Protein AF-0000000086205722 (afdb_homodimer)

Organism: Python bivittatus (NCBI:txid176946)

Solvent-accessible surface area (backbone atoms only — not comparable to full-atom values): 22586 Å² total; per-residue (Å²): 127,86,53,66,36,35,45,32,35,54,80,35,32,57,75,52,35,30,53,51,49,48,35,35,50,69,69,48,51,63,42,80,44,73,42,51,73,64,53,50,71,73,42,66,56,37,78,69,26,74,82,54,55,76,36,37,38,31,54,69,92,45,74,43,43,47,54,68,22,47,37,51,41,50,11,65,75,66,73,17,47,56,93,44,71,66,46,31,31,50,39,40,26,51,38,52,52,46,47,55,52,49,51,53,50,49,46,35,69,75,73,32,38,89,86,39,42,68,63,48,61,70,46,40,48,70,72,47,41,46,59,40,54,43,19,42,73,22,76,73,23,74,49,32,66,56,65,90,50,76,35,45,39,50,33,48,43,49,46,54,51,52,54,44,38,69,60,36,73,65,57,43,74,91,34,61,50,48,48,51,41,50,53,55,56,50,60,37,66,49,32,30,51,48,68,68,28,67,73,52,68,70,35,42,58,37,92,81,78,54,104,126,88,49,66,34,34,45,32,34,54,78,35,33,57,76,50,36,30,52,51,48,47,34,35,50,71,69,47,54,65,41,80,43,71,43,52,72,65,53,50,71,74,43,65,57,35,78,68,28,75,82,54,54,75,36,36,38,30,54,68,92,44,76,42,42,47,53,70,23,46,36,52,41,51,11,67,73,67,72,18,48,57,92,43,71,68,46,30,30,50,40,40,26,51,38,52,52,46,48,55,53,49,50,54,49,47,45,33,68,75,74,31,40,87,84,39,43,69,63,47,61,69,46,40,47,69,72,47,40,46,59,40,52,44,19,42,74,23,75,74,24,76,48,33,68,56,65,91,48,77,34,46,39,49,33,47,45,48,46,53,50,52,54,45,38,67,59,34,72,65,57,42,72,91,32,62,48,49,47,50,43,50,54,55,56,52,61,36,65,50,32,31,51,47,68,70,29,66,74,53,66,71,36,40,57,37,91,80,78,52,104

pLDDT: mean 96.58, std 6.72, range [37.16, 98.94]

Nearest PDB structures (foldseek):
  5l6x-assembly1_A  TM=9.939E-01  e=3.071E-26  Homo sapiens
  6llx-assembly2_B  TM=9.931E-01  e=2.637E-26  Homo sapiens
  3ie3-assembly1_B  TM=9.948E-01  e=1.270E-25  Homo sapiens
  1md3-assembly1_B  TM=9.955E-01  e=2.584E-25  Homo sapiens
  2oad-assembly1_B  TM=9.863E-01  e=3.330E-25  Mus musculus

Radius of gyration: 21.24 Å; Cα contacts (8 Å, |Δi|>4): 613; chains: 2; bounding box: 60×54×56 Å

Structure (mmCIF, N/CA/C/O backbone):
data_AF-0000000086205722-model_v1
#
loop_
_entity.id
_entity.type
_entity.pdbx_description
1 polymer 'Glutathione S-transferase'
#
loop_
_atom_site.group_PDB
_atom_site.id
_atom_site.type_symbol
_atom_site.label_atom_id
_atom_site.label_alt_id
_atom_site.label_comp_id
_atom_site.label_asym_id
_atom_site.label_entity_id
_atom_site.label_seq_id
_atom_site.pdbx_PDB_ins_code
_atom_site.Cartn_x
_atom_site.Cartn_y
_atom_site.Cartn_z
_atom_site.occupancy
_atom_site.B_iso_or_equiv
_atom_site.auth_seq_id
_atom_site.auth_comp_id
_atom_site.auth_asym_id
_atom_site.auth_atom_id
_atom_site.pdbx_PDB_model_num
ATOM 1 N N . MET A 1 1 ? 16.75 0.415 -30.375 1 37.16 1 MET A N 1
ATOM 2 C CA . MET A 1 1 ? 17.734 0.11 -29.344 1 37.16 1 MET A CA 1
ATOM 3 C C . MET A 1 1 ? 17.078 -0.622 -28.172 1 37.16 1 MET A C 1
ATOM 5 O O . MET A 1 1 ? 15.891 -0.429 -27.891 1 37.16 1 MET A O 1
ATOM 9 N N . PRO A 1 2 ? 17.266 -1.793 -27.719 1 43.88 2 PRO A N 1
ATOM 10 C CA . PRO A 1 2 ? 16.609 -2.676 -26.75 1 43.88 2 PRO A CA 1
ATOM 11 C C . PRO A 1 2 ? 16.109 -1.932 -25.516 1 43.88 2 PRO A C 1
ATOM 13 O O . PRO A 1 2 ? 16.625 -0.86 -25.188 1 43.88 2 PRO A O 1
ATOM 16 N N . GLY A 1 3 ? 14.828 -2.189 -24.812 1 53.38 3 GLY A N 1
ATOM 17 C CA . GLY A 1 3 ? 13.844 -1.406 -24.078 1 53.38 3 GLY A CA 1
ATOM 18 C C . GLY A 1 3 ? 14.414 -0.718 -22.859 1 53.38 3 GLY A C 1
ATOM 19 O O . GLY A 1 3 ? 15.484 -1.099 -22.359 1 53.38 3 GLY A O 1
ATOM 20 N N . GLU A 1 4 ? 14.109 0.763 -22.484 1 81.88 4 GLU A N 1
ATOM 21 C CA . GLU A 1 4 ? 14.297 1.974 -21.688 1 81.88 4 GLU A CA 1
ATOM 22 C C . GLU A 1 4 ? 14.062 1.704 -20.219 1 81.88 4 GLU A C 1
ATOM 24 O O . GLU A 1 4 ? 14.195 2.605 -19.375 1 81.88 4 GLU A O 1
ATOM 29 N N . TYR A 1 5 ? 13.781 0.393 -19.719 1 98.06 5 TYR A N 1
ATOM 30 C CA . TYR A 1 5 ? 13.547 0.181 -18.297 1 98.06 5 TYR A CA 1
ATOM 31 C C . TYR A 1 5 ? 14.789 -0.387 -17.609 1 98.06 5 TYR A C 1
ATOM 33 O O . TYR A 1 5 ? 15.492 -1.219 -18.188 1 98.06 5 TYR A O 1
ATOM 41 N N . THR A 1 6 ? 15.109 0.001 -16.359 1 98.56 6 THR A N 1
ATOM 42 C CA . THR A 1 6 ? 16.125 -0.585 -15.5 1 98.56 6 THR A CA 1
ATOM 43 C C . THR A 1 6 ? 15.57 -0.878 -14.109 1 98.56 6 THR A C 1
ATOM 45 O O . THR A 1 6 ? 14.922 -0.024 -13.508 1 98.56 6 THR A O 1
ATOM 48 N N . LEU A 1 7 ? 15.734 -2.1 -13.68 1 98.62 7 LEU A N 1
ATOM 49 C CA . LEU A 1 7 ? 15.398 -2.486 -12.312 1 98.62 7 LEU A CA 1
ATOM 50 C C . LEU A 1 7 ? 16.656 -2.654 -11.477 1 98.62 7 LEU A C 1
ATOM 52 O O . LEU A 1 7 ? 17.5 -3.504 -11.773 1 98.62 7 LEU A O 1
ATOM 56 N N . THR A 1 8 ? 16.875 -1.835 -10.469 1 98.38 8 THR A N 1
ATOM 57 C CA . THR A 1 8 ? 17.953 -1.957 -9.484 1 98.38 8 THR A CA 1
ATOM 58 C C . THR A 1 8 ? 17.453 -2.66 -8.227 1 98.38 8 THR A C 1
ATOM 60 O O . THR A 1 8 ? 16.562 -2.154 -7.535 1 98.38 8 THR A O 1
ATOM 63 N N . TYR A 1 9 ? 18.031 -3.787 -7.977 1 98.19 9 TYR A N 1
ATOM 64 C CA . TYR A 1 9 ? 17.547 -4.59 -6.855 1 98.19 9 TYR A CA 1
ATOM 65 C C . TYR A 1 9 ? 18.625 -5.574 -6.398 1 98.19 9 TYR A C 1
ATOM 67 O O . TYR A 1 9 ? 19.703 -5.648 -6.996 1 98.19 9 TYR A O 1
ATOM 75 N N . PHE A 1 10 ? 18.406 -6.227 -5.277 1 97.62 10 PHE A N 1
ATOM 76 C CA . PHE A 1 10 ? 19.312 -7.242 -4.73 1 97.62 10 PHE A CA 1
ATOM 77 C C . PHE A 1 10 ? 19.266 -8.508 -5.578 1 97.62 10 PHE A C 1
ATOM 79 O O . PHE A 1 10 ? 18.359 -8.703 -6.379 1 97.62 10 PHE A O 1
ATOM 86 N N . PRO A 1 11 ? 20.281 -9.367 -5.406 1 96.19 11 PRO A N 1
ATOM 87 C CA . PRO A 1 11 ? 20.297 -10.602 -6.188 1 96.19 11 PRO A CA 1
ATOM 88 C C . PRO A 1 11 ? 19.344 -11.664 -5.641 1 96.19 11 PRO A C 1
ATOM 90 O O . PRO A 1 11 ? 19.75 -12.812 -5.426 1 96.19 11 PRO A O 1
ATOM 93 N N . VAL A 1 12 ? 18.141 -11.344 -5.441 1 97.69 12 VAL A N 1
ATOM 94 C CA . VAL A 1 12 ? 17.047 -12.203 -4.977 1 97.69 12 VAL A CA 1
ATOM 95 C C . VAL A 1 12 ? 15.766 -11.867 -5.73 1 97.69 12 VAL A C 1
ATOM 97 O O . VAL A 1 12 ? 15.688 -10.852 -6.418 1 97.69 12 VAL A O 1
ATOM 100 N N . ARG A 1 13 ? 14.758 -12.727 -5.715 1 98.06 13 ARG A N 1
ATOM 101 C CA . ARG A 1 13 ? 13.453 -12.422 -6.281 1 98.06 13 ARG A CA 1
ATOM 102 C C . ARG A 1 13 ? 12.781 -11.273 -5.535 1 98.06 13 ARG A C 1
ATOM 104 O O . ARG A 1 13 ? 12.547 -10.211 -6.109 1 98.06 13 ARG A O 1
ATOM 111 N N . GLY A 1 14 ? 12.578 -11.5 -4.125 1 97.56 14 GLY A N 1
ATOM 112 C CA . GLY A 1 14 ? 12.117 -10.438 -3.244 1 97.56 14 GLY A CA 1
ATOM 113 C C . GLY A 1 14 ? 11.016 -9.594 -3.855 1 97.56 14 GLY A C 1
ATOM 114 O O . GLY A 1 14 ? 10.156 -10.109 -4.574 1 97.56 14 GLY A O 1
ATOM 115 N N . ARG A 1 15 ? 11.031 -8.297 -3.576 1 98 15 ARG A N 1
ATOM 116 C CA . ARG A 1 15 ? 10.008 -7.34 -3.994 1 98 15 ARG A CA 1
ATOM 117 C C . ARG A 1 15 ? 10.133 -7.016 -5.48 1 98 15 ARG A C 1
ATOM 119 O O . ARG A 1 15 ? 9.211 -6.469 -6.082 1 98 15 ARG A O 1
ATOM 126 N N . GLY A 1 16 ? 11.203 -7.383 -6.078 1 98.56 16 GLY A N 1
ATOM 127 C CA . GLY A 1 16 ? 11.414 -7.098 -7.488 1 98.56 16 GLY A CA 1
ATOM 128 C C . GLY A 1 16 ? 10.758 -8.109 -8.406 1 98.56 16 GLY A C 1
ATOM 129 O O . GLY A 1 16 ? 10.602 -7.855 -9.602 1 98.56 16 GLY A O 1
ATOM 130 N N . GLU A 1 17 ? 10.367 -9.219 -7.844 1 98.81 17 GLU A N 1
ATOM 131 C CA . GLU A 1 17 ? 9.977 -10.359 -8.672 1 98.81 17 GLU A CA 1
ATOM 132 C C . GLU A 1 17 ? 8.688 -10.07 -9.438 1 98.81 17 GLU A C 1
ATOM 134 O O . GLU A 1 17 ? 8.578 -10.406 -10.617 1 98.81 17 GLU A O 1
ATOM 139 N N . ALA A 1 18 ? 7.68 -9.5 -8.781 1 98.94 18 ALA A N 1
ATOM 140 C CA . ALA A 1 18 ? 6.426 -9.188 -9.469 1 98.94 18 ALA A CA 1
ATOM 141 C C . ALA A 1 18 ? 6.66 -8.227 -10.633 1 98.94 18 ALA A C 1
ATOM 143 O O . ALA A 1 18 ? 5.98 -8.305 -11.656 1 98.94 18 ALA A O 1
ATOM 144 N N . ILE A 1 19 ? 7.617 -7.301 -10.461 1 98.94 19 ILE A N 1
ATOM 145 C CA . ILE A 1 19 ? 7.973 -6.352 -11.508 1 98.94 19 ILE A CA 1
ATOM 146 C C . ILE A 1 19 ? 8.57 -7.098 -12.695 1 98.94 19 ILE A C 1
ATOM 148 O O . ILE A 1 19 ? 8.18 -6.867 -13.844 1 98.94 19 ILE A O 1
ATOM 152 N N . ARG A 1 20 ? 9.484 -8.047 -12.406 1 98.81 20 ARG A N 1
ATOM 153 C CA . ARG A 1 20 ? 10.094 -8.852 -13.453 1 98.81 20 ARG A CA 1
ATOM 154 C C . ARG A 1 20 ? 9.047 -9.68 -14.195 1 98.81 20 ARG A C 1
ATOM 156 O O . ARG A 1 20 ? 9.062 -9.75 -15.43 1 98.81 20 ARG A O 1
ATOM 163 N N . MET A 1 21 ? 8.172 -10.297 -13.438 1 98.94 21 MET A N 1
ATOM 164 C CA . MET A 1 21 ? 7.125 -11.117 -14.031 1 98.94 21 MET A CA 1
ATOM 165 C C . MET A 1 21 ? 6.242 -10.289 -14.961 1 98.94 21 MET A C 1
ATOM 167 O O . MET A 1 21 ? 5.902 -10.734 -16.062 1 98.94 21 MET A O 1
ATOM 171 N N . LEU A 1 22 ? 5.812 -9.102 -14.523 1 98.94 22 LEU A N 1
ATOM 172 C CA . LEU A 1 22 ? 5 -8.203 -15.336 1 98.94 22 LEU A CA 1
ATOM 173 C C . LEU A 1 22 ? 5.723 -7.836 -16.625 1 98.94 22 LEU A C 1
ATOM 175 O O . LEU A 1 22 ? 5.16 -7.961 -17.719 1 98.94 22 LEU A O 1
ATOM 179 N N . LEU A 1 23 ? 6.996 -7.434 -16.547 1 98.75 23 LEU A N 1
ATOM 180 C CA . LEU A 1 23 ? 7.77 -7.027 -17.719 1 98.75 23 LEU A CA 1
ATOM 181 C C . LEU A 1 23 ? 7.926 -8.188 -18.703 1 98.75 23 LEU A C 1
ATOM 183 O O . LEU A 1 23 ? 7.695 -8.023 -19.906 1 98.75 23 LEU A O 1
ATOM 187 N N . ALA A 1 24 ? 8.266 -9.328 -18.172 1 98.62 24 ALA A N 1
ATOM 188 C CA . ALA A 1 24 ? 8.461 -10.508 -19.016 1 98.62 24 ALA A CA 1
ATOM 189 C C . ALA A 1 24 ? 7.172 -10.875 -19.75 1 98.62 24 ALA A C 1
ATOM 191 O O . ALA A 1 24 ? 7.18 -11.07 -20.969 1 98.62 24 ALA A O 1
ATOM 192 N N . ASP A 1 25 ? 6.121 -10.945 -19.016 1 98.75 25 ASP A N 1
ATOM 193 C CA . ASP A 1 25 ? 4.836 -11.344 -19.578 1 98.75 25 ASP A CA 1
ATOM 194 C C . ASP A 1 25 ? 4.387 -10.367 -20.656 1 98.75 25 ASP A C 1
ATOM 196 O O . ASP A 1 25 ? 3.705 -10.758 -21.609 1 98.75 25 ASP A O 1
ATOM 200 N N . GLN A 1 26 ? 4.719 -9.102 -20.516 1 98.25 26 GLN A N 1
ATOM 201 C CA . GLN A 1 26 ? 4.309 -8.07 -21.453 1 98.25 26 GLN A CA 1
ATOM 202 C C . GLN A 1 26 ? 5.324 -7.918 -22.578 1 98.25 26 GLN A C 1
ATOM 204 O O . GLN A 1 26 ? 5.238 -6.988 -23.391 1 98.25 26 GLN A O 1
ATOM 209 N N . GLY A 1 27 ? 6.32 -8.727 -22.594 1 97.62 27 GLY A N 1
ATOM 210 C CA . GLY A 1 27 ? 7.297 -8.742 -23.672 1 97.62 27 GLY A CA 1
ATOM 211 C C . GLY A 1 27 ? 8.25 -7.566 -23.625 1 97.62 27 GLY A C 1
ATOM 212 O O . GLY A 1 27 ? 8.75 -7.121 -24.672 1 97.62 27 GLY A O 1
ATOM 213 N N . GLN A 1 28 ? 8.438 -7.055 -22.484 1 97.19 28 GLN A N 1
ATOM 214 C CA . GLN A 1 28 ? 9.328 -5.91 -22.328 1 97.19 28 GLN A CA 1
ATOM 215 C C . GLN A 1 28 ? 10.734 -6.355 -21.938 1 97.19 28 GLN A C 1
ATOM 217 O O . GLN A 1 28 ? 10.898 -7.281 -21.141 1 97.19 28 GLN A O 1
ATOM 222 N N . GLU A 1 29 ? 11.664 -5.734 -22.547 1 96.06 29 GLU A N 1
ATOM 223 C CA . GLU A 1 29 ? 13.047 -5.902 -22.109 1 96.06 29 GLU A CA 1
ATOM 224 C C . GLU A 1 29 ? 13.406 -4.895 -21.031 1 96.06 29 GLU A C 1
ATOM 226 O O . GLU A 1 29 ? 12.836 -3.805 -20.969 1 96.06 29 GLU A O 1
ATOM 231 N N . TRP A 1 30 ? 14.328 -5.344 -20.172 1 97.75 30 TRP A N 1
ATOM 232 C CA . TRP A 1 30 ? 14.836 -4.434 -19.141 1 97.75 30 TRP A CA 1
ATOM 233 C C . TRP A 1 30 ? 16.266 -4.809 -18.734 1 97.75 30 TRP A C 1
ATOM 235 O O . TRP A 1 30 ? 16.734 -5.906 -19.047 1 97.75 30 TRP A O 1
ATOM 245 N N . ILE A 1 31 ? 16.891 -3.85 -18.094 1 97.75 31 ILE A N 1
ATOM 246 C CA . ILE A 1 31 ? 18.234 -4.066 -17.562 1 97.75 31 ILE A CA 1
ATOM 247 C C . ILE A 1 31 ? 18.172 -4.363 -16.078 1 97.75 31 ILE A C 1
ATOM 249 O O . ILE A 1 31 ? 17.469 -3.666 -15.328 1 97.75 31 ILE A O 1
ATOM 253 N N . GLU A 1 32 ? 18.828 -5.449 -15.68 1 97.38 32 GLU A N 1
ATOM 254 C CA . GLU A 1 32 ? 19.016 -5.73 -14.258 1 97.38 32 GLU A CA 1
ATOM 255 C C . GLU A 1 32 ? 20.25 -5.016 -13.719 1 97.38 32 GLU A C 1
ATOM 257 O O . GLU A 1 32 ? 21.359 -5.234 -14.195 1 97.38 32 GLU A O 1
ATOM 262 N N . ASP A 1 33 ? 20.078 -4.121 -12.836 1 97.38 33 ASP A N 1
ATOM 263 C CA . ASP A 1 33 ? 21.156 -3.543 -12.039 1 97.38 33 ASP A CA 1
ATOM 264 C C . ASP A 1 33 ? 21.203 -4.172 -10.648 1 97.38 33 ASP A C 1
ATOM 266 O O . ASP A 1 33 ? 20.547 -3.691 -9.719 1 97.38 33 ASP A O 1
ATOM 270 N N . VAL A 1 34 ? 22.047 -5.199 -10.523 1 97.06 34 VAL A N 1
ATOM 271 C CA . VAL A 1 34 ? 22.047 -6.031 -9.328 1 97.06 34 VAL A CA 1
ATOM 272 C C . VAL A 1 34 ? 22.969 -5.41 -8.273 1 97.06 34 VAL A C 1
ATOM 274 O O . VAL A 1 34 ? 24.125 -5.117 -8.547 1 97.06 34 VAL A O 1
ATOM 277 N N . VAL A 1 35 ? 22.438 -5.25 -7.098 1 96.94 35 VAL A N 1
ATOM 278 C CA . VAL A 1 35 ? 23.141 -4.629 -5.98 1 96.94 35 VAL A CA 1
ATOM 279 C C . VAL A 1 35 ? 23.438 -5.676 -4.91 1 96.94 35 VAL A C 1
ATOM 281 O O . VAL A 1 35 ? 22.516 -6.227 -4.301 1 96.94 35 VAL A O 1
ATOM 284 N N . ASN A 1 36 ? 24.703 -5.922 -4.625 1 92.88 36 ASN A N 1
ATOM 285 C CA . ASN A 1 36 ? 25.016 -6.844 -3.543 1 92.88 36 ASN A CA 1
ATOM 286 C C . ASN A 1 36 ? 25.125 -6.121 -2.203 1 92.88 36 ASN A C 1
ATOM 288 O O . ASN A 1 36 ? 25.047 -4.895 -2.146 1 92.88 36 ASN A O 1
ATOM 292 N N . GLY A 1 37 ? 25.281 -6.918 -1.152 1 89.38 37 GLY A N 1
ATOM 293 C CA . GLY A 1 37 ? 25.281 -6.395 0.204 1 89.38 37 GLY A CA 1
ATOM 294 C C . GLY A 1 37 ? 26.375 -5.379 0.451 1 89.38 37 GLY A C 1
ATOM 295 O O . GLY A 1 37 ? 26.172 -4.383 1.143 1 89.38 37 GLY A O 1
ATOM 296 N N . GLU A 1 38 ? 27.469 -5.613 -0.169 1 88.75 38 GLU A N 1
ATOM 297 C CA . GLU A 1 38 ? 28.609 -4.727 0.022 1 88.75 38 GLU A CA 1
ATOM 298 C C . GLU A 1 38 ? 28.344 -3.352 -0.587 1 88.75 38 GLU A C 1
ATOM 300 O O . GLU A 1 38 ? 28.562 -2.328 0.064 1 88.75 38 GLU A O 1
ATOM 305 N N . ILE A 1 39 ? 27.875 -3.334 -1.771 1 90.06 39 ILE A N 1
ATOM 306 C CA . ILE A 1 39 ? 27.562 -2.092 -2.465 1 90.06 39 ILE A CA 1
ATOM 307 C C . ILE A 1 39 ? 26.453 -1.345 -1.717 1 90.06 39 ILE A C 1
ATOM 309 O O . ILE A 1 39 ? 26.531 -0.128 -1.534 1 90.06 39 ILE A O 1
ATOM 313 N N . TRP A 1 40 ? 25.531 -2.01 -1.215 1 93.69 40 TRP A N 1
ATOM 314 C CA . TRP A 1 40 ? 24.375 -1.407 -0.551 1 93.69 40 TRP A CA 1
ATOM 315 C C . TRP A 1 40 ? 24.781 -0.757 0.766 1 93.69 40 TRP A C 1
ATOM 317 O O . TRP A 1 40 ? 24.344 0.351 1.083 1 93.69 40 TRP A O 1
ATOM 327 N N . GLN A 1 41 ? 25.609 -1.396 1.441 1 90.38 41 GLN A N 1
ATOM 328 C CA . GLN A 1 41 ? 25.953 -0.926 2.777 1 90.38 41 GLN A CA 1
ATOM 329 C C . GLN A 1 41 ? 27.016 0.165 2.715 1 90.38 41 GLN A C 1
ATOM 331 O O . GLN A 1 41 ? 27.016 1.084 3.537 1 90.38 41 GLN A O 1
ATOM 336 N N . LYS A 1 42 ? 27.953 0.097 1.843 1 87.94 42 LYS A N 1
ATOM 337 C CA . LYS A 1 42 ? 29.109 0.99 1.849 1 87.94 42 LYS A CA 1
ATOM 338 C C . LYS A 1 42 ? 28.984 2.047 0.754 1 87.94 42 LYS A C 1
ATOM 340 O O . LYS A 1 42 ? 29.672 3.076 0.802 1 87.94 42 LYS A O 1
ATOM 345 N N . GLY A 1 43 ? 28.062 1.901 -0.107 1 86.5 43 GLY A N 1
ATOM 346 C CA . GLY A 1 43 ? 27.953 2.838 -1.215 1 86.5 43 GLY A CA 1
ATOM 347 C C . GLY A 1 43 ? 26.984 3.965 -0.953 1 86.5 43 GLY A C 1
ATOM 348 O O . GLY A 1 43 ? 26.422 4.062 0.14 1 86.5 43 GLY A O 1
ATOM 349 N N . ASP A 1 44 ? 26.875 4.785 -2.033 1 92.5 44 ASP A N 1
ATOM 350 C CA . ASP A 1 44 ? 26.016 5.969 -1.933 1 92.5 44 ASP A CA 1
ATOM 351 C C . ASP A 1 44 ? 24.594 5.656 -2.361 1 92.5 44 ASP A C 1
ATOM 353 O O . ASP A 1 44 ? 23.688 6.477 -2.18 1 92.5 44 ASP A O 1
ATOM 357 N N . LEU A 1 45 ? 24.406 4.461 -2.797 1 94.69 45 LEU A N 1
ATOM 358 C CA . LEU A 1 45 ? 23.141 4.137 -3.439 1 94.69 45 LEU A CA 1
ATOM 359 C C . LEU A 1 45 ? 21.984 4.301 -2.463 1 94.69 45 LEU A C 1
ATOM 361 O O . LEU A 1 45 ? 20.938 4.855 -2.816 1 94.69 45 LEU A O 1
ATOM 365 N N . LYS A 1 46 ? 22.203 3.773 -1.278 1 94.75 46 LYS A N 1
ATOM 366 C CA . LYS A 1 46 ? 21.141 3.844 -0.276 1 94.75 46 LYS A CA 1
ATOM 367 C C . LYS A 1 46 ? 20.703 5.285 -0.046 1 94.75 46 LYS A C 1
ATOM 369 O O . LYS A 1 46 ? 19.5 5.566 0.054 1 94.75 46 LYS A O 1
ATOM 374 N N . GLN A 1 47 ? 21.578 6.211 -0.02 1 92.06 47 GLN A N 1
ATOM 375 C CA . GLN A 1 47 ? 21.281 7.621 0.21 1 92.06 47 GLN A CA 1
ATOM 376 C C . GLN A 1 47 ? 20.594 8.242 -1.001 1 92.06 47 GLN A C 1
ATOM 378 O O . GLN A 1 47 ? 19.875 9.234 -0.871 1 92.06 47 GLN A O 1
ATOM 383 N N . LEU A 1 48 ? 20.797 7.609 -2.129 1 92.5 48 LEU A N 1
ATOM 384 C CA . LEU A 1 48 ? 20.219 8.125 -3.363 1 92.5 48 LEU A CA 1
ATOM 385 C C . LEU A 1 48 ? 18.781 7.625 -3.533 1 92.5 48 LEU A C 1
ATOM 387 O O . LEU A 1 48 ? 18.016 8.18 -4.324 1 92.5 48 LEU A O 1
ATOM 391 N N . CYS A 1 49 ? 18.5 6.605 -2.859 1 96.19 49 CYS A N 1
ATOM 392 C CA . CYS A 1 49 ? 17.125 6.113 -2.881 1 96.19 49 CYS A CA 1
ATOM 393 C C . CYS A 1 49 ? 16.234 6.941 -1.96 1 96.19 49 CYS A C 1
ATOM 395 O O . CYS A 1 49 ? 16.562 7.152 -0.792 1 96.19 49 CYS A O 1
ATOM 397 N N . VAL A 1 50 ? 15.109 7.336 -2.434 1 95.88 50 VAL A N 1
ATOM 398 C CA . VAL A 1 50 ? 14.25 8.312 -1.772 1 95.88 50 VAL A CA 1
ATOM 399 C C . VAL A 1 50 ? 13.969 7.859 -0.34 1 95.88 50 VAL A C 1
ATOM 401 O O . VAL A 1 50 ? 14.023 8.664 0.592 1 95.88 50 VAL A O 1
ATOM 404 N N . PHE A 1 51 ? 13.656 6.59 -0.129 1 97.69 51 PHE A N 1
ATOM 405 C CA . PHE A 1 51 ? 13.305 6.078 1.19 1 97.69 51 PHE A CA 1
ATOM 406 C C . PHE A 1 51 ? 14.398 5.16 1.726 1 97.69 51 PHE A C 1
ATOM 408 O O . PHE A 1 51 ? 14.172 4.398 2.666 1 97.69 51 PHE A O 1
ATOM 415 N N . GLY A 1 52 ? 15.586 5.164 1.033 1 96.69 52 GLY A N 1
ATOM 416 C CA . GLY A 1 52 ? 16.688 4.312 1.449 1 96.69 52 GLY A CA 1
ATOM 417 C C . GLY A 1 52 ? 16.406 2.834 1.261 1 96.69 52 GLY A C 1
ATOM 418 O O . GLY A 1 52 ? 16.859 2.004 2.051 1 96.69 52 GLY A O 1
ATOM 419 N N . GLN A 1 53 ? 15.586 2.539 0.295 1 96.88 53 GLN A N 1
ATOM 420 C CA . GLN A 1 53 ? 15.164 1.164 0.042 1 96.88 53 GLN A CA 1
ATOM 421 C C . GLN A 1 53 ? 15.188 0.849 -1.451 1 96.88 53 GLN A C 1
ATOM 423 O O . GLN A 1 53 ? 15.148 1.757 -2.283 1 96.88 53 GLN A O 1
ATOM 428 N N . LEU A 1 54 ? 15.359 -0.35 -1.739 1 97.88 54 LEU A N 1
ATOM 429 C CA . LEU A 1 54 ? 15.141 -0.898 -3.074 1 97.88 54 LEU A CA 1
ATOM 430 C C . LEU A 1 54 ? 13.836 -1.693 -3.127 1 97.88 54 LEU A C 1
ATOM 432 O O . LEU A 1 54 ? 13.344 -2.15 -2.096 1 97.88 54 LEU A O 1
ATOM 436 N N . PRO A 1 55 ? 13.164 -1.743 -4.305 1 98.5 55 PRO A N 1
ATOM 437 C CA . PRO A 1 55 ? 13.648 -1.559 -5.672 1 98.5 55 PRO A CA 1
ATOM 438 C C . PRO A 1 55 ? 13.664 -0.093 -6.102 1 98.5 55 PRO A C 1
ATOM 440 O O . PRO A 1 55 ? 12.914 0.72 -5.562 1 98.5 55 PRO A O 1
ATOM 443 N N . ARG A 1 56 ? 14.617 0.2 -6.879 1 98.44 56 ARG A N 1
ATOM 444 C CA . ARG A 1 56 ? 14.68 1.404 -7.703 1 98.44 56 ARG A CA 1
ATOM 445 C C . ARG A 1 56 ? 14.406 1.082 -9.164 1 98.44 56 ARG A C 1
ATOM 447 O O . ARG A 1 56 ? 14.945 0.109 -9.703 1 98.44 56 ARG A O 1
ATOM 454 N N . PHE A 1 57 ? 13.523 1.841 -9.844 1 98.75 57 PHE A N 1
ATOM 455 C CA . PHE A 1 57 ? 13.117 1.569 -11.219 1 98.75 57 PHE A CA 1
ATOM 456 C C . PHE A 1 57 ? 13.281 2.809 -12.086 1 98.75 57 PHE A C 1
ATOM 458 O O . PHE A 1 57 ? 12.812 3.891 -11.734 1 98.75 57 PHE A O 1
ATOM 465 N N . GLN A 1 58 ? 13.953 2.59 -13.156 1 98.12 58 GLN A N 1
ATOM 466 C CA . GLN A 1 58 ? 14.203 3.682 -14.094 1 98.12 58 GLN A CA 1
ATOM 467 C C . GLN A 1 58 ? 13.453 3.475 -15.398 1 98.12 58 GLN A C 1
ATOM 469 O O . GLN A 1 58 ? 13.562 2.42 -16.031 1 98.12 58 GLN A O 1
ATOM 474 N N . ASP A 1 59 ? 12.648 4.379 -15.859 1 97.88 59 ASP A N 1
ATOM 475 C CA . ASP A 1 59 ? 11.961 4.492 -17.141 1 97.88 59 ASP A CA 1
ATOM 476 C C . ASP A 1 59 ? 12.391 5.754 -17.891 1 97.88 59 ASP A C 1
ATOM 478 O O . ASP A 1 59 ? 11.766 6.809 -17.75 1 97.88 59 ASP A O 1
ATOM 482 N N . GLY A 1 60 ? 13.375 5.605 -18.734 1 95.38 60 GLY A N 1
ATOM 483 C CA . GLY A 1 60 ? 14.031 6.797 -19.25 1 95.38 60 GLY A CA 1
ATOM 484 C C . GLY A 1 60 ? 14.695 7.633 -18.172 1 95.38 60 GLY A C 1
ATOM 485 O O . GLY A 1 60 ? 15.508 7.125 -17.406 1 95.38 60 GLY A O 1
ATOM 486 N N . ASN A 1 61 ? 14.273 8.891 -18.094 1 94.81 61 ASN A N 1
ATOM 487 C CA . ASN A 1 61 ? 14.828 9.773 -17.078 1 94.81 61 ASN A CA 1
ATOM 488 C C . ASN A 1 61 ? 13.977 9.781 -15.812 1 94.81 61 ASN A C 1
ATOM 490 O O . ASN A 1 61 ? 14.281 10.5 -14.859 1 94.81 61 ASN A O 1
ATOM 494 N N . PHE A 1 62 ? 13.008 8.992 -15.852 1 96.94 62 PHE A N 1
ATOM 495 C CA . PHE A 1 62 ? 12.078 8.938 -14.727 1 96.94 62 PHE A CA 1
ATOM 496 C C . PHE A 1 62 ? 12.461 7.824 -13.758 1 96.94 62 PHE A C 1
ATOM 498 O O . PHE A 1 62 ? 12.594 6.664 -14.164 1 96.94 62 PHE A O 1
ATOM 505 N N . ILE A 1 63 ? 12.688 8.164 -12.406 1 97.38 63 ILE A N 1
ATOM 506 C CA . ILE A 1 63 ? 13.102 7.211 -11.383 1 97.38 63 ILE A CA 1
ATOM 507 C C . ILE A 1 63 ? 11.984 7.043 -10.352 1 97.38 63 ILE A C 1
ATOM 509 O O . ILE A 1 63 ? 11.375 8.023 -9.922 1 97.38 63 ILE A O 1
ATOM 513 N N . LEU A 1 64 ? 11.758 5.82 -10.062 1 98.31 64 LEU A N 1
ATOM 514 C CA . LEU A 1 64 ? 10.703 5.488 -9.109 1 98.31 64 LEU A CA 1
ATOM 515 C C . LEU A 1 64 ? 11.195 4.461 -8.094 1 98.31 64 LEU A C 1
ATOM 517 O O . LEU A 1 64 ? 12.062 3.637 -8.406 1 98.31 64 LEU A O 1
ATOM 521 N N . HIS A 1 65 ? 10.609 4.605 -6.926 1 98.5 65 HIS A N 1
ATOM 522 C CA . HIS A 1 65 ? 10.805 3.631 -5.859 1 98.5 65 HIS A CA 1
ATOM 523 C C . HIS A 1 65 ? 9.477 3.064 -5.379 1 98.5 65 HIS A C 1
ATOM 525 O O . HIS A 1 65 ? 8.414 3.484 -5.84 1 98.5 65 HIS A O 1
ATOM 531 N N . GLN A 1 66 ? 9.547 2.074 -4.426 1 98.69 66 GLN A N 1
ATOM 532 C CA . GLN A 1 66 ? 8.352 1.406 -3.918 1 98.69 66 GLN A CA 1
ATOM 533 C C . GLN A 1 66 ? 7.789 0.433 -4.945 1 98.69 66 GLN A C 1
ATOM 535 O O . GLN A 1 66 ? 7.27 0.85 -5.984 1 98.69 66 GLN A O 1
ATOM 540 N N . SER A 1 67 ? 7.809 -0.855 -4.605 1 98.81 67 SER A N 1
ATOM 541 C CA . SER A 1 67 ? 7.496 -1.926 -5.547 1 98.81 67 SER A CA 1
ATOM 542 C C . SER A 1 67 ? 6.074 -1.796 -6.082 1 98.81 67 SER A C 1
ATOM 544 O O . SER A 1 67 ? 5.848 -1.913 -7.289 1 98.81 67 SER A O 1
ATOM 546 N N . ASN A 1 68 ? 5.098 -1.482 -5.203 1 98.88 68 ASN A N 1
ATOM 547 C CA . ASN A 1 68 ? 3.713 -1.373 -5.652 1 98.88 68 ASN A CA 1
ATOM 548 C C . ASN A 1 68 ? 3.5 -0.136 -6.52 1 98.88 68 ASN A C 1
ATOM 550 O O . ASN A 1 68 ? 2.686 -0.154 -7.445 1 98.88 68 ASN A O 1
ATOM 554 N N . ALA A 1 69 ? 4.219 0.969 -6.211 1 98.94 69 ALA A N 1
ATOM 555 C CA . ALA A 1 69 ? 4.164 2.158 -7.059 1 98.94 69 ALA A CA 1
ATOM 556 C C . ALA A 1 69 ? 4.734 1.868 -8.445 1 98.94 69 ALA A C 1
ATOM 558 O O . ALA A 1 69 ? 4.199 2.336 -9.453 1 98.94 69 ALA A O 1
ATOM 559 N N . ILE A 1 70 ? 5.816 1.089 -8.477 1 98.94 70 ILE A N 1
ATOM 560 C CA . ILE A 1 70 ? 6.438 0.704 -9.742 1 98.94 70 ILE A CA 1
ATOM 561 C C . ILE A 1 70 ? 5.469 -0.152 -10.555 1 98.94 70 ILE A C 1
ATOM 563 O O . ILE A 1 70 ? 5.293 0.065 -11.758 1 98.94 70 ILE A O 1
ATOM 567 N N . LEU A 1 71 ? 4.797 -1.074 -9.906 1 98.94 71 LEU A N 1
ATOM 568 C CA . LEU A 1 71 ? 3.82 -1.919 -10.586 1 98.94 71 LEU A CA 1
ATOM 569 C C . LEU A 1 71 ? 2.688 -1.081 -11.164 1 98.94 71 LEU A C 1
ATOM 571 O O . LEU A 1 71 ? 2.262 -1.306 -12.297 1 98.94 71 LEU A O 1
ATOM 575 N N . ARG A 1 72 ? 2.184 -0.112 -10.398 1 98.88 72 ARG A N 1
ATOM 576 C CA . ARG A 1 72 ? 1.109 0.749 -10.891 1 98.88 72 ARG A CA 1
ATOM 577 C C . ARG A 1 72 ? 1.586 1.611 -12.047 1 98.88 72 ARG A C 1
ATOM 579 O O . ARG A 1 72 ? 0.829 1.873 -12.984 1 98.88 72 ARG A O 1
ATOM 586 N N . HIS A 1 73 ? 2.824 2.078 -11.984 1 98.88 73 HIS A N 1
ATOM 587 C CA . HIS A 1 73 ? 3.406 2.848 -13.078 1 98.88 73 HIS A CA 1
ATOM 588 C C . HIS A 1 73 ? 3.455 2.029 -14.367 1 98.88 73 HIS A C 1
ATOM 590 O O . HIS A 1 73 ? 3.018 2.496 -15.422 1 98.88 73 HIS A O 1
ATOM 596 N N . LEU A 1 74 ? 3.926 0.829 -14.281 1 98.75 74 LEU A N 1
ATOM 597 C CA . LEU A 1 74 ? 3.986 -0.063 -15.43 1 98.75 74 LEU A CA 1
ATOM 598 C C . LEU A 1 74 ? 2.586 -0.405 -15.93 1 98.75 74 LEU A C 1
ATOM 600 O O . LEU A 1 74 ? 2.373 -0.572 -17.125 1 98.75 74 LEU A O 1
ATOM 604 N N . ALA A 1 75 ? 1.688 -0.538 -14.984 1 98.81 75 ALA A N 1
ATOM 605 C CA . ALA A 1 75 ? 0.307 -0.82 -15.359 1 98.81 75 ALA A CA 1
ATOM 606 C C . ALA A 1 75 ? -0.26 0.293 -16.234 1 98.81 75 ALA A C 1
ATOM 608 O O . ALA A 1 75 ? -0.941 0.025 -17.234 1 98.81 75 ALA A O 1
ATOM 609 N N . ARG A 1 76 ? -0.017 1.534 -15.852 1 98.31 76 ARG A N 1
ATOM 610 C CA . ARG A 1 76 ? -0.472 2.666 -16.656 1 98.31 76 ARG A CA 1
ATOM 611 C C . ARG A 1 76 ? 0.198 2.672 -18.031 1 98.31 76 ARG A C 1
ATOM 613 O O . ARG A 1 76 ? -0.449 2.951 -19.031 1 98.31 76 ARG A O 1
ATOM 620 N N . ASN A 1 77 ? 1.474 2.305 -18.078 1 97.56 77 ASN A N 1
ATOM 621 C CA . ASN A 1 77 ? 2.234 2.342 -19.312 1 97.56 77 ASN A CA 1
ATOM 622 C C . ASN A 1 77 ? 1.774 1.26 -20.297 1 97.56 77 ASN A C 1
ATOM 624 O O . ASN A 1 77 ? 1.873 1.429 -21.516 1 97.56 77 ASN A O 1
ATOM 628 N N . HIS A 1 78 ? 1.256 0.182 -19.781 1 97.56 78 HIS A N 1
ATOM 629 C CA . HIS A 1 78 ? 1.066 -0.98 -20.641 1 97.56 78 HIS A CA 1
ATOM 630 C C . HIS A 1 78 ? -0.391 -1.43 -20.641 1 97.56 78 HIS A C 1
ATOM 632 O O . HIS A 1 78 ? -0.701 -2.5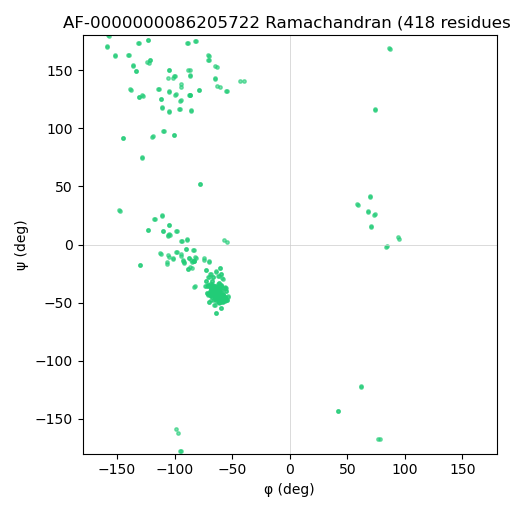41 -21.078 1 97.56 78 HIS A O 1
ATOM 638 N N . GLY A 1 79 ? -1.248 -0.613 -20.125 1 97.62 79 GLY A N 1
ATOM 639 C CA . GLY A 1 79 ? -2.67 -0.911 -20.172 1 97.62 79 GLY A CA 1
ATOM 640 C C . GLY A 1 79 ? -3.07 -2.07 -19.281 1 97.62 79 GLY A C 1
ATOM 641 O O . GLY A 1 79 ? -3.852 -2.934 -19.688 1 97.62 79 GLY A O 1
ATOM 642 N N . LEU A 1 80 ? -2.529 -2.146 -18.078 1 98.75 80 LEU A N 1
ATOM 643 C CA . LEU A 1 80 ? -2.73 -3.252 -17.141 1 98.75 80 LEU A CA 1
ATOM 644 C C . LEU A 1 80 ? -3.414 -2.77 -15.867 1 98.75 80 LEU A C 1
ATOM 646 O O . LEU A 1 80 ? -3.242 -3.367 -14.805 1 98.75 80 LEU A O 1
ATOM 650 N N . TYR A 1 81 ? -4.109 -1.642 -15.922 1 98.69 81 TYR A N 1
ATOM 651 C CA . TYR A 1 81 ? -4.68 -1.035 -14.719 1 98.69 81 TYR A CA 1
ATOM 652 C C . TYR A 1 81 ? -6.203 -1.126 -14.742 1 98.69 81 TYR A C 1
ATOM 654 O O . TYR A 1 81 ? -6.887 -0.273 -14.172 1 98.69 81 TYR A O 1
ATOM 662 N N . GLY A 1 82 ? -6.773 -2.121 -15.469 1 98.19 82 GLY A N 1
ATOM 663 C CA . GLY A 1 82 ? -8.211 -2.279 -15.57 1 98.19 82 GLY A CA 1
ATOM 664 C C . GLY A 1 82 ? -8.828 -1.451 -16.688 1 98.19 82 GLY A C 1
ATOM 665 O O . GLY A 1 82 ? -8.188 -0.544 -17.219 1 98.19 82 GLY A O 1
ATOM 666 N N . GLN A 1 83 ? -10.109 -1.708 -17.016 1 97.56 83 GLN A N 1
ATOM 667 C CA . GLN A 1 83 ? -10.734 -1.109 -18.188 1 97.56 83 GLN A CA 1
ATOM 668 C C . GLN A 1 83 ? -11.438 0.2 -17.828 1 97.56 83 GLN A C 1
ATOM 670 O O . GLN A 1 83 ? -11.805 0.977 -18.703 1 97.56 83 GLN A O 1
ATOM 675 N N . ASP A 1 84 ? -11.656 0.448 -16.609 1 97.81 84 ASP A N 1
ATOM 676 C CA . ASP A 1 84 ? -12.297 1.674 -16.156 1 97.81 84 ASP A CA 1
ATOM 677 C C . ASP A 1 84 ? -11.945 1.961 -14.695 1 97.81 84 ASP A C 1
ATOM 679 O O . ASP A 1 84 ? -11.18 1.217 -14.078 1 97.81 84 ASP A O 1
ATOM 683 N N . ALA A 1 85 ? -12.445 3.02 -14.164 1 97.62 85 ALA A N 1
ATOM 684 C CA . ALA A 1 85 ? -12.102 3.494 -12.82 1 97.62 85 ALA A CA 1
ATOM 685 C C . ALA A 1 85 ? -12.516 2.484 -11.758 1 97.62 85 ALA A C 1
ATOM 687 O O . ALA A 1 85 ? -11.836 2.334 -10.742 1 97.62 85 ALA A O 1
ATOM 688 N N . LYS A 1 86 ? -13.641 1.856 -11.961 1 97.69 86 LYS A N 1
ATOM 689 C CA . LYS A 1 86 ? -14.117 0.871 -10.992 1 97.69 86 LYS A CA 1
ATOM 690 C C . LYS A 1 86 ? -13.18 -0.328 -10.922 1 97.69 86 LYS A C 1
ATOM 692 O O . LYS A 1 86 ? -12.82 -0.775 -9.828 1 97.69 86 LYS A O 1
ATOM 697 N N . GLU A 1 87 ? -12.773 -0.87 -12.055 1 98.38 87 GLU A N 1
ATOM 698 C CA . GLU A 1 87 ? -11.812 -1.972 -12.062 1 98.38 87 GLU A CA 1
ATOM 699 C C . GLU A 1 87 ? -10.477 -1.547 -11.461 1 98.38 87 GLU A C 1
ATOM 701 O O . GLU A 1 87 ? -9.844 -2.318 -10.742 1 98.38 87 GLU A O 1
ATOM 706 N N . ALA A 1 88 ? -10.078 -0.311 -11.789 1 98.81 88 ALA A N 1
ATOM 707 C CA . ALA A 1 88 ? -8.836 0.201 -11.219 1 98.81 88 ALA A CA 1
ATOM 708 C C . ALA A 1 88 ? -8.898 0.207 -9.695 1 98.81 88 ALA A C 1
ATOM 710 O O . ALA A 1 88 ? -7.938 -0.195 -9.023 1 98.81 88 ALA A O 1
ATOM 711 N N . ALA A 1 89 ? -9.992 0.625 -9.141 1 98.81 89 ALA A N 1
ATOM 712 C CA . ALA A 1 89 ? -10.164 0.678 -7.695 1 98.81 89 ALA A CA 1
ATOM 713 C C . ALA A 1 89 ? -10.141 -0.722 -7.086 1 98.81 89 ALA A C 1
ATOM 715 O O . ALA A 1 89 ? -9.531 -0.938 -6.035 1 98.81 89 ALA A O 1
ATOM 716 N N . LEU A 1 90 ? -10.789 -1.625 -7.746 1 98.75 90 LEU A N 1
ATOM 717 C CA . LEU A 1 90 ? -10.797 -3.004 -7.27 1 98.75 90 LEU A CA 1
ATOM 718 C C . LEU A 1 90 ? -9.398 -3.605 -7.316 1 98.75 90 LEU A C 1
ATOM 720 O O . LEU A 1 90 ? -8.992 -4.328 -6.398 1 98.75 90 LEU A O 1
ATOM 724 N N . LEU A 1 91 ? -8.688 -3.301 -8.367 1 98.94 91 LEU A N 1
ATOM 725 C CA . LEU A 1 91 ? -7.312 -3.781 -8.484 1 98.94 91 LEU A CA 1
ATOM 726 C C . LEU A 1 91 ? -6.445 -3.215 -7.367 1 98.94 91 LEU A C 1
ATOM 728 O O . LEU A 1 91 ? -5.621 -3.93 -6.793 1 98.94 91 LEU A O 1
ATOM 732 N N . ASP A 1 92 ? -6.609 -1.952 -7.055 1 98.94 92 ASP A N 1
ATOM 733 C CA . ASP A 1 92 ? -5.895 -1.354 -5.93 1 98.94 92 ASP A CA 1
ATOM 734 C C . ASP A 1 92 ? -6.246 -2.061 -4.621 1 98.94 92 ASP A C 1
ATOM 736 O O . ASP A 1 92 ? -5.367 -2.332 -3.801 1 98.94 92 ASP A O 1
ATOM 740 N N . MET A 1 93 ? -7.492 -2.338 -4.438 1 98.88 93 MET A N 1
ATOM 741 C CA . MET A 1 93 ? -7.945 -3.01 -3.223 1 98.88 93 MET A CA 1
ATOM 742 C C . MET A 1 93 ? -7.305 -4.387 -3.09 1 98.88 93 MET A C 1
ATOM 744 O O . MET A 1 93 ? -6.754 -4.723 -2.041 1 98.88 93 MET A O 1
ATOM 748 N N . VAL A 1 94 ? -7.352 -5.148 -4.168 1 98.88 94 VAL A N 1
ATOM 749 C CA . VAL A 1 94 ? -6.773 -6.488 -4.176 1 98.88 94 VAL A CA 1
ATOM 750 C C . VAL A 1 94 ? -5.273 -6.406 -3.889 1 98.88 94 VAL A C 1
ATOM 752 O O . VAL A 1 94 ? -4.754 -7.145 -3.047 1 98.88 94 VAL A O 1
ATOM 755 N N . ASN A 1 95 ? -4.629 -5.492 -4.586 1 98.94 95 ASN A N 1
ATOM 756 C CA . ASN A 1 95 ? -3.182 -5.359 -4.43 1 98.94 95 ASN A CA 1
ATOM 757 C C . ASN A 1 95 ? -2.805 -4.992 -2.998 1 98.94 95 ASN A C 1
ATOM 759 O O . ASN A 1 95 ? -1.785 -5.457 -2.482 1 98.94 95 ASN A O 1
ATOM 763 N N . ASP A 1 96 ? -3.586 -4.137 -2.385 1 98.88 96 ASP A N 1
ATOM 764 C CA . ASP A 1 96 ? -3.322 -3.783 -0.994 1 98.88 96 ASP A CA 1
ATOM 765 C C . ASP A 1 96 ? -3.562 -4.977 -0.07 1 98.88 96 ASP A C 1
ATOM 767 O O . ASP A 1 96 ? -2.881 -5.129 0.945 1 98.88 96 ASP A O 1
ATOM 771 N N . GLY A 1 97 ? -4.566 -5.832 -0.385 1 98.81 97 GLY A N 1
ATOM 772 C CA . GLY A 1 97 ? -4.723 -7.09 0.327 1 98.81 97 GLY A CA 1
ATOM 773 C C . GLY A 1 97 ? -3.523 -8.008 0.192 1 98.81 97 GLY A C 1
ATOM 774 O O . GLY A 1 97 ? -3.096 -8.625 1.168 1 98.81 97 GLY A O 1
ATOM 775 N N . VAL A 1 98 ? -3 -8.086 -1.007 1 98.94 98 VAL A N 1
ATOM 776 C CA . VAL A 1 98 ? -1.79 -8.859 -1.267 1 98.94 98 VAL A CA 1
ATOM 777 C C . VAL A 1 98 ? -0.644 -8.328 -0.408 1 98.94 98 VAL A C 1
ATOM 779 O O . VAL A 1 98 ? 0.093 -9.102 0.203 1 98.94 98 VAL A O 1
ATOM 782 N N . GLU A 1 99 ? -0.52 -7.031 -0.34 1 98.81 99 GLU A N 1
ATOM 783 C CA . GLU A 1 99 ? 0.548 -6.402 0.43 1 98.81 99 GLU A CA 1
ATOM 784 C C . GLU A 1 99 ? 0.426 -6.73 1.915 1 98.81 99 GLU A C 1
ATOM 786 O O . GLU A 1 99 ? 1.43 -6.992 2.584 1 98.81 99 GLU A O 1
ATOM 791 N N . ASP A 1 100 ? -0.81 -6.723 2.43 1 98.69 100 ASP A N 1
ATOM 792 C CA . ASP A 1 100 ? -1.018 -7.094 3.826 1 98.69 100 ASP A CA 1
ATOM 793 C C . ASP A 1 100 ? -0.461 -8.484 4.113 1 98.69 100 ASP A C 1
ATOM 795 O O . ASP A 1 100 ? 0.233 -8.688 5.113 1 98.69 100 ASP A O 1
ATOM 799 N N . LEU A 1 101 ? -0.789 -9.406 3.279 1 98.81 101 LEU A N 1
ATOM 800 C CA . LEU A 1 101 ? -0.332 -10.781 3.484 1 98.81 101 LEU A CA 1
ATOM 801 C C . LEU A 1 101 ? 1.175 -10.883 3.275 1 98.81 101 LEU A C 1
ATOM 803 O O . LEU A 1 101 ? 1.852 -11.633 3.982 1 98.81 101 LEU A O 1
ATOM 807 N N . ARG A 1 102 ? 1.745 -10.148 2.297 1 98.75 102 ARG A N 1
ATOM 808 C CA . ARG A 1 102 ? 3.188 -10.156 2.074 1 98.75 102 ARG A CA 1
ATOM 809 C C . ARG A 1 102 ? 3.934 -9.656 3.307 1 98.75 102 ARG A C 1
ATOM 811 O O . ARG A 1 102 ? 5.012 -10.156 3.631 1 98.75 102 ARG A O 1
ATOM 818 N N . LEU A 1 103 ? 3.422 -8.688 3.963 1 98.38 103 LEU A N 1
ATOM 819 C CA . LEU A 1 103 ? 4.055 -8.156 5.168 1 98.38 103 LEU A CA 1
ATOM 820 C C . LEU A 1 103 ? 4.051 -9.195 6.281 1 98.38 103 LEU A C 1
ATOM 822 O O . LEU A 1 103 ? 5.023 -9.312 7.035 1 98.38 103 LEU A O 1
ATOM 826 N N . LYS A 1 104 ? 2.939 -9.914 6.395 1 98.06 104 LYS A N 1
ATOM 827 C CA . LYS A 1 104 ? 2.912 -11.016 7.355 1 98.06 104 LYS A CA 1
ATOM 828 C C . LYS A 1 104 ? 3.982 -12.055 7.027 1 98.06 104 LYS A C 1
ATOM 830 O O . LYS A 1 104 ? 4.68 -12.539 7.926 1 98.06 104 LYS A O 1
ATOM 835 N N . TYR A 1 105 ? 4.094 -12.391 5.793 1 98.69 105 TYR A N 1
ATOM 836 C CA . TYR A 1 105 ? 5.113 -13.328 5.336 1 98.69 105 TYR A CA 1
ATOM 837 C C . TYR A 1 105 ? 6.512 -12.805 5.648 1 98.69 105 TYR A C 1
ATOM 839 O O . TYR A 1 105 ? 7.359 -13.539 6.152 1 98.69 105 TYR A O 1
ATOM 847 N N . GLY A 1 106 ? 6.73 -11.531 5.305 1 97.88 106 GLY A N 1
ATOM 848 C CA . GLY A 1 106 ? 8.023 -10.93 5.605 1 97.88 106 GLY A CA 1
ATOM 849 C C . GLY A 1 106 ? 8.383 -10.992 7.078 1 97.88 106 GLY A C 1
ATOM 850 O O . GLY A 1 106 ? 9.531 -11.273 7.426 1 97.88 106 GLY A O 1
ATOM 851 N N . HIS A 1 107 ? 7.414 -10.664 7.891 1 97.12 107 HIS A N 1
ATOM 852 C CA . HIS A 1 107 ? 7.652 -10.742 9.328 1 97.12 107 HIS A CA 1
ATOM 853 C C . HIS A 1 107 ? 8.047 -12.148 9.75 1 97.12 107 HIS A C 1
ATOM 855 O O . HIS A 1 107 ? 8.969 -12.336 10.547 1 97.12 107 HIS A O 1
ATOM 861 N N . LEU A 1 108 ? 7.316 -13.148 9.227 1 98.19 108 LEU A N 1
ATOM 862 C CA . LEU A 1 108 ? 7.652 -14.531 9.531 1 98.19 108 LEU A CA 1
ATOM 863 C C . LEU A 1 108 ? 9.086 -14.844 9.125 1 98.19 108 LEU A C 1
ATOM 865 O O . LEU A 1 108 ? 9.883 -15.328 9.938 1 98.19 108 LEU A O 1
ATOM 869 N N . ILE A 1 109 ? 9.461 -14.492 7.93 1 98.06 109 ILE A N 1
ATOM 870 C CA . ILE A 1 109 ? 10.703 -14.914 7.301 1 98.06 109 ILE A CA 1
ATOM 871 C C . ILE A 1 109 ? 11.883 -14.227 7.984 1 98.06 109 ILE A C 1
ATOM 873 O O . ILE A 1 109 ? 12.922 -14.852 8.219 1 98.06 109 ILE A O 1
ATOM 877 N N . TYR A 1 110 ? 11.727 -12.984 8.406 1 96.75 110 TYR A N 1
ATOM 878 C CA . TYR A 1 110 ? 12.883 -12.211 8.82 1 96.75 110 TYR A CA 1
ATOM 879 C C . TYR A 1 110 ? 12.922 -12.062 10.336 1 96.75 110 TYR A C 1
ATOM 881 O O . TYR A 1 110 ? 13.969 -11.742 10.914 1 96.75 110 TYR A O 1
ATOM 889 N N . GLN A 1 111 ? 11.766 -12.336 11.016 1 94.94 111 GLN A N 1
ATOM 890 C CA . GLN A 1 111 ? 11.766 -12.008 12.438 1 94.94 111 GLN A CA 1
ATOM 891 C C . GLN A 1 111 ? 11.281 -13.188 13.273 1 94.94 111 GLN A C 1
ATOM 893 O O . GLN A 1 111 ? 11.586 -13.273 14.461 1 94.94 111 GLN A O 1
ATOM 898 N N . ASN A 1 112 ? 10.625 -14.148 12.656 1 96.56 112 ASN A N 1
ATOM 899 C CA . ASN A 1 112 ? 9.953 -15.133 13.5 1 96.56 112 ASN A CA 1
ATOM 900 C C . ASN A 1 112 ? 9.922 -16.5 12.836 1 96.56 112 ASN A C 1
ATOM 902 O O . ASN A 1 112 ? 8.984 -17.281 13.047 1 96.56 112 ASN A O 1
ATOM 906 N N . TYR A 1 113 ? 10.82 -16.844 12.055 1 96.62 113 TYR A N 1
ATOM 907 C CA . TYR A 1 113 ? 10.766 -18.016 11.195 1 96.62 113 TYR A CA 1
ATOM 908 C C . TYR A 1 113 ? 10.758 -19.297 12.023 1 96.62 113 TYR A C 1
ATOM 910 O O . TYR A 1 113 ? 9.867 -20.141 11.859 1 96.62 113 TYR A O 1
ATOM 918 N N . GLU A 1 114 ? 11.641 -19.453 12.891 1 96.06 114 GLU A N 1
ATOM 919 C CA . GLU A 1 114 ? 11.805 -20.703 13.617 1 96.06 114 GLU A CA 1
ATOM 920 C C . GLU A 1 114 ? 10.625 -20.953 14.555 1 96.06 114 GLU A C 1
ATOM 922 O O . GLU A 1 114 ? 10.102 -22.078 14.609 1 96.06 114 GLU A O 1
ATOM 927 N N . SER A 1 115 ? 10.203 -19.969 15.227 1 97 115 SER A N 1
ATOM 928 C CA . SER A 1 115 ? 9.164 -20.141 16.234 1 97 115 SER A CA 1
ATOM 929 C C . SER A 1 115 ? 7.77 -20 15.625 1 97 115 SER A C 1
ATOM 931 O O . SER A 1 115 ? 6.793 -20.516 16.172 1 97 115 SER A O 1
ATOM 933 N N . GLY A 1 116 ? 7.645 -19.375 14.5 1 97.69 116 GLY A N 1
ATOM 934 C CA . GLY A 1 116 ? 6.328 -18.984 14.016 1 97.69 116 GLY A CA 1
ATOM 935 C C . GLY A 1 116 ? 5.906 -19.734 12.773 1 97.69 116 GLY A C 1
ATOM 936 O O . GLY A 1 116 ? 4.746 -19.656 12.352 1 97.69 116 GLY A O 1
ATOM 937 N N . LYS A 1 117 ? 6.773 -20.5 12.203 1 97.88 117 LYS A N 1
ATOM 938 C CA . LYS A 1 117 ? 6.543 -21.078 10.883 1 97.88 117 LYS A CA 1
ATOM 939 C C . LYS A 1 117 ? 5.348 -22.031 10.906 1 97.88 117 LYS A C 1
ATOM 941 O O . LYS A 1 117 ? 4.484 -21.969 10.023 1 97.88 117 LYS A O 1
ATOM 946 N N . ALA A 1 118 ? 5.289 -22.922 11.844 1 98 118 ALA A N 1
ATOM 947 C CA . ALA A 1 118 ? 4.211 -23.906 11.906 1 98 118 ALA A CA 1
ATOM 948 C C . ALA A 1 118 ? 2.85 -23.234 12.023 1 98 118 ALA A C 1
ATOM 950 O O . ALA A 1 118 ? 1.918 -23.562 11.289 1 98 118 ALA A O 1
ATOM 951 N N . ALA A 1 119 ? 2.725 -22.281 12.93 1 98.44 119 ALA A N 1
ATOM 952 C CA . ALA A 1 119 ? 1.47 -21.562 13.117 1 98.44 119 ALA A CA 1
ATOM 953 C C . ALA A 1 119 ? 1.094 -20.766 11.867 1 98.44 119 ALA A C 1
ATOM 955 O O . ALA A 1 119 ? -0.086 -20.672 11.516 1 98.44 119 ALA A O 1
ATOM 956 N N . TYR A 1 120 ? 2.064 -20.219 11.242 1 98.56 120 TYR A N 1
ATOM 957 C CA . TYR A 1 120 ? 1.836 -19.453 10.016 1 98.56 120 TYR A CA 1
ATOM 958 C C . TYR A 1 120 ? 1.257 -20.344 8.922 1 98.56 120 TYR A C 1
ATOM 960 O O . TYR A 1 120 ? 0.265 -20 8.281 1 98.56 120 TYR A O 1
ATOM 968 N N . ILE A 1 121 ? 1.867 -21.469 8.711 1 98.38 121 ILE A N 1
ATOM 969 C CA . ILE A 1 121 ? 1.442 -22.406 7.672 1 98.38 121 ILE A CA 1
ATOM 970 C C . ILE A 1 121 ? 0.031 -22.906 7.973 1 98.38 121 ILE A C 1
ATOM 972 O O . ILE A 1 121 ? -0.798 -23.016 7.066 1 98.38 121 ILE A O 1
ATOM 976 N N . GLU A 1 122 ? -0.239 -23.109 9.219 1 98.19 122 GLU A N 1
ATOM 977 C CA . GLU A 1 122 ? -1.565 -23.562 9.625 1 98.19 122 GLU A CA 1
ATOM 978 C C . GLU A 1 122 ? -2.627 -22.516 9.312 1 98.19 122 GLU A C 1
ATOM 980 O O . GLU A 1 122 ? -3.74 -22.844 8.906 1 98.19 122 GLU A O 1
ATOM 985 N N . ALA A 1 123 ? -2.34 -21.266 9.43 1 98.19 123 ALA A N 1
ATOM 986 C CA . ALA A 1 123 ? -3.285 -20.156 9.266 1 98.19 123 ALA A CA 1
ATOM 987 C C . ALA A 1 123 ? -3.406 -19.766 7.793 1 98.19 123 ALA A C 1
ATOM 989 O O . ALA A 1 123 ? -4.34 -19.047 7.414 1 98.19 123 ALA A O 1
ATOM 990 N N . LEU A 1 124 ? -2.521 -20.203 6.984 1 98.44 124 LEU A N 1
ATOM 991 C CA . LEU A 1 124 ? -2.293 -19.672 5.645 1 98.44 124 LEU A CA 1
ATOM 992 C C . LEU A 1 124 ? -3.527 -19.859 4.77 1 98.44 124 LEU A C 1
ATOM 994 O O . LEU A 1 124 ? -3.936 -18.938 4.059 1 98.44 124 LEU A O 1
ATOM 998 N N . PRO A 1 125 ? -4.223 -21.016 4.781 1 97.88 125 PRO A N 1
ATOM 999 C CA . PRO A 1 125 ? -5.406 -21.156 3.932 1 97.88 125 PRO A CA 1
ATOM 1000 C C . PRO A 1 125 ? -6.48 -20.109 4.238 1 97.88 125 PRO A C 1
ATOM 1002 O O . PRO A 1 125 ? -7.098 -19.562 3.32 1 97.88 125 PRO A O 1
ATOM 1005 N N . ALA A 1 126 ? -6.672 -19.812 5.516 1 97.38 126 ALA A N 1
ATOM 1006 C CA . ALA A 1 126 ? -7.641 -18.797 5.902 1 97.38 126 ALA A CA 1
ATOM 1007 C C . ALA A 1 126 ? -7.207 -17.422 5.414 1 97.38 126 ALA A C 1
ATOM 1009 O O . ALA A 1 126 ? -8.047 -16.594 5.027 1 97.38 126 ALA A O 1
ATOM 1010 N N . GLU A 1 127 ? -5.879 -17.188 5.453 1 98.44 127 GLU A N 1
ATOM 1011 C CA . GLU A 1 127 ? -5.34 -15.914 4.988 1 98.44 127 GLU A CA 1
ATOM 1012 C C . GLU A 1 127 ? -5.496 -15.773 3.477 1 98.44 127 GLU A C 1
ATOM 1014 O O . GLU A 1 127 ? -5.578 -14.656 2.961 1 98.44 127 GLU A O 1
ATOM 1019 N N . LEU A 1 128 ? -5.578 -16.859 2.756 1 98.81 128 LEU A N 1
ATOM 1020 C CA . LEU A 1 128 ? -5.648 -16.859 1.298 1 98.81 128 LEU A CA 1
ATOM 1021 C C . LEU A 1 128 ? -7.098 -16.859 0.824 1 98.81 128 LEU A C 1
ATOM 1023 O O . LEU A 1 128 ? -7.375 -16.547 -0.335 1 98.81 128 LEU A O 1
ATOM 1027 N N . ARG A 1 129 ? -8.023 -17.141 1.663 1 98.31 129 ARG A N 1
ATOM 1028 C CA . ARG A 1 129 ? -9.43 -17.359 1.326 1 98.31 129 ARG A CA 1
ATOM 1029 C C . ARG A 1 129 ? -10.039 -16.094 0.714 1 98.31 129 ARG A C 1
ATOM 1031 O O . ARG A 1 129 ? -10.852 -16.188 -0.209 1 98.31 129 ARG A O 1
ATOM 1038 N N . PRO A 1 130 ? -9.703 -14.898 1.211 1 98.44 130 PRO A N 1
ATOM 1039 C CA . PRO A 1 130 ? -10.266 -13.695 0.584 1 98.44 130 PRO A CA 1
ATOM 1040 C C . PRO A 1 130 ? -9.984 -13.625 -0.914 1 98.44 130 PRO A C 1
ATOM 1042 O O . PRO A 1 130 ? -10.844 -13.195 -1.688 1 98.44 130 PRO A O 1
ATOM 1045 N N . PHE A 1 131 ? -8.844 -14.047 -1.346 1 98.81 131 PHE A N 1
ATOM 1046 C CA . PHE A 1 131 ? -8.492 -14.008 -2.76 1 98.81 131 PHE A CA 1
ATOM 1047 C C . PHE A 1 131 ? -9.25 -15.07 -3.541 1 98.81 131 PHE A C 1
ATOM 1049 O O . PHE A 1 131 ? -9.625 -14.852 -4.695 1 98.81 131 PHE A O 1
ATOM 1056 N N . GLU A 1 132 ? -9.469 -16.234 -2.916 1 98.69 132 GLU A N 1
ATOM 1057 C CA . GLU A 1 132 ? -10.32 -17.266 -3.494 1 98.69 132 GLU A CA 1
ATOM 1058 C C . GLU A 1 132 ? -11.734 -16.734 -3.729 1 98.69 132 GLU A C 1
ATOM 1060 O O . GLU A 1 132 ? -12.328 -16.984 -4.785 1 98.69 132 GLU A O 1
ATOM 1065 N N . LYS A 1 133 ? -12.234 -16.016 -2.746 1 97.94 133 LYS A N 1
ATOM 1066 C CA . LYS A 1 133 ? -13.578 -15.461 -2.832 1 97.94 133 LYS A CA 1
ATOM 1067 C C . LYS A 1 133 ? -13.664 -14.391 -3.912 1 97.94 133 LYS A C 1
ATOM 1069 O O . LYS A 1 133 ? -14.648 -14.32 -4.652 1 97.94 133 LYS A O 1
ATOM 1074 N N . LEU A 1 134 ? -12.688 -13.578 -3.986 1 98.12 134 LEU A N 1
ATOM 1075 C CA . LEU A 1 134 ? -12.648 -12.547 -5.012 1 98.12 134 LEU A CA 1
ATOM 1076 C C . LEU A 1 134 ? -12.617 -13.164 -6.406 1 98.12 134 LEU A C 1
ATOM 1078 O O . LEU A 1 134 ? -13.32 -12.703 -7.309 1 98.12 134 LEU A O 1
ATOM 1082 N N . LEU A 1 135 ? -11.773 -14.164 -6.578 1 98.12 135 LEU A N 1
ATOM 1083 C CA . LEU A 1 135 ? -11.703 -14.852 -7.859 1 98.12 135 LEU A CA 1
ATOM 1084 C 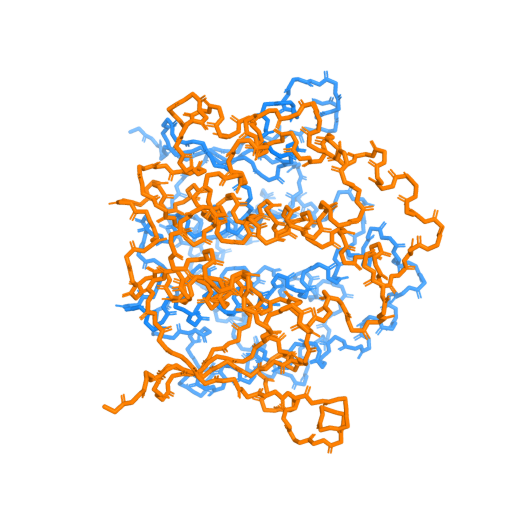C . LEU A 1 135 ? -13.062 -15.438 -8.242 1 98.12 135 LEU A C 1
ATOM 1086 O O . LEU A 1 135 ? -13.469 -15.359 -9.406 1 98.12 135 LEU A O 1
ATOM 1090 N N . ALA A 1 136 ? -13.703 -16.016 -7.266 1 98 136 ALA A N 1
ATOM 1091 C CA . ALA A 1 136 ? -15.016 -16.625 -7.504 1 98 136 ALA A CA 1
ATOM 1092 C C . ALA A 1 136 ? -16 -15.594 -8.047 1 98 136 ALA A C 1
ATOM 1094 O O . ALA A 1 136 ? -16.891 -15.93 -8.836 1 98 136 ALA A O 1
ATOM 1095 N N . GLN A 1 137 ? -15.828 -14.336 -7.691 1 96.19 137 GLN A N 1
ATOM 1096 C CA . GLN A 1 137 ? -16.75 -13.266 -8.07 1 96.19 137 GLN A CA 1
ATOM 1097 C C . GLN A 1 137 ? -16.469 -12.773 -9.492 1 96.19 137 GLN A C 1
ATOM 1099 O O . GLN A 1 137 ? -17.234 -12.008 -10.055 1 96.19 137 GLN A O 1
ATOM 1104 N N . ASN A 1 138 ? -15.336 -13.195 -10.016 1 96.69 138 ASN A N 1
ATOM 1105 C CA . ASN A 1 138 ? -14.992 -12.812 -11.383 1 96.69 138 ASN A CA 1
ATOM 1106 C C . ASN A 1 138 ? -15.078 -14.008 -12.336 1 96.69 138 ASN A C 1
ATOM 1108 O O . ASN A 1 138 ? -14.125 -14.781 -12.453 1 96.69 138 ASN A O 1
ATOM 1112 N N . ASP A 1 139 ? -16.172 -14.18 -13.07 1 94.94 139 ASP A N 1
ATOM 1113 C CA . ASP A 1 139 ? -16.391 -15.219 -14.07 1 94.94 139 ASP A CA 1
ATOM 1114 C C . ASP A 1 139 ? -16.266 -16.609 -13.453 1 94.94 139 ASP A C 1
ATOM 1116 O O . ASP A 1 139 ? -15.609 -17.484 -14.031 1 94.94 139 ASP A O 1
ATOM 1120 N N . GLY A 1 140 ? -16.672 -16.781 -12.18 1 95.62 140 GLY A N 1
ATOM 1121 C CA . GLY A 1 140 ? -16.641 -18.078 -11.523 1 95.62 140 GLY A CA 1
ATOM 1122 C C . GLY A 1 140 ? -15.242 -18.562 -11.219 1 95.62 140 GLY A C 1
ATOM 1123 O O . GLY A 1 140 ? -15.031 -19.766 -11.008 1 95.62 140 GLY A O 1
ATOM 1124 N N . GLY A 1 141 ? -14.297 -17.672 -11.289 1 96 141 GLY A N 1
ATOM 1125 C CA . GLY A 1 141 ? -12.93 -18.016 -10.945 1 96 141 GLY A CA 1
ATOM 1126 C C . GLY A 1 141 ? -12.094 -18.422 -12.148 1 96 141 GLY A C 1
ATOM 1127 O O . GLY A 1 141 ? -10.906 -18.719 -12.008 1 96 141 GLY A O 1
ATOM 1128 N N . LYS A 1 142 ? -12.641 -18.281 -13.305 1 93.19 142 LYS A N 1
ATOM 1129 C CA . LYS A 1 142 ? -11.945 -18.688 -14.516 1 93.19 142 LYS A CA 1
ATOM 1130 C C . LYS A 1 142 ? -11.195 -17.516 -15.141 1 93.19 142 LYS A C 1
ATOM 1132 O O . LYS A 1 142 ? -10.453 -17.703 -16.109 1 93.19 142 LYS A O 1
ATOM 1137 N N . GLY A 1 143 ? -11.438 -16.359 -14.641 1 93.5 143 GLY A N 1
ATOM 1138 C CA . GLY A 1 143 ? -10.781 -15.18 -15.164 1 93.5 143 GLY A CA 1
ATOM 1139 C C . GLY A 1 143 ? -9.586 -14.742 -14.344 1 93.5 143 GLY A C 1
ATOM 1140 O O . GLY A 1 143 ? -8.883 -15.578 -13.766 1 93.5 143 GLY A O 1
ATOM 1141 N N . PHE A 1 144 ? -9.242 -13.477 -14.516 1 98.38 144 PHE A N 1
ATOM 1142 C CA . PHE A 1 144 ? -8.227 -12.828 -13.695 1 98.38 144 PHE A CA 1
ATOM 1143 C C . PHE A 1 144 ? -8.828 -12.352 -12.375 1 98.38 144 PHE A C 1
ATOM 1145 O O . PHE A 1 144 ? -10.008 -12.586 -12.102 1 98.38 144 PHE A O 1
ATOM 1152 N N . ILE A 1 145 ? -8.031 -11.844 -11.484 1 98.69 145 ILE A N 1
ATOM 1153 C CA . ILE A 1 145 ? -8.523 -11.5 -10.148 1 98.69 145 ILE A CA 1
ATOM 1154 C C . ILE A 1 145 ? -9.609 -10.43 -10.266 1 98.69 145 ILE A C 1
ATOM 1156 O O . ILE A 1 145 ? -10.562 -10.414 -9.484 1 98.69 145 ILE A O 1
ATOM 1160 N N . VAL A 1 146 ? -9.438 -9.5 -11.211 1 98.38 146 VAL A N 1
ATOM 1161 C CA . VAL A 1 146 ? -10.43 -8.484 -11.547 1 98.38 146 VAL A CA 1
ATOM 1162 C C . VAL A 1 146 ? -10.523 -8.328 -13.062 1 98.38 146 VAL A C 1
ATOM 1164 O O . VAL A 1 146 ? -9.5 -8.289 -13.75 1 98.38 146 VAL A O 1
ATOM 1167 N N . GLY A 1 147 ? -11.727 -8.312 -13.578 1 97.31 147 GLY A N 1
ATOM 1168 C CA . GLY A 1 147 ? -11.938 -7.938 -14.969 1 97.31 147 GLY A CA 1
ATOM 1169 C C . GLY A 1 147 ? -11.594 -9.055 -15.938 1 97.31 147 GLY A C 1
ATOM 1170 O O . GLY A 1 147 ? -11.398 -10.195 -15.531 1 97.31 147 GLY A O 1
ATOM 1171 N N . LYS A 1 148 ? -11.5 -8.727 -17.219 1 96.75 148 LYS A N 1
ATOM 1172 C CA . LYS A 1 148 ? -11.391 -9.719 -18.281 1 96.75 148 LYS A CA 1
ATOM 1173 C C . LYS A 1 148 ? -9.953 -9.852 -18.766 1 96.75 148 LYS A C 1
ATOM 1175 O O . LYS A 1 148 ? -9.625 -10.758 -19.531 1 96.75 148 LYS A O 1
ATOM 1180 N N . GLN A 1 149 ? -9.164 -8.969 -18.375 1 97.38 149 GLN A N 1
ATOM 1181 C CA . GLN A 1 149 ? -7.762 -8.969 -18.797 1 97.38 149 GLN A CA 1
ATOM 1182 C C . GLN A 1 149 ? -6.836 -8.984 -17.578 1 97.38 149 GLN A C 1
ATOM 1184 O O . GLN A 1 149 ? -7.215 -8.539 -16.5 1 97.38 149 GLN A O 1
ATOM 1189 N N . ILE A 1 150 ? -5.586 -9.469 -17.859 1 98.62 150 ILE A N 1
ATOM 1190 C CA . ILE A 1 150 ? -4.594 -9.492 -16.797 1 98.62 150 ILE A CA 1
ATOM 1191 C C . ILE A 1 150 ? -4.254 -8.062 -16.375 1 98.62 150 ILE A C 1
ATOM 1193 O O . ILE A 1 150 ? -4.219 -7.156 -17.219 1 98.62 150 ILE A O 1
ATOM 1197 N N . ALA A 1 151 ? -4.039 -7.871 -15.094 1 98.88 151 ALA A N 1
ATOM 1198 C CA . ALA A 1 151 ? -3.701 -6.566 -14.539 1 98.88 151 ALA A CA 1
ATOM 1199 C C . ALA A 1 151 ? -2.488 -6.66 -13.617 1 98.88 151 ALA A C 1
ATOM 1201 O O . ALA A 1 151 ? -2.023 -7.762 -13.305 1 98.88 151 ALA A O 1
ATOM 1202 N N . PHE A 1 152 ? -1.973 -5.496 -13.133 1 98.94 152 PHE A N 1
ATOM 1203 C CA . PHE A 1 152 ? -0.753 -5.449 -12.336 1 98.94 152 PHE A CA 1
ATOM 1204 C C . PHE A 1 152 ? -0.923 -6.238 -11.039 1 98.94 152 PHE A C 1
ATOM 1206 O O . PHE A 1 152 ? 0.018 -6.883 -10.57 1 98.94 152 PHE A O 1
ATOM 1213 N N . ALA A 1 153 ? -2.1 -6.23 -10.477 1 98.94 153 ALA A N 1
ATOM 1214 C CA . ALA A 1 153 ? -2.346 -6.91 -9.211 1 98.94 153 ALA A CA 1
ATOM 1215 C C . ALA A 1 153 ? -2.225 -8.422 -9.367 1 98.94 153 ALA A C 1
ATOM 1217 O O . ALA A 1 153 ? -1.916 -9.133 -8.406 1 98.94 153 ALA A O 1
ATOM 1218 N N . ASP A 1 154 ? -2.498 -8.961 -10.57 1 98.94 154 ASP A N 1
ATOM 1219 C CA . ASP A 1 154 ? -2.346 -10.391 -10.836 1 98.94 154 ASP A CA 1
ATOM 1220 C C . ASP A 1 154 ? -0.894 -10.828 -10.656 1 98.94 154 ASP A C 1
ATOM 1222 O O . ASP A 1 154 ? -0.629 -11.914 -10.125 1 98.94 154 ASP A O 1
ATOM 1226 N N . TYR A 1 155 ? 0.047 -9.992 -11.055 1 98.94 155 TYR A N 1
ATOM 1227 C CA . TYR A 1 155 ? 1.455 -10.367 -10.953 1 98.94 155 TYR A CA 1
ATOM 1228 C C . TYR A 1 155 ? 1.913 -10.367 -9.5 1 98.94 155 TYR A C 1
ATOM 1230 O O . TYR A 1 155 ? 2.674 -11.242 -9.086 1 98.94 155 TYR A O 1
ATOM 1238 N N . ASN A 1 156 ? 1.472 -9.367 -8.773 1 98.94 156 ASN A N 1
ATOM 1239 C CA . ASN A 1 156 ? 1.817 -9.32 -7.355 1 98.94 156 ASN A CA 1
ATOM 1240 C C . ASN A 1 156 ? 1.232 -10.508 -6.594 1 98.94 156 ASN A C 1
ATOM 1242 O O . ASN A 1 156 ? 1.921 -11.133 -5.785 1 98.94 156 ASN A O 1
ATOM 1246 N N . LEU A 1 157 ? -0.038 -10.797 -6.879 1 98.94 157 LEU A N 1
ATOM 1247 C CA . LEU A 1 157 ? -0.69 -11.938 -6.238 1 98.94 157 LEU A CA 1
ATOM 1248 C C . LEU A 1 157 ? -0.011 -13.242 -6.633 1 98.94 157 LEU A C 1
ATOM 1250 O O . LEU A 1 157 ? 0.253 -14.094 -5.781 1 98.94 157 LEU A O 1
ATOM 1254 N N . LEU A 1 158 ? 0.299 -13.422 -7.898 1 98.94 158 LEU A N 1
ATOM 1255 C CA . LEU A 1 158 ? 0.947 -14.641 -8.359 1 98.94 158 LEU A CA 1
ATOM 1256 C C . LEU A 1 158 ? 2.303 -14.828 -7.684 1 98.94 158 LEU A C 1
ATOM 1258 O O . LEU A 1 158 ? 2.637 -15.93 -7.246 1 98.94 158 LEU A O 1
ATOM 1262 N N . ASP A 1 159 ? 3.07 -13.789 -7.633 1 98.88 159 ASP A N 1
ATOM 1263 C CA . ASP A 1 159 ? 4.367 -13.859 -6.961 1 98.88 159 ASP A CA 1
ATOM 1264 C C . ASP A 1 159 ? 4.207 -14.305 -5.512 1 98.88 159 ASP A C 1
ATOM 1266 O O . ASP A 1 159 ? 4.957 -15.164 -5.035 1 98.88 159 ASP A O 1
ATOM 1270 N N . LEU A 1 160 ? 3.254 -13.719 -4.805 1 98.88 160 LEU 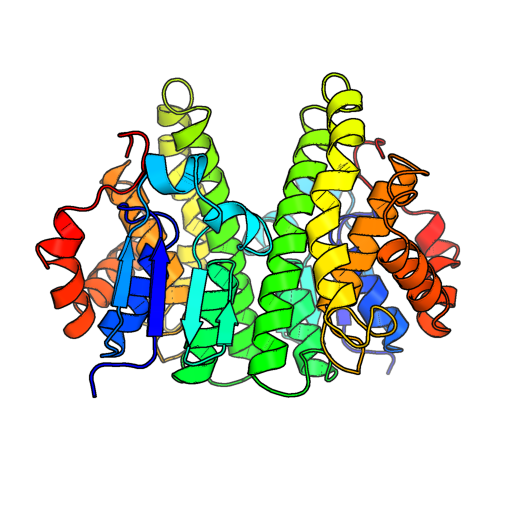A N 1
ATOM 1271 C CA . LEU A 1 160 ? 3.012 -14.07 -3.408 1 98.88 160 LEU A CA 1
ATOM 1272 C C . LEU A 1 160 ? 2.604 -15.531 -3.279 1 98.88 160 LEU A C 1
ATOM 1274 O O . LEU A 1 160 ? 3.025 -16.219 -2.346 1 98.88 160 LEU A O 1
ATOM 1278 N N . LEU A 1 161 ? 1.736 -15.984 -4.164 1 98.94 161 LEU A N 1
ATOM 1279 C CA . LEU A 1 161 ? 1.315 -17.375 -4.152 1 98.94 161 LEU A CA 1
ATOM 1280 C C . LEU A 1 161 ? 2.498 -18.312 -4.414 1 98.94 161 LEU A C 1
ATOM 1282 O O . LEU A 1 161 ? 2.625 -19.359 -3.773 1 98.94 161 LEU A O 1
ATOM 1286 N N . HIS A 1 162 ? 3.375 -17.906 -5.34 1 98.81 162 HIS A N 1
ATOM 1287 C CA . HIS A 1 162 ? 4.574 -18.688 -5.609 1 98.81 162 HIS A CA 1
ATOM 1288 C C . HIS A 1 162 ? 5.414 -18.859 -4.352 1 98.81 162 HIS A C 1
ATOM 1290 O O . HIS A 1 162 ? 5.859 -19.969 -4.039 1 98.81 162 HIS A O 1
ATOM 1296 N N . VAL A 1 163 ? 5.66 -17.812 -3.633 1 98.56 163 VAL A N 1
ATOM 1297 C CA . VAL A 1 163 ? 6.527 -17.875 -2.459 1 98.56 163 VAL A CA 1
ATOM 1298 C C . VAL A 1 163 ? 5.879 -18.75 -1.389 1 98.56 163 VAL A C 1
ATOM 1300 O O . VAL A 1 163 ? 6.57 -19.469 -0.672 1 98.56 163 VAL A O 1
ATOM 1303 N N . HIS A 1 164 ? 4.531 -18.688 -1.267 1 98.81 164 HIS A N 1
ATOM 1304 C CA . HIS A 1 164 ? 3.852 -19.5 -0.26 1 98.81 164 HIS A CA 1
ATOM 1305 C C . HIS A 1 164 ? 3.836 -20.969 -0.653 1 98.81 164 HIS A C 1
ATOM 1307 O O . HIS A 1 164 ? 3.887 -21.844 0.212 1 98.81 164 HIS A O 1
ATOM 1313 N N . LEU A 1 165 ? 3.789 -21.25 -1.951 1 98.75 165 LEU A N 1
ATOM 1314 C CA . LEU A 1 165 ? 3.826 -22.641 -2.41 1 98.75 165 LEU A CA 1
ATOM 1315 C C . LEU A 1 165 ? 5.188 -23.266 -2.125 1 98.75 165 LEU A C 1
ATOM 1317 O O . LEU A 1 165 ? 5.281 -24.469 -1.912 1 98.75 165 LEU A O 1
ATOM 1321 N N . VAL A 1 166 ? 6.223 -22.484 -2.148 1 98.25 166 VAL A N 1
ATOM 1322 C CA . VAL A 1 166 ? 7.539 -22.969 -1.745 1 98.25 166 VAL A CA 1
ATOM 1323 C C . VAL A 1 166 ? 7.562 -23.203 -0.238 1 98.25 166 VAL A C 1
ATOM 1325 O O . VAL A 1 166 ? 8.07 -24.234 0.224 1 98.25 166 VAL A O 1
ATOM 1328 N N . LEU A 1 167 ? 6.988 -22.344 0.568 1 98.12 167 LEU A N 1
ATOM 1329 C CA . LEU A 1 167 ? 6.961 -22.438 2.023 1 98.12 167 LEU A CA 1
ATOM 1330 C C . LEU A 1 167 ? 6.098 -23.609 2.475 1 98.12 167 LEU A C 1
ATOM 1332 O O . LEU A 1 167 ? 6.453 -24.328 3.416 1 98.12 167 LEU A O 1
ATOM 1336 N N . ALA A 1 168 ? 4.984 -23.781 1.847 1 98.19 168 ALA A N 1
ATOM 1337 C CA . ALA A 1 168 ? 3.963 -24.781 2.152 1 98.19 168 ALA A CA 1
ATOM 1338 C C . ALA A 1 168 ? 3.305 -25.297 0.878 1 98.19 168 ALA A C 1
ATOM 1340 O O . ALA A 1 168 ? 2.24 -24.828 0.482 1 98.19 168 ALA A O 1
ATOM 1341 N N . PRO A 1 169 ? 3.82 -26.375 0.305 1 98 169 PRO A N 1
ATOM 1342 C CA . PRO A 1 169 ? 3.422 -26.844 -1.024 1 98 169 PRO A CA 1
ATOM 1343 C C . PRO A 1 169 ? 1.937 -27.188 -1.106 1 98 169 PRO A C 1
ATOM 1345 O O . PRO A 1 169 ? 1.352 -27.172 -2.191 1 98 169 PRO A O 1
ATOM 1348 N N . ASN A 1 170 ? 1.277 -27.438 -0.004 1 97.75 170 ASN A N 1
ATOM 1349 C CA . ASN A 1 170 ? -0.12 -27.859 -0.022 1 97.75 170 ASN A CA 1
ATOM 1350 C C . ASN A 1 170 ? -1.052 -26.734 0.403 1 97.75 170 ASN A C 1
ATOM 1352 O O . ASN A 1 170 ? -2.223 -26.969 0.706 1 97.75 170 ASN A O 1
ATOM 1356 N N . CYS A 1 171 ? -0.587 -25.5 0.394 1 98.38 171 CYS A N 1
ATOM 1357 C CA . CYS A 1 171 ? -1.339 -24.391 0.991 1 98.38 171 CYS A CA 1
ATOM 1358 C C . CYS A 1 171 ? -2.572 -24.062 0.159 1 98.38 171 CYS A C 1
ATOM 1360 O O . CYS A 1 171 ? -3.492 -23.406 0.642 1 98.38 171 CYS A O 1
ATOM 1362 N N . LEU A 1 172 ? -2.658 -24.562 -1.07 1 98.62 172 LEU A N 1
ATOM 1363 C CA . LEU A 1 172 ? -3.803 -24.25 -1.918 1 98.62 172 LEU A CA 1
ATOM 1364 C C . LEU A 1 172 ? -4.738 -25.438 -2.033 1 98.62 172 LEU A C 1
ATOM 1366 O O . LEU A 1 172 ? -5.699 -25.406 -2.807 1 98.62 172 LEU A O 1
ATOM 1370 N N . ALA A 1 173 ? -4.516 -26.469 -1.302 1 98.25 173 ALA A N 1
ATOM 1371 C CA . ALA A 1 173 ? -5.254 -27.734 -1.422 1 98.25 173 ALA A CA 1
ATOM 1372 C C . ALA A 1 173 ? -6.754 -27.5 -1.265 1 98.25 173 ALA A C 1
ATOM 1374 O O . ALA A 1 173 ? -7.559 -28.156 -1.928 1 98.25 173 ALA A O 1
ATOM 1375 N N . SER A 1 174 ? -7.188 -26.609 -0.392 1 98.44 174 SER A N 1
ATOM 1376 C CA . SER A 1 174 ? -8.602 -26.359 -0.155 1 98.44 174 SER A CA 1
ATOM 1377 C C . SER A 1 174 ? -9.07 -25.125 -0.931 1 98.44 174 SER A C 1
ATOM 1379 O O . SER A 1 174 ? -10.164 -24.609 -0.674 1 98.44 174 SER A O 1
ATOM 1381 N N . LEU A 1 175 ? -8.273 -24.641 -1.819 1 98.75 175 LEU A N 1
ATOM 1382 C CA . LEU A 1 175 ? -8.539 -23.422 -2.576 1 98.75 175 LEU A CA 1
ATOM 1383 C C . LEU A 1 175 ? -8.383 -23.656 -4.074 1 98.75 175 LEU A C 1
ATOM 1385 O O . LEU A 1 175 ? -7.453 -23.125 -4.695 1 98.75 175 LEU A O 1
ATOM 1389 N N . PRO A 1 176 ? -9.32 -24.312 -4.668 1 98.56 176 PRO A N 1
ATOM 1390 C CA . PRO A 1 176 ? -9.148 -24.812 -6.039 1 98.56 176 PRO A CA 1
ATOM 1391 C C . PRO A 1 176 ? -9.117 -23.672 -7.066 1 98.56 176 PRO A C 1
ATOM 1393 O O . PRO A 1 176 ? -8.445 -23.797 -8.094 1 98.56 176 PRO A O 1
ATOM 1396 N N . LEU A 1 177 ? -9.852 -22.625 -6.828 1 98.75 177 LEU A N 1
ATOM 1397 C CA . LEU A 1 177 ? -9.828 -21.516 -7.789 1 98.75 177 LEU A CA 1
ATOM 1398 C C . LEU A 1 177 ? -8.453 -20.875 -7.844 1 98.75 177 LEU A C 1
ATOM 1400 O O . LEU A 1 177 ? -7.949 -20.562 -8.93 1 98.75 177 LEU A O 1
ATOM 1404 N N . LEU A 1 178 ? -7.84 -20.672 -6.684 1 98.88 178 LEU A N 1
ATOM 1405 C CA . LEU A 1 178 ? -6.488 -20.125 -6.652 1 98.88 178 LEU A CA 1
ATOM 1406 C C . LEU A 1 178 ? -5.496 -21.094 -7.293 1 98.88 178 LEU A C 1
ATOM 1408 O O . LEU A 1 178 ? -4.578 -20.672 -8 1 98.88 178 LEU A O 1
ATOM 1412 N N . ALA A 1 179 ? -5.645 -22.391 -6.949 1 98.75 179 ALA A N 1
ATOM 1413 C CA . ALA A 1 179 ? -4.766 -23.375 -7.559 1 98.75 179 ALA A CA 1
ATOM 1414 C C . ALA A 1 179 ? -4.84 -23.312 -9.086 1 98.75 179 ALA A C 1
ATOM 1416 O O . ALA A 1 179 ? -3.811 -23.312 -9.766 1 98.75 179 ALA A O 1
ATOM 1417 N N . GLY A 1 180 ? -6.078 -23.281 -9.602 1 98.69 180 GLY A N 1
ATOM 1418 C CA . GLY A 1 180 ? -6.262 -23.141 -11.039 1 98.69 180 GLY A CA 1
ATOM 1419 C C . GLY A 1 180 ? -5.723 -21.844 -11.594 1 98.69 180 GLY A C 1
ATOM 1420 O O . GLY A 1 180 ? -5.152 -21.812 -12.688 1 98.69 180 GLY A O 1
ATOM 1421 N N . TYR A 1 181 ? -5.941 -20.766 -10.906 1 98.75 181 TYR A N 1
ATOM 1422 C CA . TYR A 1 181 ? -5.449 -19.438 -11.234 1 98.75 181 TYR A CA 1
ATOM 1423 C C . TYR A 1 181 ? -3.938 -19.438 -11.422 1 98.75 181 TYR A C 1
ATOM 1425 O O . TYR A 1 181 ? -3.422 -18.922 -12.414 1 98.75 181 TYR A O 1
ATOM 1433 N N . VAL A 1 182 ? -3.205 -20.047 -10.484 1 98.81 182 VAL A N 1
ATOM 1434 C CA . VAL A 1 182 ? -1.751 -20.156 -10.555 1 98.81 182 VAL A CA 1
ATOM 1435 C C . VAL A 1 182 ? -1.344 -20.922 -11.805 1 98.81 182 VAL A C 1
ATOM 1437 O O . VAL A 1 182 ? -0.462 -20.5 -12.547 1 98.81 182 VAL A O 1
ATOM 1440 N N . GLN A 1 183 ? -1.943 -22.016 -12.008 1 98.56 183 GLN A N 1
ATOM 1441 C CA . GLN A 1 183 ? -1.625 -22.844 -13.164 1 98.56 183 GLN A CA 1
ATOM 1442 C C . GLN A 1 183 ? -1.845 -22.078 -14.469 1 98.56 183 GLN A C 1
ATOM 1444 O O . GLN A 1 183 ? -0.995 -22.109 -15.359 1 98.56 183 GLN A O 1
ATOM 1449 N N . ARG A 1 184 ? -2.953 -21.422 -14.586 1 98.38 184 ARG A N 1
ATOM 1450 C CA . ARG A 1 184 ? -3.299 -20.688 -15.797 1 98.38 184 ARG A CA 1
ATOM 1451 C C . ARG A 1 184 ? -2.301 -19.562 -16.062 1 98.38 184 ARG A C 1
ATOM 1453 O O . ARG A 1 184 ? -1.844 -19.391 -17.188 1 98.38 184 ARG A O 1
ATOM 1460 N N . LEU A 1 185 ? -2.023 -18.828 -15.07 1 98.69 185 LEU A N 1
ATOM 1461 C CA . LEU A 1 185 ? -1.11 -17.703 -15.266 1 98.69 185 LEU A CA 1
ATOM 1462 C C . LEU A 1 185 ? 0.304 -18.188 -15.547 1 98.69 185 LEU A C 1
ATOM 1464 O O . LEU A 1 185 ? 1.009 -17.625 -16.391 1 98.69 185 LEU A O 1
ATOM 1468 N N . ASN A 1 186 ? 0.725 -19.25 -14.875 1 98.75 186 ASN A N 1
ATOM 1469 C CA . ASN A 1 186 ? 2.045 -19.828 -15.125 1 98.75 186 ASN A CA 1
ATOM 1470 C C . ASN A 1 186 ? 2.195 -20.281 -16.578 1 98.75 186 ASN A C 1
ATOM 1472 O O . ASN A 1 186 ? 3.311 -20.359 -17.094 1 98.75 186 ASN A O 1
ATOM 1476 N N . ALA A 1 187 ? 1.137 -20.578 -17.188 1 98.56 187 ALA A N 1
ATOM 1477 C CA . ALA A 1 187 ? 1.173 -21.172 -18.516 1 98.56 187 ALA A CA 1
ATOM 1478 C C . ALA A 1 187 ? 1.226 -20.109 -19.594 1 98.56 187 ALA A C 1
ATOM 1480 O O . ALA A 1 187 ? 1.383 -20.422 -20.781 1 98.56 187 ALA A O 1
ATOM 1481 N N . ARG A 1 188 ? 1.003 -18.844 -19.266 1 98.62 188 ARG A N 1
ATOM 1482 C CA . ARG A 1 188 ? 1.148 -17.797 -20.25 1 98.62 188 ARG A CA 1
ATOM 1483 C C . ARG A 1 188 ? 2.529 -17.844 -20.906 1 98.62 188 ARG A C 1
ATOM 1485 O O . ARG A 1 188 ? 3.547 -17.828 -20.203 1 98.62 188 ARG A O 1
ATOM 1492 N N . PRO A 1 189 ? 2.641 -17.781 -22.141 1 98.62 189 PRO A N 1
ATOM 1493 C CA . PRO A 1 189 ? 3.861 -18.188 -22.844 1 98.62 189 PRO A CA 1
ATOM 1494 C C . PRO A 1 189 ? 5.086 -17.375 -22.406 1 98.62 189 PRO A C 1
ATOM 1496 O O . PRO A 1 189 ? 6.09 -17.969 -21.984 1 98.62 189 PRO A O 1
ATOM 1499 N N . LEU A 1 190 ? 5.02 -16.078 -22.484 1 98.69 190 LEU A N 1
ATOM 1500 C CA . LEU A 1 190 ? 6.18 -15.258 -22.141 1 98.69 190 LEU A CA 1
ATOM 1501 C C . LEU A 1 190 ? 6.496 -15.352 -20.656 1 98.69 190 LEU A C 1
ATOM 1503 O O . LEU A 1 190 ? 7.668 -15.336 -20.266 1 98.69 190 LEU A O 1
ATOM 1507 N N . LEU A 1 191 ? 5.469 -15.453 -19.844 1 98.81 191 LEU A N 1
ATOM 1508 C CA . LEU A 1 191 ? 5.684 -15.609 -18.422 1 98.81 191 LEU A CA 1
ATOM 1509 C C . LEU A 1 191 ? 6.285 -16.969 -18.094 1 98.81 191 LEU A C 1
ATOM 1511 O O . LEU A 1 191 ? 7.199 -17.078 -17.281 1 98.81 191 LEU A O 1
ATOM 1515 N N . LYS A 1 192 ? 5.789 -17.984 -18.703 1 98.81 192 LYS A N 1
ATOM 1516 C CA . LYS A 1 192 ? 6.316 -19.328 -18.516 1 98.81 192 LYS A CA 1
ATOM 1517 C C . LYS A 1 192 ? 7.805 -19.391 -18.844 1 98.81 192 LYS A C 1
ATOM 1519 O O . LYS A 1 192 ? 8.586 -19.969 -18.094 1 98.81 192 LYS A O 1
ATOM 1524 N N . ASP A 1 193 ? 8.141 -18.766 -19.984 1 98.69 193 ASP A N 1
ATOM 1525 C CA . ASP A 1 193 ? 9.547 -18.719 -20.391 1 98.69 193 ASP A CA 1
ATOM 1526 C C . ASP A 1 193 ? 10.391 -18.062 -19.297 1 98.69 193 ASP A C 1
ATOM 1528 O O . ASP A 1 193 ? 11.484 -18.547 -18.984 1 98.69 193 ASP A O 1
ATOM 1532 N N . PHE A 1 194 ? 9.953 -16.969 -18.812 1 98.81 194 PHE A N 1
ATOM 1533 C CA . PHE A 1 194 ? 10.664 -16.266 -17.766 1 98.81 194 PHE A CA 1
ATOM 1534 C C . PHE A 1 194 ? 10.781 -17.125 -16.516 1 98.81 194 PHE A C 1
ATOM 1536 O O . PHE A 1 194 ? 11.867 -17.25 -15.93 1 98.81 194 PHE A O 1
ATOM 1543 N N . LEU A 1 195 ? 9.641 -17.75 -16.062 1 98.69 195 LEU A N 1
ATOM 1544 C CA . LEU A 1 195 ? 9.602 -18.547 -14.836 1 98.69 195 LEU A CA 1
ATOM 1545 C C . LEU A 1 195 ? 10.531 -19.75 -14.953 1 98.69 195 LEU A C 1
ATOM 1547 O O . LEU A 1 195 ? 11.102 -20.188 -13.953 1 98.69 195 LEU A O 1
ATOM 1551 N N . GLU A 1 196 ? 10.789 -20.234 -16.125 1 98.25 196 GLU A N 1
ATOM 1552 C CA . GLU A 1 196 ? 11.594 -21.422 -16.344 1 98.25 196 GLU A CA 1
ATOM 1553 C C . GLU A 1 196 ? 13.031 -21.062 -16.703 1 98.25 196 GLU A C 1
ATOM 1555 O O . GLU A 1 196 ? 13.883 -21.953 -16.859 1 98.25 196 GLU A O 1
ATOM 1560 N N . SER A 1 197 ? 13.273 -19.812 -16.875 1 98.12 197 SER A N 1
ATOM 1561 C CA . SER A 1 197 ? 14.617 -19.391 -17.266 1 98.12 197 SER A CA 1
ATOM 1562 C C . SER A 1 197 ? 15.633 -19.688 -16.172 1 98.12 197 SER A C 1
ATOM 1564 O O . SER A 1 197 ? 15.297 -19.672 -14.984 1 98.12 197 SER A O 1
ATOM 1566 N N . ASP A 1 198 ? 16.906 -19.875 -16.531 1 97.06 198 ASP A N 1
ATOM 1567 C CA . ASP A 1 198 ? 18 -20.156 -15.586 1 97.06 198 ASP A CA 1
ATOM 1568 C C . ASP A 1 198 ? 18.25 -18.938 -14.688 1 97.06 198 ASP A C 1
ATOM 1570 O O . ASP A 1 198 ? 18.531 -19.094 -13.492 1 97.06 198 ASP A O 1
ATOM 1574 N N . ALA A 1 199 ? 18.172 -17.812 -15.289 1 94.88 199 ALA A N 1
ATOM 1575 C CA . ALA A 1 199 ? 18.422 -16.594 -14.523 1 94.88 199 ALA A CA 1
ATOM 1576 C C . ALA A 1 199 ? 17.453 -16.484 -13.344 1 94.88 199 ALA A C 1
ATOM 1578 O O . ALA A 1 199 ? 17.875 -16.141 -12.234 1 94.88 199 ALA A O 1
ATOM 1579 N N . ARG A 1 200 ? 16.203 -16.766 -13.555 1 96.69 200 ARG A N 1
ATOM 1580 C CA . ARG A 1 200 ? 15.219 -16.672 -12.484 1 96.69 200 ARG A CA 1
ATOM 1581 C C . ARG A 1 200 ? 15.422 -17.797 -11.469 1 96.69 200 ARG A C 1
ATOM 1583 O O . ARG A 1 200 ? 15.336 -17.562 -10.258 1 96.69 200 ARG A O 1
ATOM 1590 N N . LYS A 1 201 ? 15.656 -19 -11.961 1 95.62 201 LYS A N 1
ATOM 1591 C CA . LYS A 1 201 ? 15.766 -20.156 -11.094 1 95.62 201 LYS A CA 1
ATOM 1592 C C . LYS A 1 201 ? 16.969 -20.047 -10.156 1 95.62 201 LYS A C 1
ATOM 1594 O O . LYS A 1 201 ? 16.969 -20.625 -9.07 1 95.62 201 LYS A O 1
ATOM 1599 N N . LYS A 1 202 ? 17.953 -19.266 -10.523 1 95.06 202 LYS A N 1
ATOM 1600 C CA . LYS A 1 202 ? 19.172 -19.125 -9.742 1 95.06 202 LYS A CA 1
ATOM 1601 C C . LYS A 1 202 ? 18.984 -18.109 -8.609 1 95.06 202 LYS A C 1
ATOM 1603 O O . LYS A 1 202 ? 19.797 -18.031 -7.688 1 95.06 202 LYS A O 1
ATOM 1608 N N . ARG A 1 203 ? 17.922 -17.312 -8.648 1 95.75 203 ARG A N 1
ATOM 1609 C CA . ARG A 1 203 ? 17.672 -16.328 -7.609 1 95.75 203 ARG A CA 1
ATOM 1610 C C . ARG A 1 203 ? 16.906 -16.922 -6.441 1 95.75 203 ARG A C 1
ATOM 1612 O O . ARG A 1 203 ? 15.859 -17.547 -6.637 1 95.75 203 ARG A O 1
ATOM 1619 N N . PHE A 1 204 ? 17.484 -16.688 -5.273 1 96.44 204 PHE A N 1
ATOM 1620 C CA . PHE A 1 204 ? 16.734 -17.078 -4.082 1 96.44 204 PHE A CA 1
ATOM 1621 C C . PHE A 1 204 ? 15.531 -16.172 -3.873 1 96.44 204 PHE A C 1
ATOM 1623 O O . PHE A 1 204 ? 15.508 -15.039 -4.379 1 96.44 204 PHE A O 1
ATOM 1630 N N . ILE A 1 205 ? 14.57 -16.672 -3.121 1 98.06 205 ILE A N 1
ATOM 1631 C CA . ILE A 1 205 ? 13.383 -15.867 -2.854 1 98.06 205 ILE A CA 1
ATOM 1632 C C . ILE A 1 205 ? 13.742 -14.711 -1.928 1 98.06 205 ILE A C 1
ATOM 1634 O O . ILE A 1 205 ? 13.352 -13.562 -2.174 1 98.06 205 ILE A O 1
ATOM 1638 N N . ASN A 1 206 ? 14.453 -15.117 -0.826 1 97.31 206 ASN A N 1
ATOM 1639 C CA . ASN A 1 206 ? 14.836 -14.141 0.189 1 97.31 206 ASN A CA 1
ATOM 1640 C C . ASN A 1 206 ? 16.344 -14.086 0.374 1 97.31 206 ASN A C 1
ATOM 1642 O O . ASN A 1 206 ? 17.047 -15.055 0.064 1 97.31 206 ASN A O 1
ATOM 1646 N N . GLY A 1 207 ? 16.828 -13.008 0.906 1 93.06 207 GLY A N 1
ATOM 1647 C CA . GLY A 1 207 ? 18.266 -12.773 1.034 1 93.06 207 GLY A CA 1
ATOM 1648 C C . GLY A 1 207 ? 18.875 -13.43 2.264 1 93.06 207 GLY A C 1
ATOM 1649 O O . GLY A 1 207 ? 20.094 -13.469 2.416 1 93.06 207 GLY A O 1
ATOM 1650 N N . ASN A 1 208 ? 18.047 -14.008 3.062 1 92.19 208 ASN A N 1
ATOM 1651 C CA . ASN A 1 208 ? 18.562 -14.562 4.312 1 92.19 208 ASN A CA 1
ATOM 1652 C C . ASN A 1 208 ? 18.656 -16.078 4.254 1 92.19 208 ASN A C 1
ATOM 1654 O O . ASN A 1 208 ? 18.812 -16.734 5.285 1 92.19 208 ASN A O 1
ATOM 1658 N N . GLY A 1 209 ? 18.453 -16.609 3.125 1 88.94 209 GLY A N 1
ATOM 1659 C CA . GLY A 1 209 ? 18.594 -18.047 2.93 1 88.94 209 GLY A CA 1
ATOM 1660 C C . GLY A 1 209 ? 17.359 -18.828 3.32 1 88.94 209 GLY A C 1
ATOM 1661 O O . GLY A 1 209 ? 17.328 -20.062 3.201 1 88.94 209 GLY A O 1
ATOM 1662 N N . LYS A 1 210 ? 16.375 -18.125 3.799 1 90.5 210 LYS A N 1
ATOM 1663 C CA . LYS A 1 210 ? 15.125 -18.797 4.16 1 90.5 210 LYS A CA 1
ATOM 1664 C C . LYS A 1 210 ? 14.078 -18.625 3.066 1 90.5 210 LYS A C 1
ATOM 1666 O O . LYS A 1 210 ? 14.102 -17.641 2.322 1 90.5 210 LYS A O 1
ATOM 1671 N N . GLN A 1 211 ? 13.359 -19.656 2.955 1 89.12 211 GLN A N 1
ATOM 1672 C CA . GLN A 1 211 ? 12.281 -19.562 1.978 1 89.12 211 GLN A CA 1
ATOM 1673 C C . GLN A 1 211 ? 11.125 -20.5 2.342 1 89.12 211 GLN A C 1
ATOM 1675 O O . GLN A 1 211 ? 11.312 -21.484 3.062 1 89.12 211 GLN A O 1
ATOM 1680 N N . MET B 1 1 ? -30.234 15.258 -2.848 1 37.38 1 MET B N 1
ATOM 1681 C CA . MET B 1 1 ? -30.344 14.43 -1.652 1 37.38 1 MET B CA 1
ATOM 1682 C C . MET B 1 1 ? -28.984 14.234 -0.988 1 37.38 1 MET B C 1
ATOM 1684 O O . MET B 1 1 ? -27.953 14.305 -1.651 1 37.38 1 MET B O 1
ATOM 1688 N N . PRO B 1 2 ? -28.594 14.43 0.206 1 44.28 2 PRO B N 1
ATOM 1689 C CA . PRO B 1 2 ? -27.297 14.453 0.88 1 44.28 2 PRO B CA 1
ATOM 1690 C C . PRO B 1 2 ? -26.391 13.312 0.435 1 44.28 2 PRO B C 1
ATOM 1692 O O . PRO B 1 2 ? -26.875 12.281 -0.04 1 44.28 2 PRO B O 1
ATOM 1695 N N . GLY B 1 3 ? -24.859 13.406 0.189 1 54.31 3 GLY B N 1
ATOM 1696 C CA . GLY B 1 3 ? -23.891 12.828 -0.729 1 54.31 3 GLY B CA 1
ATOM 1697 C C . GLY B 1 3 ? -23.766 11.32 -0.589 1 54.31 3 GLY B C 1
ATOM 1698 O O . GLY B 1 3 ? -24.188 10.75 0.423 1 54.31 3 GLY B O 1
ATOM 1699 N N . GLU B 1 4 ? -23.688 10.383 -1.757 1 82.88 4 GLU B N 1
ATOM 1700 C CA . GLU B 1 4 ? -23.641 9.008 -2.256 1 82.88 4 GLU B CA 1
ATOM 1701 C C . GLU B 1 4 ? -22.5 8.227 -1.609 1 82.88 4 GLU B C 1
ATOM 1703 O O . GLU B 1 4 ? -22.391 7.016 -1.792 1 82.88 4 GLU B O 1
ATOM 1708 N N . TYR B 1 5 ? -21.672 8.875 -0.588 1 98.06 5 TYR B N 1
ATOM 1709 C CA . TYR B 1 5 ? -20.578 8.117 0.008 1 98.06 5 TYR B CA 1
ATOM 1710 C C . TYR B 1 5 ? -20.922 7.688 1.429 1 98.06 5 TYR B C 1
ATOM 1712 O O . TYR B 1 5 ? -21.547 8.445 2.178 1 98.06 5 TYR B O 1
ATOM 1720 N N . THR B 1 6 ? -20.516 6.48 1.886 1 98.56 6 THR B N 1
ATOM 1721 C CA . THR B 1 6 ? -20.594 6.004 3.262 1 98.56 6 THR B CA 1
ATOM 1722 C C . THR B 1 6 ? -19.25 5.426 3.707 1 98.56 6 THR B C 1
ATOM 1724 O O . THR B 1 6 ? -18.641 4.625 2.99 1 98.56 6 THR B O 1
ATOM 1727 N N . LEU B 1 7 ? -18.766 5.922 4.816 1 98.62 7 LEU B N 1
ATOM 1728 C CA . LEU B 1 7 ? -17.578 5.355 5.453 1 98.62 7 LEU B CA 1
ATOM 1729 C C . LEU B 1 7 ? -17.953 4.543 6.684 1 98.62 7 LEU B C 1
ATOM 1731 O O . LEU B 1 7 ? -18.516 5.082 7.641 1 98.62 7 LEU B O 1
ATOM 1735 N N . THR B 1 8 ? -17.75 3.244 6.688 1 98.44 8 THR B N 1
ATOM 1736 C CA . THR B 1 8 ? -17.906 2.357 7.836 1 98.44 8 THR B CA 1
ATOM 1737 C C . THR B 1 8 ? -16.578 2.127 8.539 1 98.44 8 THR B C 1
ATOM 1739 O O . THR B 1 8 ? -15.648 1.566 7.949 1 98.44 8 THR B O 1
ATOM 1742 N N . TYR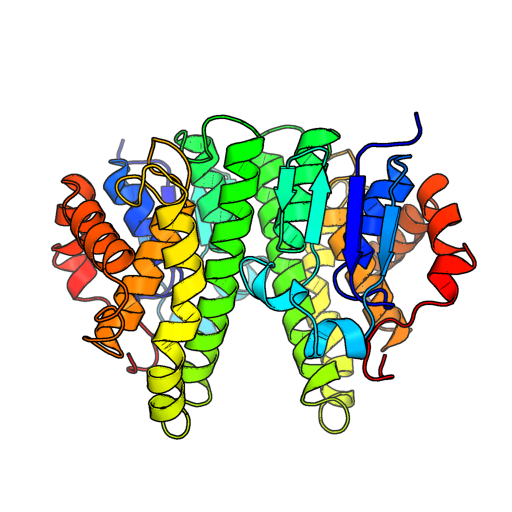 B 1 9 ? -16.531 2.555 9.75 1 98.19 9 TYR B N 1
ATOM 1743 C CA . TYR B 1 9 ? -15.258 2.482 10.477 1 98.19 9 TYR B CA 1
ATOM 1744 C C . TYR B 1 9 ? -15.492 2.529 11.977 1 98.19 9 TYR B C 1
ATOM 1746 O O . TYR B 1 9 ? -16.625 2.678 12.43 1 98.19 9 TYR B O 1
ATOM 1754 N N . PHE B 1 10 ? -14.469 2.275 12.766 1 97.62 10 PHE B N 1
ATOM 1755 C CA . PHE B 1 10 ? -14.508 2.336 14.219 1 97.62 10 PHE B CA 1
ATOM 1756 C C . PHE B 1 10 ? -14.633 3.777 14.695 1 97.62 10 PHE B C 1
ATOM 1758 O O . PHE B 1 10 ? -14.375 4.715 13.938 1 97.62 10 PHE B O 1
ATOM 1765 N N . PRO B 1 11 ? -15.039 3.951 15.953 1 96.19 11 PRO B N 1
ATOM 1766 C CA . PRO B 1 11 ? -15.164 5.312 16.469 1 96.19 11 PRO B CA 1
ATOM 1767 C C . PRO B 1 11 ? -13.82 5.934 16.844 1 96.19 11 PRO B C 1
ATOM 1769 O O . PRO B 1 11 ? -13.664 6.453 17.953 1 96.19 11 PRO B O 1
ATOM 1772 N N . VAL B 1 12 ? -12.891 5.922 16 1 97.62 12 VAL B N 1
ATOM 1773 C CA . VAL B 1 12 ? -11.555 6.5 16.125 1 97.62 12 VAL B CA 1
ATOM 1774 C C . VAL B 1 12 ? -11.148 7.148 14.805 1 97.62 12 VAL B C 1
ATOM 1776 O O . VAL B 1 12 ? -11.805 6.945 13.773 1 97.62 12 VAL B O 1
ATOM 1779 N N . ARG B 1 13 ? -10.141 8.008 14.773 1 98 13 ARG B N 1
ATOM 1780 C CA . ARG B 1 13 ? -9.602 8.562 13.539 1 98 13 ARG B CA 1
ATOM 1781 C C . ARG B 1 13 ? -8.984 7.465 12.672 1 98 13 ARG B C 1
ATOM 1783 O O . ARG B 1 13 ? -9.477 7.188 11.57 1 98 13 ARG B O 1
ATOM 1790 N N . GLY B 1 14 ? -7.91 6.734 13.297 1 97.56 14 GLY B N 1
ATOM 1791 C CA . GLY B 1 14 ? -7.34 5.555 12.672 1 97.56 14 GLY B CA 1
ATOM 1792 C C . GLY B 1 14 ? -7.141 5.711 11.172 1 97.56 14 GLY B C 1
ATOM 1793 O O . GLY B 1 14 ? -6.793 6.797 10.703 1 97.56 14 GLY B O 1
ATOM 1794 N N . ARG B 1 15 ? -7.352 4.637 10.414 1 98 15 ARG B N 1
ATOM 1795 C CA . ARG B 1 15 ? -7.125 4.566 8.977 1 98 15 ARG B CA 1
ATOM 1796 C C . ARG B 1 15 ? -8.219 5.309 8.211 1 98 15 ARG B C 1
ATOM 1798 O O . ARG B 1 15 ? -8.062 5.609 7.027 1 98 15 ARG B O 1
ATOM 1805 N N . GLY B 1 16 ? -9.266 5.668 8.867 1 98.56 16 GLY B N 1
ATOM 1806 C CA . GLY B 1 16 ? -10.359 6.363 8.211 1 98.56 16 GLY B CA 1
ATOM 1807 C C . GLY B 1 16 ? -10.141 7.859 8.109 1 98.56 16 GLY B C 1
ATOM 1808 O O . GLY B 1 16 ? -10.82 8.539 7.336 1 98.56 16 GLY B O 1
ATOM 1809 N N . GLU B 1 17 ? -9.18 8.352 8.844 1 98.81 17 GLU B N 1
ATOM 1810 C CA . GLU B 1 17 ? -9.07 9.797 9.031 1 98.81 17 GLU B CA 1
ATOM 1811 C C . GLU B 1 17 ? -8.664 10.492 7.734 1 98.81 17 GLU B C 1
ATOM 1813 O O . GLU B 1 17 ? -9.203 11.547 7.395 1 98.81 17 GLU B O 1
ATOM 1818 N N . ALA B 1 18 ? -7.684 9.945 7.016 1 98.94 18 ALA B N 1
ATOM 1819 C CA . ALA B 1 18 ? -7.258 10.562 5.762 1 98.94 18 ALA B CA 1
ATOM 1820 C C . ALA B 1 18 ? -8.414 10.633 4.766 1 98.94 18 ALA B C 1
ATOM 1822 O O . ALA B 1 18 ? -8.508 11.57 3.979 1 98.94 18 ALA B O 1
ATOM 1823 N N . ILE B 1 19 ? -9.289 9.617 4.789 1 98.94 19 ILE B N 1
ATOM 1824 C CA . ILE B 1 19 ? -10.461 9.578 3.924 1 98.94 19 ILE B CA 1
ATOM 1825 C C . ILE B 1 19 ? -11.414 10.719 4.293 1 98.94 19 ILE B C 1
ATOM 1827 O O . ILE B 1 19 ? -11.883 11.445 3.418 1 98.94 19 ILE B O 1
ATOM 1831 N N . ARG B 1 20 ? -11.641 10.891 5.605 1 98.81 20 ARG B N 1
ATOM 1832 C CA . ARG B 1 20 ? -12.5 11.977 6.086 1 98.81 20 ARG B CA 1
ATOM 1833 C C . ARG B 1 20 ? -11.93 13.336 5.695 1 98.81 20 ARG B C 1
ATOM 1835 O O . ARG B 1 20 ? -12.672 14.211 5.234 1 98.81 20 ARG B O 1
ATOM 1842 N N . MET B 1 21 ? -10.648 13.492 5.906 1 98.94 21 MET B N 1
ATOM 1843 C CA . MET B 1 21 ? -9.992 14.75 5.578 1 98.94 21 MET B CA 1
ATOM 1844 C C . MET B 1 21 ? -10.141 15.078 4.098 1 98.94 21 MET B C 1
ATOM 1846 O O . MET B 1 21 ? -10.422 16.219 3.732 1 98.94 21 MET B O 1
ATOM 1850 N N . LEU B 1 22 ? -9.891 14.102 3.215 1 98.94 22 LEU B N 1
ATOM 1851 C CA . LEU B 1 22 ? -10.039 14.273 1.774 1 98.94 22 LEU B CA 1
ATOM 1852 C C . LEU B 1 22 ? -11.469 14.695 1.422 1 98.94 22 LEU B C 1
ATOM 1854 O O . LEU B 1 22 ? -11.672 15.68 0.708 1 98.94 22 LEU B O 1
ATOM 1858 N N . LEU B 1 23 ? -12.477 14 1.946 1 98.75 23 LEU B N 1
ATOM 1859 C CA . LEU B 1 23 ? -13.875 14.297 1.647 1 98.75 23 LEU B CA 1
ATOM 1860 C C . LEU B 1 23 ? -14.25 15.695 2.119 1 98.75 23 LEU B C 1
ATOM 1862 O O . LEU B 1 23 ? -14.852 16.469 1.37 1 98.75 23 LEU B O 1
ATOM 1866 N N . ALA B 1 24 ? -13.852 16 3.314 1 98.62 24 ALA B N 1
ATOM 1867 C CA . ALA B 1 24 ? -14.164 17.312 3.881 1 98.62 24 ALA B CA 1
ATOM 1868 C C . ALA B 1 24 ? -13.555 18.438 3.045 1 98.62 24 ALA B C 1
ATOM 1870 O O . ALA B 1 24 ? -14.234 19.391 2.678 1 98.62 24 ALA B O 1
ATOM 1871 N N . ASP B 1 25 ? -12.297 18.281 2.76 1 98.75 25 ASP B N 1
ATOM 1872 C CA . ASP B 1 25 ? -11.57 19.312 2.018 1 98.75 25 ASP B CA 1
ATOM 1873 C C . ASP B 1 25 ? -12.18 19.516 0.629 1 98.75 25 ASP B C 1
ATOM 1875 O O . ASP B 1 25 ? -12.133 20.625 0.083 1 98.75 25 ASP B O 1
ATOM 1879 N N . GLN B 1 26 ? -12.703 18.469 0.037 1 98.25 26 GLN B N 1
ATOM 1880 C CA . GLN B 1 26 ? -13.273 18.531 -1.306 1 98.25 26 GLN B CA 1
ATOM 1881 C C . GLN B 1 26 ? -14.75 18.891 -1.262 1 98.25 26 GLN B C 1
ATOM 1883 O O . GLN B 1 26 ? -15.445 18.844 -2.281 1 98.25 26 GLN B O 1
ATOM 1888 N N . GLY B 1 27 ? -15.258 19.172 -0.107 1 97.62 27 GLY B N 1
ATOM 1889 C CA . GLY B 1 27 ? -16.625 19.625 0.042 1 97.62 27 GLY B CA 1
ATOM 1890 C C . GLY B 1 27 ? -17.656 18.516 -0.158 1 97.62 27 GLY B C 1
ATOM 1891 O O . GLY B 1 27 ? -18.781 18.766 -0.585 1 97.62 27 GLY B O 1
ATOM 1892 N N . GLN B 1 28 ? -17.234 17.328 0.077 1 97.19 28 GLN B N 1
ATOM 1893 C CA . GLN B 1 28 ? -18.125 16.188 -0.095 1 97.19 28 GLN B CA 1
ATOM 1894 C C . GLN B 1 28 ? -18.797 15.812 1.223 1 97.19 28 GLN B C 1
ATOM 1896 O O . GLN B 1 28 ? -18.172 15.836 2.279 1 97.19 28 GLN B O 1
ATOM 1901 N N . GLU B 1 29 ? -20.047 15.578 1.111 1 96 29 GLU B N 1
ATOM 1902 C CA . GLU B 1 29 ? -20.75 14.992 2.244 1 96 29 GLU B CA 1
ATOM 1903 C C . GLU B 1 29 ? -20.656 13.469 2.232 1 96 29 GLU B C 1
ATOM 1905 O O . GLU B 1 29 ? -20.5 12.859 1.169 1 96 29 GLU B O 1
ATOM 1910 N N . TRP B 1 30 ? -20.688 12.914 3.449 1 97.75 30 TRP B N 1
ATOM 1911 C CA . TRP B 1 30 ? -20.703 11.461 3.566 1 97.75 30 TRP B CA 1
ATOM 1912 C C . TRP B 1 30 ? -21.406 11.023 4.848 1 97.75 30 TRP B C 1
ATOM 1914 O O . TRP B 1 30 ? -21.625 11.844 5.75 1 97.75 30 TRP B O 1
ATOM 1924 N N . ILE B 1 31 ? -21.781 9.766 4.844 1 97.75 31 ILE B N 1
ATOM 1925 C CA . ILE B 1 31 ? -22.391 9.172 6.023 1 97.75 31 ILE B CA 1
ATOM 1926 C C . ILE B 1 31 ? -21.359 8.383 6.809 1 97.75 31 ILE B C 1
ATOM 1928 O O . ILE B 1 31 ? -20.594 7.602 6.234 1 97.75 31 ILE B O 1
ATOM 1932 N N . GLU B 1 32 ? -21.297 8.656 8.117 1 97.44 32 GLU B N 1
ATOM 1933 C CA . GLU B 1 32 ? -20.5 7.832 9.023 1 97.44 32 GLU B CA 1
ATOM 1934 C C . GLU B 1 32 ? -21.297 6.625 9.516 1 97.44 32 GLU B C 1
ATOM 1936 O O . GLU B 1 32 ? -22.359 6.777 10.125 1 97.44 32 GLU B O 1
ATOM 1941 N N . ASP B 1 33 ? -20.891 5.477 9.172 1 97.44 33 ASP B N 1
ATOM 1942 C CA . ASP B 1 33 ? -21.375 4.238 9.766 1 97.44 33 ASP B CA 1
ATOM 1943 C C . ASP B 1 33 ? -20.391 3.705 10.805 1 97.44 33 ASP B C 1
ATOM 1945 O O . ASP B 1 33 ? -19.484 2.938 10.477 1 97.44 33 ASP B O 1
ATOM 1949 N N . VAL B 1 34 ? -20.641 4.078 12.062 1 97.12 34 VAL B N 1
ATOM 1950 C CA . VAL B 1 34 ? -19.672 3.832 13.133 1 97.12 34 VAL B CA 1
ATOM 1951 C C . VAL B 1 34 ? -19.891 2.434 13.703 1 97.12 34 VAL B C 1
ATOM 1953 O O . VAL B 1 34 ? -21 2.082 14.102 1 97.12 34 VAL B O 1
ATOM 1956 N N . VAL B 1 35 ? -18.828 1.688 13.766 1 96.94 35 VAL B N 1
ATOM 1957 C CA . VAL B 1 35 ? -18.859 0.31 14.242 1 96.94 35 VAL B CA 1
ATOM 1958 C C . VAL B 1 35 ? -18.141 0.212 15.586 1 96.94 35 VAL B C 1
ATOM 1960 O O . VAL B 1 35 ? -16.922 0.434 15.656 1 96.94 35 VAL B O 1
ATOM 1963 N N . ASN B 1 36 ? -18.844 -0.164 16.641 1 93 36 ASN B N 1
ATOM 1964 C CA . ASN B 1 36 ? -18.172 -0.361 17.922 1 93 36 ASN B CA 1
ATOM 1965 C C . ASN B 1 36 ? -17.656 -1.789 18.062 1 93 36 ASN B C 1
ATOM 1967 O O . ASN B 1 36 ? -17.906 -2.637 17.203 1 93 36 ASN B O 1
ATOM 1971 N N . GLY B 1 37 ? -16.906 -2.006 19.141 1 89.44 37 GLY B N 1
ATOM 1972 C CA . GLY B 1 37 ? -16.234 -3.279 19.359 1 89.44 37 GLY B CA 1
ATOM 1973 C C . GLY B 1 37 ? -17.203 -4.449 19.438 1 89.44 37 GLY B C 1
ATOM 1974 O O . GLY B 1 37 ? -16.906 -5.535 18.938 1 89.44 37 GLY B O 1
ATOM 1975 N N . GLU B 1 38 ? -18.297 -4.176 20 1 88.88 38 GLU B N 1
ATOM 1976 C CA . GLU B 1 38 ? -19.297 -5.234 20.156 1 88.88 38 GLU B CA 1
ATOM 1977 C C . GLU B 1 38 ? -19.859 -5.684 18.812 1 88.88 38 GLU B C 1
ATOM 1979 O O . GLU B 1 38 ? -19.906 -6.883 18.531 1 88.88 38 GLU B O 1
ATOM 1984 N N . ILE B 1 39 ? -20.219 -4.77 18.016 1 90.06 39 ILE B N 1
ATOM 1985 C CA . ILE B 1 39 ? -20.766 -5.055 16.688 1 90.06 39 ILE B CA 1
ATOM 1986 C C . ILE B 1 39 ? -19.703 -5.754 15.836 1 90.06 39 ILE B C 1
ATOM 1988 O O . ILE B 1 39 ? -20 -6.734 15.148 1 90.06 39 ILE B O 1
ATOM 1992 N N . TRP B 1 40 ? -18.531 -5.375 15.938 1 93.62 40 TRP B N 1
ATOM 1993 C CA . TRP B 1 40 ? -17.438 -5.906 15.117 1 93.62 40 TRP B CA 1
ATOM 1994 C C . TRP B 1 40 ? -17.141 -7.355 15.484 1 93.62 40 TRP B C 1
ATOM 1996 O O . TRP B 1 40 ? -16.922 -8.195 14.609 1 93.62 40 TRP B O 1
ATOM 2006 N N . GLN B 1 41 ? -17.156 -7.613 16.703 1 90.38 41 GLN B N 1
ATOM 2007 C CA . GLN B 1 41 ? -16.75 -8.938 17.156 1 90.38 41 GLN B CA 1
ATOM 2008 C C . GLN B 1 41 ? -17.891 -9.938 17.047 1 90.38 41 GLN B C 1
ATOM 2010 O O . GLN B 1 41 ? -17.656 -11.117 16.781 1 90.38 41 GLN B O 1
ATOM 2015 N N . LYS B 1 42 ? -19.078 -9.57 17.281 1 88.06 42 LYS B N 1
ATOM 2016 C CA . LYS B 1 42 ? -20.188 -10.516 17.375 1 88.06 42 LYS B CA 1
ATOM 2017 C C . LYS B 1 42 ? -21.078 -10.461 16.125 1 88.06 42 LYS B C 1
ATOM 2019 O O . LYS B 1 42 ? -21.844 -11.383 15.859 1 88.06 42 LYS B O 1
ATOM 2024 N N . GLY B 1 43 ? -20.859 -9.516 15.297 1 86.62 43 GLY B N 1
ATOM 2025 C CA . GLY B 1 43 ? -21.719 -9.367 14.133 1 86.62 43 GLY B CA 1
ATOM 2026 C C . GLY B 1 43 ? -21.156 -10.031 12.891 1 86.62 43 GLY B C 1
ATOM 2027 O O . GLY B 1 43 ? -20.109 -10.672 12.945 1 86.62 43 GLY B O 1
ATOM 2028 N N . ASP B 1 44 ? -21.953 -9.836 11.797 1 92.56 44 ASP B N 1
ATOM 2029 C CA . ASP B 1 44 ? -21.594 -10.461 10.531 1 92.56 44 ASP B CA 1
ATOM 2030 C C . ASP B 1 44 ? -20.703 -9.539 9.695 1 92.56 44 ASP B C 1
ATOM 2032 O O . ASP B 1 44 ? -20.156 -9.961 8.672 1 92.56 44 ASP B O 1
ATOM 2036 N N . LEU B 1 45 ? -20.516 -8.383 10.219 1 94.69 45 LEU B N 1
ATOM 2037 C CA . LEU B 1 45 ? -19.859 -7.359 9.398 1 94.69 45 LEU B CA 1
ATOM 2038 C C . LEU B 1 45 ? -18.453 -7.793 9 1 94.69 45 LEU B C 1
ATOM 2040 O O . LEU B 1 45 ? -18.062 -7.633 7.844 1 94.69 45 LEU B O 1
ATOM 2044 N N . LYS B 1 46 ? -17.75 -8.297 9.984 1 94.69 46 LYS B N 1
ATOM 2045 C CA . LYS B 1 46 ? -16.375 -8.719 9.719 1 94.69 46 LYS B CA 1
ATOM 2046 C C . LYS B 1 46 ? -16.312 -9.727 8.578 1 94.69 46 LYS B C 1
ATOM 2048 O O . LYS B 1 46 ? -15.453 -9.641 7.703 1 94.69 46 LYS B O 1
ATOM 2053 N N . GLN B 1 47 ? -17.219 -10.633 8.5 1 92 47 GLN B N 1
ATOM 2054 C CA . GLN B 1 47 ? -17.266 -11.664 7.473 1 92 47 GLN B CA 1
ATOM 2055 C C . GLN B 1 47 ? -17.672 -11.078 6.121 1 92 47 GLN B C 1
ATOM 2057 O O . GLN B 1 47 ? -17.344 -11.633 5.074 1 92 47 GLN B O 1
ATOM 2062 N N . LEU B 1 48 ? -18.312 -9.945 6.191 1 92.5 48 LEU B N 1
ATOM 2063 C CA . LEU B 1 48 ? -18.781 -9.297 4.969 1 92.5 48 LEU B CA 1
ATOM 2064 C C . LEU B 1 48 ? -17.688 -8.422 4.367 1 92.5 48 LEU B C 1
ATOM 2066 O O . LEU B 1 48 ? -17.75 -8.047 3.197 1 92.5 48 LEU B O 1
ATOM 2070 N N . CYS B 1 49 ? -16.766 -8.094 5.164 1 96.19 49 CYS B N 1
ATOM 2071 C CA . CYS B 1 49 ? -15.625 -7.352 4.652 1 96.19 49 CYS B CA 1
ATOM 2072 C C . CYS B 1 49 ? -14.648 -8.273 3.939 1 96.19 49 CYS B C 1
ATOM 2074 O O . CYS B 1 49 ? -14.242 -9.305 4.488 1 96.19 49 CYS B O 1
ATOM 2076 N N . VAL B 1 50 ? -14.211 -7.902 2.797 1 95.88 50 VAL B N 1
ATOM 2077 C CA . VAL B 1 50 ? -13.445 -8.758 1.896 1 95.88 50 VAL B CA 1
ATOM 2078 C C . VAL B 1 50 ? -12.242 -9.336 2.633 1 95.88 50 VAL B C 1
ATOM 2080 O O . VAL B 1 50 ? -11.953 -10.531 2.518 1 95.88 50 VAL B O 1
ATOM 2083 N N . PHE B 1 51 ? -11.516 -8.531 3.391 1 97.62 51 PHE B N 1
ATOM 2084 C CA . PHE B 1 51 ? -10.312 -8.977 4.078 1 97.62 51 PHE B CA 1
ATOM 2085 C C . PHE B 1 51 ? -10.539 -9.031 5.586 1 97.62 51 PHE B C 1
ATOM 2087 O O . PHE B 1 51 ? -9.578 -9.086 6.359 1 97.62 51 PHE B O 1
ATOM 2094 N N . GLY B 1 52 ? -11.836 -8.906 6.008 1 96.69 52 GLY B N 1
ATOM 2095 C CA . GLY B 1 52 ? -12.164 -8.93 7.426 1 96.69 52 GLY B CA 1
ATOM 2096 C C . GLY B 1 52 ? -11.648 -7.719 8.18 1 96.69 52 GLY B C 1
ATOM 2097 O O . GLY B 1 52 ? -11.266 -7.82 9.344 1 96.69 52 GLY B O 1
ATOM 2098 N N . GLN B 1 53 ? -11.531 -6.637 7.48 1 96.88 53 GLN B N 1
ATOM 2099 C CA . GLN B 1 53 ? -10.977 -5.41 8.055 1 96.88 53 GLN B CA 1
ATOM 2100 C C . GLN B 1 53 ? -11.805 -4.195 7.648 1 96.88 53 GLN B C 1
ATOM 2102 O O . GLN B 1 53 ? -12.547 -4.238 6.664 1 96.88 53 GLN B O 1
ATOM 2107 N N . LEU B 1 54 ? -11.75 -3.223 8.438 1 97.94 54 LEU B N 1
ATOM 2108 C CA . LEU B 1 54 ? -12.234 -1.888 8.109 1 97.94 54 LEU B CA 1
ATOM 2109 C C . LEU B 1 54 ? -11.078 -0.937 7.836 1 97.94 54 LEU B C 1
ATOM 2111 O O . LEU B 1 54 ? -9.953 -1.182 8.281 1 97.94 54 LEU B O 1
ATOM 2115 N N . PRO B 1 55 ? -11.281 0.084 6.969 1 98.5 55 PRO B N 1
ATOM 2116 C CA . PRO B 1 55 ? -12.523 0.746 6.562 1 98.5 55 PRO B CA 1
ATOM 2117 C C . PRO B 1 55 ? -13.219 0.037 5.402 1 98.5 55 PRO B C 1
ATOM 2119 O O . PRO B 1 55 ? -12.57 -0.659 4.621 1 98.5 55 PRO B O 1
ATOM 2122 N N . ARG B 1 56 ? -14.477 0.087 5.465 1 98.44 56 ARG B N 1
ATOM 2123 C CA . ARG B 1 56 ? -15.367 -0.194 4.348 1 98.44 56 ARG B CA 1
ATOM 2124 C C . ARG B 1 56 ? -15.961 1.093 3.781 1 98.44 56 ARG B C 1
ATOM 2126 O O . ARG B 1 56 ? -16.406 1.963 4.535 1 98.44 56 ARG B O 1
ATOM 2133 N N . PHE B 1 57 ? -15.93 1.291 2.436 1 98.75 57 PHE B N 1
ATOM 2134 C CA . PHE B 1 57 ? -16.375 2.521 1.794 1 98.75 57 PHE B CA 1
ATOM 2135 C C . PHE B 1 57 ? -17.391 2.219 0.692 1 98.75 57 PHE B C 1
ATOM 2137 O O . PHE B 1 57 ? -17.125 1.383 -0.177 1 98.75 57 PHE B O 1
ATOM 2144 N N . GLN B 1 58 ? -18.469 2.889 0.795 1 98.12 58 GLN B N 1
ATOM 2145 C CA . GLN B 1 58 ? -19.531 2.705 -0.18 1 98.12 58 GLN B CA 1
ATOM 2146 C C . GLN B 1 58 ? -19.703 3.949 -1.047 1 98.12 58 GLN B C 1
ATOM 2148 O O . GLN B 1 58 ? -19.875 5.055 -0.528 1 98.12 58 GLN B O 1
ATOM 2153 N N . ASP B 1 59 ? -19.656 3.881 -2.336 1 97.94 59 ASP B N 1
ATOM 2154 C CA . ASP B 1 59 ? -19.953 4.867 -3.371 1 97.94 59 ASP B CA 1
ATOM 2155 C C . ASP B 1 59 ? -21.078 4.391 -4.277 1 97.94 59 ASP B C 1
ATOM 2157 O O . ASP B 1 59 ? -20.828 3.766 -5.312 1 97.94 59 ASP B O 1
ATOM 2161 N N . GLY B 1 60 ? -22.297 4.777 -3.934 1 95.38 60 GLY B N 1
ATOM 2162 C CA . GLY B 1 60 ? -23.438 4.133 -4.562 1 95.38 60 GLY B CA 1
ATOM 2163 C C . GLY B 1 60 ? -23.516 2.646 -4.27 1 95.38 60 GLY B C 1
ATOM 2164 O O . GLY B 1 60 ? -23.516 2.234 -3.107 1 95.38 60 GLY B O 1
ATOM 2165 N N . ASN B 1 61 ? -23.5 1.859 -5.344 1 94.88 61 ASN B N 1
ATOM 2166 C CA . ASN B 1 61 ? -23.562 0.411 -5.172 1 94.88 61 ASN B CA 1
ATOM 2167 C C . ASN B 1 61 ? -22.156 -0.201 -5.156 1 94.88 61 ASN B C 1
ATOM 2169 O O . ASN B 1 61 ? -22.016 -1.419 -5.039 1 94.88 61 ASN B O 1
ATOM 2173 N N . PHE B 1 62 ? -21.234 0.652 -5.23 1 96.94 62 PHE B N 1
ATOM 2174 C CA . PHE B 1 62 ? -19.859 0.197 -5.285 1 96.94 62 PHE B CA 1
ATOM 2175 C C . PHE B 1 62 ? -19.234 0.184 -3.891 1 96.94 62 PHE B C 1
ATOM 2177 O O . PHE B 1 62 ? -19.25 1.197 -3.189 1 96.94 62 PHE B O 1
ATOM 2184 N N . ILE B 1 63 ? -18.672 -1.021 -3.424 1 97.38 63 ILE B N 1
ATOM 2185 C CA . ILE B 1 63 ? -18.094 -1.187 -2.098 1 97.38 63 ILE B CA 1
ATOM 2186 C C . ILE B 1 63 ? -16.594 -1.447 -2.225 1 97.38 63 ILE B C 1
ATOM 2188 O O . ILE B 1 63 ? -16.156 -2.23 -3.074 1 97.38 63 ILE B O 1
ATOM 2192 N N . LEU B 1 64 ? -15.898 -0.742 -1.422 1 98.31 64 LEU B N 1
ATOM 2193 C CA . LEU B 1 64 ? -14.445 -0.861 -1.429 1 98.31 64 LEU B CA 1
ATOM 2194 C C . LEU B 1 64 ? -13.898 -0.995 -0.01 1 98.31 64 LEU B C 1
ATOM 2196 O O . LEU B 1 64 ? -14.492 -0.476 0.938 1 98.31 64 LEU B O 1
ATOM 2200 N N . HIS B 1 65 ? -12.797 -1.715 0.032 1 98.5 65 HIS B N 1
ATOM 2201 C CA . HIS B 1 65 ? -12.016 -1.838 1.259 1 98.5 65 HIS B CA 1
ATOM 2202 C C . HIS B 1 65 ? -10.57 -1.395 1.043 1 98.5 65 HIS B C 1
ATOM 2204 O O . HIS B 1 65 ? -10.18 -1.061 -0.079 1 98.5 65 HIS B O 1
ATOM 2210 N N . GLN B 1 66 ? -9.773 -1.383 2.16 1 98.69 66 GLN B N 1
ATOM 2211 C CA . GLN B 1 66 ? -8.391 -0.927 2.111 1 98.69 66 GLN B CA 1
ATOM 2212 C C . GLN B 1 66 ? -8.312 0.592 1.997 1 98.69 66 GLN B C 1
ATOM 2214 O O . GLN B 1 66 ? -8.688 1.163 0.97 1 98.69 66 GLN B O 1
ATOM 2219 N N . SER B 1 67 ? -7.742 1.229 3.016 1 98.81 67 SER B N 1
ATOM 2220 C CA . SER B 1 67 ? -7.77 2.682 3.156 1 98.81 67 SER B CA 1
ATOM 2221 C C . SER B 1 67 ? -7.078 3.363 1.98 1 98.81 67 SER B C 1
ATOM 2223 O O . SER B 1 67 ? -7.605 4.32 1.413 1 98.81 67 SER B O 1
ATOM 2225 N N . ASN B 1 68 ? -5.91 2.832 1.543 1 98.88 68 ASN B N 1
ATOM 2226 C CA . ASN B 1 68 ? -5.18 3.457 0.444 1 98.88 68 ASN B CA 1
ATOM 2227 C C . ASN B 1 68 ? -5.906 3.268 -0.887 1 98.88 68 ASN B C 1
ATOM 2229 O O . ASN B 1 68 ? -5.852 4.141 -1.757 1 98.88 68 ASN B O 1
ATOM 2233 N N . ALA B 1 69 ? -6.574 2.107 -1.066 1 98.88 69 ALA B N 1
ATOM 2234 C CA . ALA B 1 69 ? -7.387 1.889 -2.258 1 98.88 69 ALA B CA 1
ATOM 2235 C C . ALA B 1 69 ? -8.562 2.859 -2.303 1 98.88 69 ALA B C 1
ATOM 2237 O O . ALA B 1 69 ? -8.906 3.381 -3.367 1 98.88 69 ALA B O 1
ATOM 2238 N N . ILE B 1 70 ? -9.164 3.104 -1.141 1 98.94 70 ILE B N 1
ATOM 2239 C CA . ILE B 1 70 ? -10.281 4.039 -1.038 1 98.94 70 ILE B CA 1
ATOM 2240 C C . ILE B 1 70 ? -9.805 5.449 -1.386 1 98.94 70 ILE B C 1
ATOM 2242 O O . ILE B 1 70 ? -10.461 6.164 -2.143 1 98.94 70 ILE B O 1
ATOM 2246 N N . LEU B 1 71 ? -8.648 5.82 -0.896 1 98.94 71 LEU B N 1
ATOM 2247 C CA . LEU B 1 71 ? -8.086 7.133 -1.2 1 98.94 71 LEU B CA 1
ATOM 2248 C C . LEU B 1 71 ? -7.836 7.285 -2.697 1 98.94 71 LEU B C 1
ATOM 2250 O O . LEU B 1 71 ? -8.141 8.328 -3.281 1 98.94 71 LEU B O 1
ATOM 2254 N N . ARG B 1 72 ? -7.277 6.258 -3.328 1 98.88 72 ARG B N 1
ATOM 2255 C CA . ARG B 1 72 ? -7.023 6.312 -4.766 1 98.88 72 ARG B CA 1
ATOM 2256 C C . ARG B 1 72 ? -8.328 6.379 -5.551 1 98.88 72 ARG B C 1
ATOM 2258 O O . ARG B 1 72 ? -8.406 7.055 -6.578 1 98.88 72 ARG B O 1
ATOM 2265 N N . HIS B 1 73 ? -9.344 5.664 -5.098 1 98.88 73 HIS B N 1
ATOM 2266 C CA . HIS B 1 73 ? -10.656 5.715 -5.723 1 98.88 73 HIS B CA 1
ATOM 2267 C C . HIS B 1 73 ? -11.234 7.129 -5.68 1 98.88 73 HIS B C 1
ATOM 2269 O O . HIS B 1 73 ? -11.68 7.652 -6.703 1 98.88 73 HIS B O 1
ATOM 2275 N N . LEU B 1 74 ? -11.188 7.746 -4.547 1 98.75 74 LEU B N 1
ATOM 2276 C CA . LEU B 1 74 ? -11.672 9.109 -4.391 1 98.75 74 LEU B CA 1
ATOM 2277 C C . LEU B 1 74 ? -10.836 10.086 -5.219 1 98.75 74 LEU B C 1
ATOM 2279 O O . LEU B 1 74 ? -11.359 11.07 -5.738 1 98.75 74 LEU B O 1
ATOM 2283 N N . ALA B 1 75 ? -9.562 9.797 -5.273 1 98.75 75 ALA B N 1
ATOM 2284 C CA . ALA B 1 75 ? -8.68 10.641 -6.082 1 98.75 75 ALA B CA 1
ATOM 2285 C C . ALA B 1 75 ? -9.117 10.641 -7.543 1 98.75 75 ALA B C 1
ATOM 2287 O O . ALA B 1 75 ? -9.133 11.688 -8.188 1 98.75 75 ALA B O 1
ATOM 228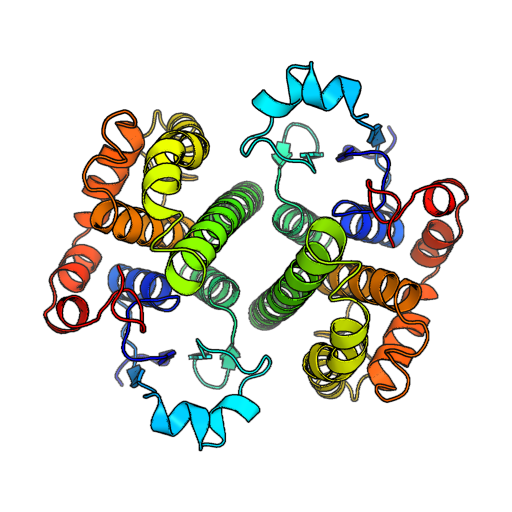8 N N . ARG B 1 76 ? -9.422 9.469 -8.07 1 98.31 76 ARG B N 1
ATOM 2289 C CA . ARG B 1 76 ? -9.898 9.375 -9.445 1 98.31 76 ARG B CA 1
ATOM 2290 C C . ARG B 1 76 ? -11.227 10.102 -9.617 1 98.31 76 ARG B C 1
ATOM 2292 O O . ARG B 1 76 ? -11.445 10.781 -10.625 1 98.31 76 ARG B O 1
ATOM 2299 N N . ASN B 1 77 ? -12.094 10.016 -8.625 1 97.56 77 ASN B N 1
ATOM 2300 C CA . ASN B 1 77 ? -13.422 10.609 -8.711 1 97.56 77 ASN B CA 1
ATOM 2301 C C . ASN B 1 77 ? -13.359 12.133 -8.656 1 97.56 77 ASN B C 1
ATOM 2303 O O . ASN B 1 77 ? -14.219 12.812 -9.227 1 97.56 77 ASN B O 1
ATOM 2307 N N . HIS B 1 78 ? -12.359 12.664 -8.023 1 97.5 78 HIS B N 1
ATOM 2308 C CA . HIS B 1 78 ? -12.398 14.094 -7.715 1 97.5 78 HIS B CA 1
ATOM 2309 C C . HIS B 1 78 ? -11.195 14.82 -8.297 1 97.5 78 HIS B C 1
ATOM 2311 O O . HIS B 1 78 ? -10.906 15.961 -7.918 1 97.5 78 HIS B O 1
ATOM 2317 N N . GLY B 1 79 ? -10.477 14.164 -9.156 1 97.62 79 GLY B N 1
ATOM 2318 C CA . GLY B 1 79 ? -9.367 14.805 -9.836 1 97.62 79 GLY B CA 1
ATOM 2319 C C . GLY B 1 79 ? -8.195 15.102 -8.922 1 97.62 79 GLY B C 1
ATOM 2320 O O . GLY B 1 79 ? -7.609 16.188 -8.984 1 97.62 79 GLY B O 1
ATOM 2321 N N . LEU B 1 80 ? -7.852 14.188 -8.031 1 98.75 80 LEU B N 1
ATOM 2322 C CA . LEU B 1 80 ? -6.82 14.367 -7.02 1 98.75 80 LEU B CA 1
ATOM 2323 C C . LEU B 1 80 ? -5.68 13.375 -7.219 1 98.75 80 LEU B C 1
ATOM 2325 O O . LEU B 1 80 ? -4.992 13.008 -6.266 1 98.75 80 LEU B O 1
ATOM 2329 N N . TYR B 1 81 ? -5.516 12.844 -8.43 1 98.69 81 TYR B N 1
ATOM 2330 C CA . TYR B 1 81 ? -4.543 11.789 -8.688 1 98.69 81 TYR B CA 1
ATOM 2331 C C . TYR B 1 81 ? -3.395 12.297 -9.547 1 98.69 81 TYR B C 1
ATOM 2333 O O . TYR B 1 81 ? -2.783 11.539 -10.297 1 98.69 81 TYR B O 1
ATOM 2341 N N . GLY B 1 82 ? -3.127 13.633 -9.516 1 98.19 82 GLY B N 1
ATOM 2342 C CA . GLY B 1 82 ? -2.072 14.227 -10.32 1 98.19 82 GLY B CA 1
ATOM 2343 C C . GLY B 1 82 ? -2.525 14.594 -11.719 1 98.19 82 GLY B C 1
ATOM 2344 O O . GLY B 1 82 ? -3.59 14.156 -12.172 1 98.19 82 GLY B O 1
ATOM 2345 N N . GLN B 1 83 ? -1.697 15.352 -12.461 1 97.56 83 GLN B N 1
ATOM 2346 C CA . GLN B 1 83 ? -2.107 15.914 -13.742 1 97.56 83 GLN B CA 1
ATOM 2347 C C . GLN B 1 83 ? -1.754 14.984 -14.898 1 97.56 83 GLN B C 1
ATOM 2349 O O . GLN B 1 83 ? -2.238 15.164 -16.016 1 97.56 83 GLN B O 1
ATOM 2354 N N . ASP B 1 84 ? -0.923 14.055 -14.695 1 97.81 84 ASP B N 1
ATOM 2355 C CA . ASP B 1 84 ? -0.521 13.094 -15.711 1 97.81 84 ASP B CA 1
ATOM 2356 C C . ASP B 1 84 ? 0.011 11.812 -15.078 1 97.81 84 ASP B C 1
ATOM 2358 O O . ASP B 1 84 ? 0.024 11.68 -13.852 1 97.81 84 ASP B O 1
ATOM 2362 N N . ALA B 1 85 ? 0.396 10.883 -15.875 1 97.69 85 ALA B N 1
ATOM 2363 C CA . ALA B 1 85 ? 0.811 9.555 -15.422 1 97.69 85 ALA B CA 1
ATOM 2364 C C . ALA B 1 85 ? 2.055 9.641 -14.539 1 97.69 85 ALA B C 1
ATOM 2366 O O . ALA B 1 85 ? 2.211 8.867 -13.602 1 97.69 85 ALA B O 1
ATOM 2367 N N . LYS B 1 86 ? 2.955 10.539 -14.883 1 97.75 86 LYS B N 1
ATOM 2368 C CA . LYS B 1 86 ? 4.176 10.695 -14.102 1 97.75 86 LYS B CA 1
ATOM 2369 C C . LYS B 1 86 ? 3.867 11.188 -12.688 1 97.75 86 LYS B C 1
ATOM 2371 O O . LYS B 1 86 ? 4.387 10.648 -11.711 1 97.75 86 LYS B O 1
ATOM 2376 N N . GLU B 1 87 ? 3.033 12.203 -12.547 1 98.38 87 GLU B N 1
ATOM 2377 C CA . GLU B 1 87 ? 2.633 12.68 -11.227 1 98.38 87 GLU B CA 1
ATOM 2378 C C . GLU B 1 87 ? 1.885 11.602 -10.453 1 98.38 87 GLU B C 1
ATOM 2380 O O . GLU B 1 87 ? 2.072 11.453 -9.242 1 98.38 87 GLU B O 1
ATOM 2385 N N . ALA B 1 88 ? 1.036 10.867 -11.195 1 98.81 88 ALA B N 1
ATOM 2386 C CA . ALA B 1 88 ? 0.311 9.773 -10.547 1 98.81 88 ALA B CA 1
ATOM 2387 C C . ALA B 1 88 ? 1.276 8.758 -9.945 1 98.81 88 ALA B C 1
ATOM 2389 O O . ALA B 1 88 ? 1.085 8.305 -8.812 1 98.81 88 ALA B O 1
ATOM 2390 N N . ALA B 1 89 ? 2.297 8.414 -10.664 1 98.81 89 ALA B N 1
ATOM 2391 C CA . ALA B 1 89 ? 3.289 7.449 -10.195 1 98.81 89 ALA B CA 1
ATOM 2392 C C . ALA B 1 89 ? 4.039 7.98 -8.977 1 98.81 89 ALA B C 1
ATOM 2394 O O . ALA B 1 89 ? 4.285 7.242 -8.023 1 98.81 89 ALA B O 1
ATOM 2395 N N . LEU B 1 90 ? 4.383 9.227 -9.031 1 98.81 90 LEU B N 1
ATOM 2396 C CA . LEU B 1 90 ? 5.078 9.836 -7.902 1 98.81 90 LEU B CA 1
ATOM 2397 C C . LEU B 1 90 ? 4.184 9.875 -6.668 1 98.81 90 LEU B C 1
ATOM 2399 O O . LEU B 1 90 ? 4.645 9.633 -5.551 1 98.81 90 LEU B O 1
ATOM 2403 N N . LEU B 1 91 ? 2.93 10.18 -6.891 1 98.94 91 LEU B N 1
ATOM 2404 C CA . LEU B 1 91 ? 1.979 10.195 -5.781 1 98.94 91 LEU B CA 1
ATOM 2405 C C . LEU B 1 91 ? 1.841 8.805 -5.172 1 98.94 91 LEU B C 1
ATOM 2407 O O . LEU B 1 91 ? 1.78 8.664 -3.947 1 98.94 91 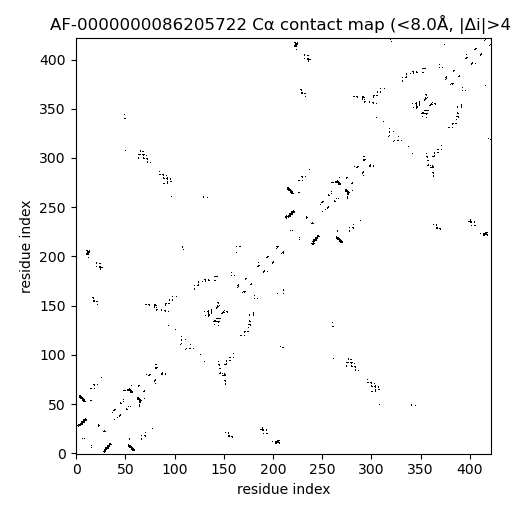LEU B O 1
ATOM 2411 N N . ASP B 1 92 ? 1.793 7.781 -5.992 1 98.94 92 ASP B N 1
ATOM 2412 C CA . ASP B 1 92 ? 1.772 6.41 -5.492 1 98.94 92 ASP B CA 1
ATOM 2413 C C . ASP B 1 92 ? 3.027 6.105 -4.676 1 98.94 92 ASP B C 1
ATOM 2415 O O . ASP B 1 92 ? 2.947 5.484 -3.615 1 98.94 92 ASP B O 1
ATOM 2419 N N . MET B 1 93 ? 4.145 6.527 -5.164 1 98.88 93 MET B N 1
ATOM 2420 C CA . MET B 1 93 ? 5.41 6.293 -4.477 1 98.88 93 MET B CA 1
ATOM 2421 C C . MET B 1 93 ? 5.41 6.953 -3.102 1 98.88 93 MET B C 1
ATOM 2423 O O . MET B 1 93 ? 5.734 6.312 -2.1 1 98.88 93 MET B O 1
ATOM 2427 N N . VAL B 1 94 ? 5.012 8.211 -3.064 1 98.88 94 VAL B N 1
ATOM 2428 C CA . VAL B 1 94 ? 4.961 8.953 -1.812 1 98.88 94 VAL B CA 1
ATOM 2429 C C . VAL B 1 94 ? 4 8.273 -0.84 1 98.88 94 VAL B C 1
ATOM 2431 O O . VAL B 1 94 ? 4.34 8.055 0.325 1 98.88 94 VAL B O 1
ATOM 2434 N N . ASN B 1 95 ? 2.842 7.941 -1.362 1 98.94 95 ASN B N 1
ATOM 2435 C CA . ASN B 1 95 ? 1.825 7.328 -0.513 1 98.94 95 ASN B CA 1
ATOM 2436 C C . ASN B 1 95 ? 2.305 6 0.067 1 98.94 95 ASN B C 1
ATOM 2438 O O . ASN B 1 95 ? 1.993 5.672 1.213 1 98.94 95 ASN B O 1
ATOM 2442 N N . ASP B 1 96 ? 3 5.227 -0.724 1 98.88 96 ASP B N 1
ATOM 2443 C CA . ASP B 1 96 ? 3.543 3.971 -0.219 1 98.88 96 ASP B CA 1
ATOM 2444 C C . ASP B 1 96 ? 4.625 4.219 0.829 1 98.88 96 ASP B C 1
ATOM 2446 O O . ASP B 1 96 ? 4.773 3.439 1.771 1 98.88 96 ASP B O 1
ATOM 2450 N N . GLY B 1 97 ? 5.434 5.309 0.665 1 98.81 97 GLY B N 1
ATOM 2451 C CA . GLY B 1 97 ? 6.344 5.723 1.72 1 98.81 97 GLY B CA 1
ATOM 2452 C C . GLY B 1 97 ? 5.633 6.09 3.01 1 98.81 97 GLY B C 1
ATOM 2453 O O . GLY B 1 97 ? 6.086 5.727 4.098 1 98.81 97 GLY B O 1
ATOM 2454 N N . VAL B 1 98 ? 4.543 6.801 2.879 1 98.94 98 VAL B N 1
ATOM 2455 C CA . VAL B 1 98 ? 3.709 7.148 4.027 1 98.94 98 VAL B CA 1
ATOM 2456 C C . VAL B 1 98 ? 3.225 5.879 4.719 1 98.94 98 VAL B C 1
ATOM 2458 O O . VAL B 1 98 ? 3.268 5.777 5.949 1 98.94 98 VAL B O 1
ATOM 2461 N N . GLU B 1 99 ? 2.799 4.918 3.941 1 98.81 99 GLU B N 1
ATOM 2462 C CA . GLU B 1 99 ? 2.291 3.662 4.484 1 98.81 99 GLU B CA 1
ATOM 2463 C C . GLU B 1 99 ? 3.375 2.918 5.258 1 98.81 99 GLU B C 1
ATOM 2465 O O . GLU B 1 99 ? 3.109 2.354 6.324 1 98.81 99 GLU B O 1
ATOM 2470 N N . ASP B 1 100 ? 4.609 2.922 4.727 1 98.69 100 ASP B N 1
ATOM 2471 C CA . ASP B 1 100 ? 5.715 2.291 5.441 1 98.69 100 ASP B CA 1
ATOM 2472 C C . ASP B 1 100 ? 5.871 2.881 6.84 1 98.69 100 ASP B C 1
ATOM 2474 O O . ASP B 1 100 ? 6.02 2.145 7.816 1 98.69 100 ASP B O 1
ATOM 2478 N N . LEU B 1 101 ? 5.875 4.164 6.91 1 98.81 101 LEU B N 1
ATOM 2479 C CA . LEU B 1 101 ? 6.051 4.824 8.195 1 98.81 101 LEU B CA 1
ATOM 2480 C C . LEU B 1 101 ? 4.836 4.602 9.094 1 98.81 101 LEU B C 1
ATOM 2482 O O . LEU B 1 101 ? 4.98 4.438 10.305 1 98.81 101 LEU B O 1
ATOM 2486 N N . ARG B 1 102 ? 3.611 4.598 8.523 1 98.75 102 ARG B N 1
ATOM 2487 C CA . ARG B 1 102 ? 2.408 4.336 9.312 1 98.75 102 ARG B CA 1
ATOM 2488 C C . ARG B 1 102 ? 2.459 2.949 9.938 1 98.75 102 ARG B C 1
ATOM 2490 O O . ARG B 1 102 ? 1.999 2.758 11.07 1 98.75 102 ARG B O 1
ATOM 2497 N N . LEU B 1 103 ? 2.953 1.996 9.258 1 98.38 103 LEU B N 1
ATOM 2498 C CA . LEU B 1 103 ? 3.062 0.642 9.789 1 98.38 103 LEU B CA 1
ATOM 2499 C C . LEU B 1 103 ? 4.035 0.595 10.961 1 98.38 103 LEU B C 1
ATOM 2501 O O . LEU B 1 103 ? 3.803 -0.119 11.938 1 98.38 103 LEU B O 1
ATOM 2505 N N . LYS B 1 104 ? 5.141 1.332 10.82 1 98.12 104 LYS B N 1
ATOM 2506 C CA . LYS B 1 104 ? 6.055 1.44 11.953 1 98.12 104 LYS B CA 1
ATOM 2507 C C . LYS B 1 104 ? 5.359 2.055 13.164 1 98.12 104 LYS B C 1
ATOM 2509 O O . LYS B 1 104 ? 5.52 1.576 14.289 1 98.12 104 LYS B O 1
ATOM 2514 N N . TYR B 1 105 ? 4.625 3.086 12.938 1 98.69 105 TYR B N 1
ATOM 2515 C CA . TYR B 1 105 ? 3.859 3.732 14 1 98.69 105 TYR B CA 1
ATOM 2516 C C . TYR B 1 105 ? 2.859 2.764 14.617 1 98.69 105 TYR B C 1
ATOM 2518 O O . TYR B 1 105 ? 2.746 2.678 15.844 1 98.69 105 TYR B O 1
ATOM 2526 N N . GLY B 1 106 ? 2.117 2.068 13.742 1 97.88 106 GLY B N 1
ATOM 2527 C CA . GLY B 1 106 ? 1.167 1.087 14.242 1 97.88 106 GLY B CA 1
ATOM 2528 C C . GLY B 1 106 ? 1.807 0.029 15.117 1 97.88 106 GLY B C 1
ATOM 2529 O O . GLY B 1 106 ? 1.25 -0.344 16.156 1 97.88 106 GLY B O 1
ATOM 2530 N N . HIS B 1 107 ? 2.928 -0.462 14.664 1 97.12 107 HIS B N 1
ATOM 2531 C CA . HIS B 1 107 ? 3.641 -1.452 15.461 1 97.12 107 HIS B CA 1
ATOM 2532 C C . HIS B 1 107 ? 4.016 -0.892 16.828 1 97.12 107 HIS B C 1
ATOM 2534 O O . HIS B 1 107 ? 3.867 -1.575 17.844 1 97.12 107 HIS B O 1
ATOM 2540 N N . LEU B 1 108 ? 4.523 0.345 16.844 1 98.19 108 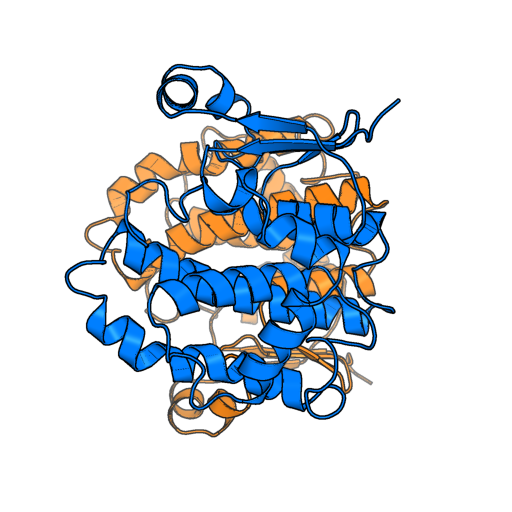LEU B N 1
ATOM 2541 C CA . LEU B 1 108 ? 4.855 0.983 18.109 1 98.19 108 LEU B CA 1
ATOM 2542 C C . LEU B 1 108 ? 3.635 1.063 19.016 1 98.19 108 LEU B C 1
ATOM 2544 O O . LEU B 1 108 ? 3.676 0.61 20.156 1 98.19 108 LEU B O 1
ATOM 2548 N N . ILE B 1 109 ? 2.539 1.522 18.5 1 98.06 109 ILE B N 1
ATOM 2549 C CA . ILE B 1 109 ? 1.356 1.876 19.281 1 98.06 109 ILE B CA 1
ATOM 2550 C C . ILE B 1 109 ? 0.694 0.61 19.812 1 98.06 109 ILE B C 1
ATOM 2552 O O . ILE B 1 109 ? 0.24 0.578 20.953 1 98.06 109 ILE B O 1
ATOM 2556 N N . TYR B 1 110 ? 0.704 -0.467 19.047 1 96.75 110 TYR B N 1
ATOM 2557 C CA . TYR B 1 110 ? -0.128 -1.612 19.406 1 96.75 110 TYR B CA 1
ATOM 2558 C C . TYR B 1 110 ? 0.718 -2.752 19.953 1 96.75 110 TYR B C 1
ATOM 2560 O O . TYR B 1 110 ? 0.198 -3.658 20.609 1 96.75 110 TYR B O 1
ATOM 2568 N N . GLN B 1 111 ? 2.061 -2.693 19.734 1 94.88 111 GLN B N 1
ATOM 2569 C CA . GLN B 1 111 ? 2.828 -3.877 20.109 1 94.88 111 GLN B CA 1
ATOM 2570 C C . GLN B 1 111 ? 4.035 -3.506 20.969 1 94.88 111 GLN B C 1
ATOM 2572 O O . GLN B 1 111 ? 4.551 -4.34 21.719 1 94.88 111 GLN B O 1
ATOM 2577 N N . ASN B 1 112 ? 4.43 -2.242 20.953 1 96.56 112 ASN B N 1
ATOM 2578 C CA . ASN B 1 112 ? 5.719 -1.952 21.562 1 96.56 112 ASN B CA 1
ATOM 2579 C C . ASN B 1 112 ? 5.738 -0.564 22.203 1 96.56 112 ASN B C 1
ATOM 2581 O O . ASN B 1 112 ? 6.789 0.081 22.25 1 96.56 112 ASN B O 1
ATOM 2585 N N . TYR B 1 113 ? 4.695 -0.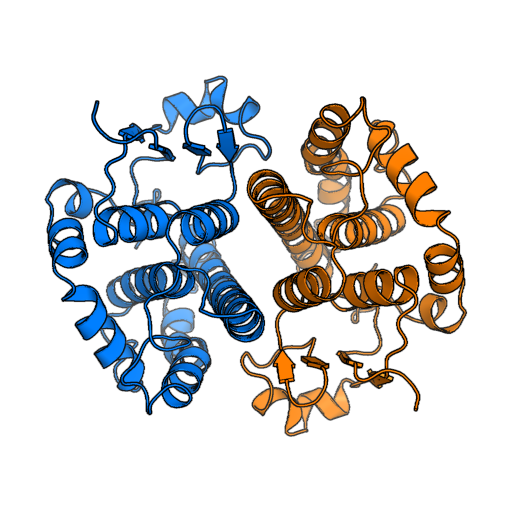069 22.641 1 96.62 113 TYR B N 1
ATOM 2586 C CA . TYR B 1 113 ? 4.551 1.324 23.047 1 96.62 113 TYR B CA 1
ATOM 2587 C C . TYR B 1 113 ? 5.426 1.633 24.25 1 96.62 113 TYR B C 1
ATOM 2589 O O . TYR B 1 113 ? 6.227 2.57 24.234 1 96.62 113 TYR B O 1
ATOM 2597 N N . GLU B 1 114 ? 5.344 0.892 25.266 1 96 114 GLU B N 1
ATOM 2598 C CA . GLU B 1 114 ? 6.023 1.2 26.516 1 96 114 GLU B CA 1
ATOM 2599 C C . GLU B 1 114 ? 7.539 1.086 26.359 1 96 114 GLU B C 1
ATOM 2601 O O . GLU B 1 114 ? 8.281 1.954 26.828 1 96 114 GLU B O 1
ATOM 2606 N N . SER B 1 115 ? 7.973 0.086 25.719 1 97 115 SER B N 1
ATOM 2607 C CA . SER B 1 115 ? 9.406 -0.171 25.625 1 97 115 SER B CA 1
ATOM 2608 C C . SER B 1 115 ? 10.031 0.543 24.438 1 97 115 SER B C 1
ATOM 2610 O O . SER B 1 115 ? 11.234 0.809 24.422 1 97 115 SER B O 1
ATOM 2612 N N . GLY B 1 116 ? 9.258 0.905 23.453 1 97.69 116 GLY B N 1
ATOM 2613 C CA . GLY B 1 116 ? 9.836 1.353 22.203 1 97.69 116 GLY B CA 1
ATOM 2614 C C . GLY B 1 116 ? 9.609 2.828 21.938 1 97.69 116 GLY B C 1
ATOM 2615 O O . GLY B 1 116 ? 10.195 3.395 21 1 97.69 116 GLY B O 1
ATOM 2616 N N . LYS B 1 117 ? 8.836 3.473 22.719 1 97.88 117 LYS B N 1
ATOM 2617 C CA . LYS B 1 117 ? 8.375 4.828 22.438 1 97.88 117 LYS B CA 1
ATOM 2618 C C . LYS B 1 117 ? 9.547 5.801 22.359 1 97.88 117 LYS B C 1
ATOM 2620 O O . LYS B 1 117 ? 9.633 6.602 21.422 1 97.88 117 LYS B O 1
ATOM 2625 N N . ALA B 1 118 ? 10.406 5.789 23.312 1 98 118 ALA B N 1
ATOM 2626 C CA . ALA B 1 118 ? 11.531 6.727 23.359 1 98 118 ALA B CA 1
ATOM 2627 C C . ALA B 1 118 ? 12.414 6.586 22.125 1 98 118 ALA B C 1
ATOM 2629 O O . ALA B 1 118 ? 12.758 7.578 21.484 1 98 118 ALA B O 1
ATOM 2630 N N . ALA B 1 119 ? 12.789 5.367 21.797 1 98.5 119 ALA B N 1
ATOM 2631 C CA . ALA B 1 119 ? 13.633 5.109 20.625 1 98.5 119 ALA B CA 1
ATOM 2632 C C . ALA B 1 119 ? 12.922 5.535 19.344 1 98.5 119 ALA B C 1
ATOM 2634 O O . ALA B 1 119 ? 13.562 6.039 18.406 1 98.5 119 ALA B O 1
ATOM 2635 N N . TYR B 1 120 ? 11.672 5.301 19.297 1 98.56 120 TYR B N 1
ATOM 2636 C CA . TYR B 1 120 ? 10.875 5.68 18.125 1 98.56 120 TYR B CA 1
ATOM 2637 C C . TYR B 1 120 ? 10.906 7.191 17.922 1 98.56 120 TYR B C 1
ATOM 2639 O O . TYR B 1 120 ? 11.156 7.668 16.812 1 98.56 120 TYR B O 1
ATOM 2647 N N . ILE B 1 121 ? 10.633 7.914 18.953 1 98.44 121 ILE B N 1
ATOM 2648 C CA . ILE B 1 121 ? 10.594 9.367 18.891 1 98.44 121 ILE B CA 1
ATOM 2649 C C . ILE B 1 121 ? 11.961 9.914 18.5 1 98.44 121 ILE B C 1
ATOM 2651 O O . ILE B 1 121 ? 12.07 10.844 17.703 1 98.44 121 ILE B O 1
ATOM 2655 N N . GLU B 1 122 ? 12.984 9.289 19 1 98.19 122 GLU B N 1
ATOM 2656 C CA . GLU B 1 122 ? 14.344 9.711 18.688 1 98.19 122 GLU B CA 1
ATOM 2657 C C . GLU B 1 122 ? 14.641 9.508 17.203 1 98.19 122 GLU B C 1
ATOM 2659 O O . GLU B 1 122 ? 15.32 10.336 16.578 1 98.19 122 GLU B O 1
ATOM 2664 N N . ALA B 1 123 ? 14.148 8.508 16.578 1 98.19 123 ALA B N 1
ATOM 2665 C CA . ALA B 1 123 ? 14.43 8.148 15.188 1 98.19 123 ALA B CA 1
ATOM 2666 C C . ALA B 1 123 ? 13.516 8.898 14.227 1 98.19 123 ALA B C 1
ATOM 2668 O O . ALA B 1 123 ? 13.773 8.945 13.023 1 98.19 123 ALA B O 1
ATOM 2669 N N . LEU B 1 124 ? 12.484 9.5 14.719 1 98.5 124 LEU B N 1
ATOM 2670 C CA . LEU B 1 124 ? 11.359 9.977 13.93 1 98.5 124 LEU B CA 1
ATOM 2671 C C . LEU B 1 124 ? 11.797 11.047 12.938 1 98.5 124 LEU B C 1
ATOM 2673 O O . LEU B 1 124 ? 11.406 11.016 11.773 1 98.5 124 LEU B O 1
ATOM 2677 N N . PRO B 1 125 ? 12.664 12.023 13.305 1 97.94 125 PRO B N 1
ATOM 2678 C CA . PRO B 1 125 ? 13.07 13.031 12.32 1 97.94 125 PRO B CA 1
ATOM 2679 C C . PRO B 1 125 ? 13.758 12.422 11.102 1 97.94 125 PRO B C 1
ATOM 2681 O O . PRO B 1 125 ? 13.508 12.852 9.969 1 97.94 125 PRO B O 1
ATOM 2684 N N . ALA B 1 126 ? 14.578 11.414 11.336 1 97.44 126 ALA B N 1
ATOM 2685 C CA . ALA B 1 126 ? 15.234 10.727 10.227 1 97.44 126 ALA B CA 1
ATOM 2686 C C . ALA B 1 126 ? 14.227 10 9.352 1 97.44 126 ALA B C 1
ATOM 2688 O O . ALA B 1 126 ? 14.375 9.945 8.125 1 97.44 126 ALA B O 1
ATOM 2689 N N . GLU B 1 127 ? 13.195 9.445 10.016 1 98.44 127 GLU B N 1
ATOM 2690 C CA . GLU B 1 127 ? 12.148 8.742 9.281 1 98.44 127 GLU B CA 1
ATOM 2691 C C . GLU B 1 127 ? 11.312 9.711 8.453 1 98.44 127 GLU B C 1
ATOM 2693 O O . GLU B 1 127 ? 10.742 9.328 7.426 1 98.44 127 GLU B O 1
ATOM 2698 N N . LEU B 1 128 ? 11.25 10.961 8.836 1 98.81 128 LEU B N 1
ATOM 2699 C CA . LEU B 1 128 ? 10.414 11.961 8.172 1 98.81 128 LEU B CA 1
ATOM 2700 C C . LEU B 1 128 ? 11.211 12.703 7.102 1 98.81 128 LEU B C 1
ATOM 2702 O O . LEU B 1 128 ? 10.633 13.359 6.23 1 98.81 128 LEU B O 1
ATOM 2706 N N . ARG B 1 129 ? 12.484 12.594 7.082 1 98.38 129 ARG B N 1
ATOM 2707 C CA . ARG B 1 129 ? 13.391 13.367 6.238 1 98.38 129 ARG B CA 1
ATOM 2708 C C . ARG B 1 129 ? 13.117 13.109 4.758 1 98.38 129 ARG B C 1
ATOM 2710 O O . ARG B 1 129 ? 13.188 14.023 3.938 1 98.38 129 ARG B O 1
ATOM 2717 N N . PRO B 1 130 ? 12.82 11.859 4.359 1 98.44 130 PRO B N 1
ATOM 2718 C CA . PRO B 1 130 ? 12.523 11.641 2.943 1 98.44 130 PRO B CA 1
ATOM 2719 C C . PRO B 1 130 ? 11.383 12.516 2.436 1 98.44 130 PRO B C 1
ATOM 2721 O O . PRO B 1 130 ? 11.43 13 1.301 1 98.44 130 PRO B O 1
ATOM 2724 N N . PHE B 1 131 ? 10.391 12.766 3.229 1 98.81 131 PHE B N 1
ATOM 2725 C CA . PHE B 1 131 ? 9.258 13.586 2.818 1 98.81 131 PHE B CA 1
ATOM 2726 C C . PHE B 1 131 ? 9.656 15.055 2.752 1 98.81 131 PHE B C 1
ATOM 2728 O O . PHE B 1 131 ? 9.18 15.797 1.89 1 98.81 131 PHE B O 1
ATOM 2735 N N . GLU B 1 132 ? 10.523 15.484 3.668 1 98.69 132 GLU B N 1
ATOM 2736 C CA . GLU B 1 132 ? 11.102 16.828 3.604 1 98.69 132 GLU B CA 1
ATOM 2737 C C . GLU B 1 132 ? 11.859 17.031 2.295 1 98.69 132 GLU B C 1
ATOM 2739 O O . GLU B 1 132 ? 11.727 18.078 1.656 1 98.69 132 GLU B O 1
ATOM 2744 N N . LYS B 1 133 ? 12.625 16.031 1.918 1 97.94 133 LYS B N 1
ATOM 2745 C CA . LYS B 1 133 ? 13.422 16.094 0.692 1 97.94 133 LYS B CA 1
ATOM 2746 C C . LYS B 1 133 ? 12.523 16.125 -0.541 1 97.94 133 LYS B C 1
ATOM 2748 O O . LYS B 1 133 ? 12.781 16.859 -1.494 1 97.94 133 LYS B O 1
ATOM 2753 N N . LEU B 1 134 ? 11.516 15.344 -0.525 1 98.19 134 LEU B N 1
ATOM 2754 C CA . LEU B 1 134 ? 10.57 15.328 -1.635 1 98.19 134 LEU B CA 1
ATOM 2755 C C . LEU B 1 134 ? 9.875 16.672 -1.784 1 98.19 134 LEU B C 1
ATOM 2757 O O . LEU B 1 134 ? 9.719 17.188 -2.9 1 98.19 134 LEU B O 1
ATOM 2761 N N . LEU B 1 135 ? 9.438 17.219 -0.662 1 98.19 135 LEU B N 1
ATOM 2762 C CA . LEU B 1 135 ? 8.797 18.531 -0.69 1 98.19 135 LEU B CA 1
ATOM 2763 C C . LEU B 1 135 ? 9.734 19.578 -1.273 1 98.19 135 LEU B C 1
ATOM 2765 O O . LEU B 1 135 ? 9.305 20.438 -2.055 1 98.19 135 LEU B O 1
ATOM 2769 N N . ALA B 1 136 ? 10.977 19.5 -0.877 1 98 136 ALA B N 1
ATOM 2770 C CA . ALA B 1 136 ? 11.969 20.453 -1.351 1 98 136 ALA B CA 1
ATOM 2771 C C . ALA B 1 136 ? 12.086 20.422 -2.871 1 98 136 ALA B C 1
ATOM 2773 O O . ALA B 1 136 ? 12.375 21.438 -3.504 1 98 136 ALA B O 1
ATOM 2774 N N . GLN B 1 137 ? 11.805 19.281 -3.473 1 96.19 137 GLN B N 1
ATOM 2775 C CA . GLN B 1 137 ? 11.953 19.094 -4.91 1 96.19 137 GLN B CA 1
ATOM 2776 C C . GLN B 1 137 ? 10.742 19.641 -5.664 1 96.19 137 GLN B C 1
ATOM 2778 O O . GLN B 1 137 ? 10.758 19.719 -6.895 1 96.19 137 GLN B O 1
ATOM 2783 N N . ASN B 1 138 ? 9.711 19.969 -4.926 1 96.69 138 ASN B N 1
ATOM 2784 C CA . ASN B 1 138 ? 8.523 20.531 -5.547 1 96.69 138 ASN B CA 1
ATOM 2785 C C . ASN B 1 138 ? 8.359 22.016 -5.188 1 96.69 138 ASN B C 1
ATOM 2787 O O . ASN B 1 138 ? 7.797 22.328 -4.141 1 96.69 138 ASN B O 1
ATOM 2791 N N . ASP B 1 139 ? 8.781 22.938 -6.043 1 95.06 139 ASP B N 1
ATOM 2792 C CA . ASP B 1 139 ? 8.648 24.391 -5.891 1 95.06 139 ASP B CA 1
ATOM 2793 C C . ASP B 1 139 ? 9.32 24.875 -4.609 1 95.06 139 ASP B C 1
ATOM 2795 O O . ASP B 1 139 ? 8.742 25.656 -3.859 1 95.06 139 ASP B O 1
ATOM 2799 N N . GLY B 1 140 ? 10.445 24.25 -4.215 1 95.62 140 GLY B N 1
ATOM 2800 C CA . GLY B 1 140 ? 11.203 24.672 -3.051 1 95.62 140 GLY B CA 1
ATOM 2801 C C . GLY B 1 140 ? 10.5 24.391 -1.74 1 95.62 140 GLY B C 1
ATOM 2802 O O . GLY B 1 140 ? 10.82 24.984 -0.712 1 95.62 140 GLY B O 1
ATOM 2803 N N . GLY B 1 141 ? 9.492 23.531 -1.809 1 96 141 GLY B N 1
ATOM 2804 C CA . GLY B 1 141 ? 8.789 23.141 -0.599 1 96 141 GLY B CA 1
ATOM 2805 C C . GLY B 1 141 ? 7.543 23.969 -0.342 1 96 141 GLY B C 1
ATOM 2806 O O . GLY B 1 141 ? 6.824 23.719 0.63 1 96 141 GLY B O 1
ATOM 2807 N N . LYS B 1 142 ? 7.207 24.828 -1.257 1 93.31 142 LYS B N 1
ATOM 2808 C CA . LYS B 1 142 ? 6.059 25.703 -1.073 1 93.31 142 LYS B CA 1
ATOM 2809 C C . LYS B 1 142 ? 4.805 25.109 -1.706 1 93.31 142 LYS B C 1
ATOM 2811 O O . LYS B 1 142 ? 3.711 25.656 -1.573 1 93.31 142 LYS B O 1
ATOM 2816 N N . GLY B 1 143 ? 4.977 24.047 -2.422 1 93.56 143 GLY B N 1
ATOM 2817 C CA . GLY B 1 143 ? 3.85 23.391 -3.061 1 93.56 143 GLY B CA 1
ATOM 2818 C C . GLY B 1 143 ? 3.316 22.203 -2.266 1 93.56 143 GLY B C 1
ATOM 2819 O O . GLY B 1 143 ? 3.414 22.188 -1.036 1 93.56 143 GLY B O 1
ATOM 2820 N N . PHE B 1 144 ? 2.568 21.375 -2.969 1 98.38 144 PHE B N 1
ATOM 2821 C CA . PHE B 1 144 ? 2.127 20.094 -2.43 1 98.38 144 PHE B CA 1
ATOM 2822 C C . PHE B 1 144 ? 3.225 19.047 -2.559 1 98.38 144 PHE B C 1
ATOM 2824 O O . PHE B 1 144 ? 4.336 19.359 -2.998 1 98.38 144 PHE B O 1
ATOM 2831 N N . ILE B 1 145 ? 3.023 17.891 -2.041 1 98.69 145 ILE B N 1
ATOM 2832 C CA . ILE B 1 145 ? 4.09 16.891 -2.012 1 98.69 145 ILE B CA 1
ATOM 2833 C C . ILE B 1 145 ? 4.52 16.547 -3.438 1 98.69 145 ILE B C 1
ATOM 2835 O O . ILE B 1 145 ? 5.695 16.281 -3.689 1 98.69 145 ILE B O 1
ATOM 2839 N N . VAL B 1 146 ? 3.561 16.531 -4.352 1 98.38 146 VAL B N 1
ATOM 2840 C CA . VAL B 1 146 ? 3.799 16.359 -5.781 1 98.38 146 VAL B CA 1
ATOM 2841 C C . VAL B 1 146 ? 2.902 17.312 -6.57 1 98.38 146 VAL B C 1
ATOM 2843 O O . VAL B 1 146 ? 1.714 17.453 -6.266 1 98.38 146 VAL B O 1
ATOM 2846 N N . GLY B 1 147 ? 3.48 17.984 -7.535 1 97.25 147 GLY B N 1
ATOM 2847 C CA . GLY B 1 147 ? 2.684 18.734 -8.5 1 97.25 147 GLY B CA 1
ATOM 2848 C C . GLY B 1 147 ? 2.158 20.047 -7.941 1 97.25 147 GLY B C 1
ATOM 2849 O O . GLY B 1 147 ? 2.58 20.484 -6.871 1 97.25 147 GLY B O 1
ATOM 2850 N N . LYS B 1 148 ? 1.225 20.672 -8.648 1 96.62 148 LYS B N 1
ATOM 2851 C CA . LYS B 1 148 ? 0.782 22.031 -8.352 1 96.62 148 LYS B CA 1
ATOM 2852 C C . LYS B 1 148 ? -0.547 22.031 -7.605 1 96.62 148 LYS B C 1
ATOM 2854 O O . LYS B 1 148 ? -0.979 23.062 -7.09 1 96.62 148 LYS B O 1
ATOM 2859 N N . GLN B 1 149 ? -1.15 20.953 -7.578 1 97.38 149 GLN B N 1
ATOM 2860 C CA . GLN B 1 149 ? -2.439 20.812 -6.906 1 97.38 149 GLN B CA 1
ATOM 2861 C C . GLN B 1 149 ? -2.391 19.734 -5.828 1 97.38 149 GLN B C 1
ATOM 2863 O O . GLN B 1 149 ? -1.575 18.812 -5.906 1 97.38 149 GLN B O 1
ATOM 2868 N N . ILE B 1 150 ? -3.34 19.891 -4.848 1 98.62 150 ILE B N 1
ATOM 2869 C CA . ILE B 1 150 ? -3.424 18.891 -3.785 1 98.62 150 ILE B CA 1
ATOM 2870 C C . ILE B 1 150 ? -3.836 17.547 -4.375 1 98.62 150 ILE B C 1
ATOM 2872 O O . ILE B 1 150 ? -4.625 17.5 -5.32 1 98.62 150 ILE B O 1
ATOM 2876 N N . ALA B 1 151 ? -3.277 16.484 -3.826 1 98.88 151 ALA B N 1
ATOM 2877 C CA . ALA B 1 151 ? -3.564 15.133 -4.27 1 98.88 151 ALA B CA 1
ATOM 2878 C C . ALA B 1 151 ? -3.881 14.219 -3.084 1 98.88 151 ALA B C 1
ATOM 2880 O O . ALA B 1 151 ? -3.721 14.625 -1.929 1 98.88 151 ALA B O 1
ATOM 2881 N N . PHE B 1 152 ? -4.301 12.961 -3.359 1 98.94 152 PHE B N 1
ATOM 2882 C CA . PHE B 1 152 ? -4.738 12.047 -2.316 1 98.94 152 PHE B CA 1
ATOM 2883 C C . PHE B 1 152 ? -3.605 11.75 -1.342 1 98.94 152 PHE B C 1
ATOM 2885 O O . PHE B 1 152 ? -3.838 11.594 -0.142 1 98.94 152 PHE B O 1
ATOM 2892 N N . ALA B 1 153 ? -2.393 11.703 -1.825 1 98.94 153 ALA B N 1
ATOM 2893 C CA . ALA B 1 153 ? -1.249 11.375 -0.979 1 98.94 153 ALA B CA 1
ATOM 2894 C C . ALA B 1 153 ? -1 12.469 0.054 1 98.94 153 ALA B C 1
ATOM 2896 O O . ALA B 1 153 ? -0.447 12.211 1.125 1 98.94 153 ALA B O 1
ATOM 2897 N N . ASP B 1 154 ? -1.371 13.727 -0.253 1 98.94 154 ASP B N 1
ATOM 2898 C CA . ASP B 1 154 ? -1.232 14.828 0.696 1 98.94 154 ASP B CA 1
ATOM 2899 C C . ASP B 1 154 ? -2.072 14.586 1.947 1 98.94 154 ASP B C 1
ATOM 2901 O O . ASP B 1 154 ? -1.641 14.891 3.061 1 98.94 154 ASP B O 1
ATOM 2905 N N . TYR B 1 155 ? -3.256 14.016 1.781 1 98.94 155 TYR B N 1
ATOM 2906 C CA . TYR B 1 155 ? -4.133 13.797 2.924 1 98.94 155 TYR B CA 1
ATOM 2907 C C . TYR B 1 155 ? -3.592 12.68 3.814 1 98.94 155 TYR B C 1
ATOM 2909 O O . TYR B 1 155 ? -3.654 12.773 5.043 1 98.94 155 TYR B O 1
ATOM 2917 N N . ASN B 1 156 ? -3.113 11.641 3.18 1 98.94 156 ASN B N 1
ATOM 2918 C CA . ASN B 1 156 ? -2.529 10.547 3.951 1 98.94 156 ASN B CA 1
ATOM 2919 C C . ASN B 1 156 ? -1.292 11.008 4.719 1 98.94 156 ASN B C 1
ATOM 2921 O O . ASN B 1 156 ? -1.135 10.688 5.898 1 98.94 156 ASN B O 1
ATOM 2925 N N . LEU B 1 157 ? -0.437 11.758 4.027 1 98.94 157 LEU B N 1
ATOM 2926 C CA . LEU B 1 157 ? 0.76 12.289 4.672 1 98.94 157 LEU B CA 1
ATOM 2927 C C . LEU B 1 157 ? 0.393 13.242 5.801 1 98.94 157 LEU B C 1
ATOM 2929 O O . LEU B 1 157 ? 0.954 13.164 6.898 1 98.94 157 LEU B O 1
ATOM 2933 N N . LEU B 1 158 ? -0.548 14.133 5.582 1 98.94 158 LEU B N 1
ATOM 2934 C CA . LEU B 1 158 ? -0.957 15.086 6.609 1 98.94 158 LEU B CA 1
ATOM 2935 C C . LEU B 1 158 ? -1.502 14.367 7.836 1 98.94 158 LEU B C 1
ATOM 2937 O O . LEU B 1 158 ? -1.166 14.719 8.969 1 98.94 158 LEU B O 1
ATOM 2941 N N . ASP B 1 159 ? -2.344 13.406 7.609 1 98.88 159 ASP B N 1
ATOM 2942 C CA . ASP B 1 159 ? -2.879 12.625 8.719 1 98.88 159 ASP B CA 1
ATOM 2943 C C . ASP B 1 159 ? -1.756 12 9.547 1 98.88 159 ASP B C 1
ATOM 2945 O O . ASP B 1 159 ? -1.78 12.047 10.773 1 98.88 159 ASP B O 1
ATOM 2949 N N . LEU B 1 160 ? -0.786 11.398 8.875 1 98.88 160 LEU B N 1
ATOM 2950 C CA . LEU B 1 160 ? 0.334 10.758 9.562 1 98.88 160 LEU B CA 1
ATOM 2951 C C . LEU B 1 160 ? 1.14 11.781 10.352 1 98.88 160 LEU B C 1
ATOM 2953 O O . LEU B 1 160 ? 1.589 11.5 11.461 1 98.88 160 LEU B O 1
ATOM 2957 N N . LEU B 1 161 ? 1.379 12.938 9.758 1 98.94 161 LEU B N 1
ATOM 2958 C CA . LEU B 1 161 ? 2.102 14 10.453 1 98.94 161 LEU B CA 1
ATOM 2959 C C . LEU B 1 161 ? 1.332 14.469 11.68 1 98.94 161 LEU B C 1
ATOM 2961 O O . LEU B 1 161 ? 1.925 14.711 12.734 1 98.94 161 LEU B O 1
ATOM 2965 N N . HIS B 1 162 ? 0.007 14.562 11.547 1 98.81 162 HIS B N 1
ATOM 2966 C CA . HIS B 1 162 ? -0.819 14.938 12.695 1 98.81 162 HIS B CA 1
ATOM 2967 C C . HIS B 1 162 ? -0.634 13.953 13.844 1 98.81 162 HIS B C 1
ATOM 2969 O O . HIS B 1 162 ? -0.459 14.367 14.992 1 98.81 162 HIS B O 1
ATOM 2975 N N . VAL B 1 163 ? -0.682 12.68 13.578 1 98.56 163 VAL B N 1
ATOM 2976 C CA . VAL B 1 163 ? -0.591 11.68 14.633 1 98.56 163 VAL B CA 1
ATOM 2977 C C . VAL B 1 163 ? 0.787 11.742 15.289 1 98.56 163 VAL B C 1
ATOM 2979 O O . VAL B 1 163 ? 0.913 11.555 16.5 1 98.56 163 VAL B O 1
ATOM 2982 N N . HIS B 1 164 ? 1.843 12.008 14.5 1 98.81 164 HIS B N 1
ATOM 2983 C CA . HIS B 1 164 ? 3.189 12.07 15.055 1 98.81 164 HIS B CA 1
ATOM 2984 C C . HIS B 1 164 ? 3.383 13.344 15.883 1 98.81 164 HIS B C 1
ATOM 2986 O O . HIS B 1 164 ? 4.121 13.336 16.875 1 98.81 164 HIS B O 1
ATOM 2992 N N . LEU B 1 165 ? 2.711 14.422 15.5 1 98.75 165 LEU B N 1
ATOM 2993 C CA . LEU B 1 165 ? 2.801 15.656 16.266 1 98.75 165 LEU B CA 1
ATOM 2994 C C . LEU B 1 165 ? 2.143 15.5 17.625 1 98.75 165 LEU B C 1
ATOM 2996 O O . LEU B 1 165 ? 2.549 16.156 18.594 1 98.75 165 LEU B O 1
ATOM 3000 N N . VAL B 1 166 ? 1.14 14.688 17.719 1 98.25 166 VAL B N 1
ATOM 3001 C CA . VAL B 1 166 ? 0.542 14.359 19 1 98.25 166 VAL B CA 1
ATOM 3002 C C . VAL B 1 166 ? 1.508 13.5 19.812 1 98.25 166 VAL B C 1
ATOM 3004 O O . VAL B 1 166 ? 1.703 13.734 21.016 1 98.25 166 VAL B O 1
ATOM 3007 N N . LEU B 1 167 ? 2.166 12.523 19.219 1 98.12 167 LEU B N 1
ATOM 3008 C CA . LEU B 1 167 ? 3.096 11.617 19.891 1 98.12 167 LEU B CA 1
ATOM 3009 C C . LEU B 1 167 ? 4.344 12.359 20.344 1 98.12 167 LEU B C 1
ATOM 3011 O O . LEU B 1 167 ? 4.859 12.094 21.438 1 98.12 167 LEU B O 1
ATOM 3015 N N . ALA B 1 168 ? 4.844 13.227 19.531 1 98.19 168 ALA B N 1
ATOM 3016 C CA . ALA B 1 168 ? 6.074 13.984 19.719 1 98.19 168 ALA B CA 1
ATOM 3017 C C . ALA B 1 168 ? 5.941 15.391 19.125 1 98.19 168 ALA B C 1
ATOM 3019 O O . ALA B 1 168 ? 6.359 15.641 18 1 98.19 168 ALA B O 1
ATOM 3020 N N . PRO B 1 169 ? 5.516 16.359 19.922 1 98 169 PRO B N 1
ATOM 3021 C CA . PRO B 1 169 ? 5.141 17.688 19.438 1 98 169 PRO B CA 1
ATOM 3022 C C . PRO B 1 169 ? 6.293 18.406 18.75 1 98 169 PRO B C 1
ATOM 3024 O O . PRO B 1 169 ? 6.066 19.281 17.906 1 98 169 PRO B O 1
ATOM 3027 N N . ASN B 1 170 ? 7.523 18.031 18.984 1 97.81 170 ASN B N 1
ATOM 3028 C CA . ASN B 1 170 ? 8.672 18.719 18.406 1 97.81 170 ASN B CA 1
ATOM 3029 C C . ASN B 1 170 ? 9.297 17.938 17.266 1 97.81 170 ASN B C 1
ATOM 3031 O O . ASN B 1 170 ? 10.414 18.219 16.844 1 97.81 170 ASN B O 1
ATOM 3035 N N . CYS B 1 171 ? 8.594 16.969 16.703 1 98.38 171 CYS B N 1
ATOM 3036 C CA . CYS B 1 171 ? 9.195 16.047 15.758 1 98.38 171 CYS B CA 1
ATOM 3037 C C . CYS B 1 171 ? 9.516 16.734 14.438 1 98.38 171 CYS B C 1
ATOM 3039 O O . CYS B 1 171 ? 10.297 16.219 13.633 1 98.38 171 CYS B O 1
ATOM 3041 N N . LEU B 1 172 ? 8.969 17.922 14.195 1 98.69 172 LEU B N 1
ATOM 3042 C CA . LEU B 1 172 ? 9.219 18.609 12.938 1 98.69 172 LEU B CA 1
ATOM 3043 C C . LEU B 1 172 ? 10.188 19.781 13.133 1 98.69 172 LEU B C 1
ATOM 3045 O O . LEU B 1 172 ? 10.43 20.562 12.203 1 98.69 172 LEU B O 1
ATOM 3049 N N . ALA B 1 173 ? 10.766 19.906 14.273 1 98.31 173 ALA B N 1
ATOM 3050 C CA . ALA B 1 173 ? 11.602 21.062 14.625 1 98.31 173 ALA B CA 1
ATOM 3051 C C . ALA B 1 173 ? 12.75 21.234 13.633 1 98.31 173 ALA B C 1
ATOM 3053 O O . ALA B 1 173 ? 13.133 22.359 13.312 1 98.31 173 ALA B O 1
ATOM 3054 N N . SER B 1 174 ? 13.344 20.156 13.141 1 98.44 174 SER B N 1
ATOM 3055 C CA . SER B 1 174 ? 14.461 20.234 12.203 1 98.44 174 SER B CA 1
ATOM 3056 C C . SER B 1 174 ? 13.992 20.062 10.766 1 98.44 174 SER B C 1
ATOM 3058 O O . SER B 1 174 ? 14.805 19.844 9.867 1 98.44 174 SER B O 1
ATOM 3060 N N . LEU B 1 175 ? 12.719 20.109 10.547 1 98.75 175 LEU B N 1
ATOM 3061 C CA . LEU B 1 175 ? 12.109 19.875 9.242 1 98.75 175 LEU B CA 1
ATOM 3062 C C . LEU B 1 175 ? 11.156 21 8.875 1 98.75 175 LEU B C 1
ATOM 3064 O O . LEU B 1 175 ? 9.945 20.797 8.812 1 98.75 175 LEU B O 1
ATOM 3068 N N . PRO B 1 176 ? 11.688 22.125 8.5 1 98.56 176 PRO B N 1
ATOM 3069 C CA . PRO B 1 176 ? 10.867 23.344 8.352 1 98.56 176 PRO B CA 1
ATOM 3070 C C . PRO B 1 176 ? 9.898 23.25 7.176 1 98.56 176 PRO B C 1
ATOM 3072 O O . PRO B 1 176 ? 8.812 23.844 7.227 1 98.56 176 PRO B O 1
ATOM 3075 N N . LEU B 1 177 ? 10.289 22.578 6.113 1 98.75 177 LEU B N 1
ATOM 3076 C CA . LEU B 1 177 ? 9.375 22.484 4.977 1 98.75 177 LEU B CA 1
ATOM 3077 C C . LEU B 1 177 ? 8.133 21.688 5.348 1 98.75 177 LEU B C 1
ATOM 3079 O O . LEU B 1 177 ? 7.016 22.062 4.988 1 98.75 177 LEU B O 1
ATOM 3083 N N . LEU B 1 178 ? 8.312 20.578 6.074 1 98.88 178 LEU B N 1
ATOM 3084 C CA . LEU B 1 178 ? 7.172 19.797 6.527 1 98.88 178 LEU B CA 1
ATOM 3085 C C . LEU B 1 178 ? 6.324 20.594 7.512 1 98.88 178 LEU B C 1
ATOM 3087 O O . LEU B 1 178 ? 5.094 20.531 7.48 1 98.88 178 LEU B O 1
ATOM 3091 N N . ALA B 1 179 ? 7.012 21.281 8.445 1 98.75 179 ALA B N 1
ATOM 3092 C CA . ALA B 1 179 ? 6.273 22.109 9.391 1 98.75 179 ALA B CA 1
ATOM 3093 C C . ALA B 1 179 ? 5.391 23.125 8.664 1 98.75 179 ALA B C 1
ATOM 3095 O O . ALA B 1 179 ? 4.215 23.281 8.992 1 98.75 179 ALA B O 1
ATOM 3096 N N . GLY B 1 180 ? 5.988 23.812 7.68 1 98.69 180 GLY B N 1
ATOM 3097 C CA . GLY B 1 180 ? 5.219 24.75 6.875 1 98.69 180 GLY B CA 1
ATOM 3098 C C . GLY B 1 180 ? 4.109 24.078 6.082 1 98.69 180 GLY B C 1
ATOM 3099 O O . GLY B 1 180 ? 3.018 24.625 5.949 1 98.69 180 GLY B O 1
ATOM 3100 N N . TYR B 1 181 ? 4.383 22.953 5.508 1 98.75 181 TYR B N 1
ATOM 3101 C CA . TYR B 1 181 ? 3.432 22.141 4.762 1 98.75 181 TYR B CA 1
ATOM 3102 C C . TYR B 1 181 ? 2.199 21.828 5.605 1 98.75 181 TYR B C 1
ATOM 3104 O O . TYR B 1 181 ? 1.068 22 5.145 1 98.75 181 TYR B O 1
ATOM 3112 N N . VAL B 1 182 ? 2.396 21.391 6.855 1 98.81 182 VAL B N 1
ATOM 3113 C CA . VAL B 1 182 ? 1.308 21.094 7.777 1 98.81 182 VAL B CA 1
ATOM 3114 C C . VAL B 1 182 ? 0.471 22.344 8.023 1 98.81 182 VAL B C 1
ATOM 3116 O O . VAL B 1 182 ? -0.76 22.297 7.949 1 98.81 182 VAL B O 1
ATOM 3119 N N . GLN B 1 183 ? 1.109 23.391 8.312 1 98.56 183 GLN B N 1
ATOM 3120 C CA . GLN B 1 183 ? 0.412 24.641 8.586 1 98.56 183 GLN B CA 1
ATOM 3121 C C . GLN B 1 183 ? -0.434 25.062 7.387 1 98.56 183 GLN B C 1
ATOM 3123 O O . GLN B 1 183 ? -1.597 25.453 7.543 1 98.56 183 GLN B O 1
ATOM 3128 N N . ARG B 1 184 ? 0.129 25.031 6.215 1 98.44 184 ARG B N 1
ATOM 3129 C CA . ARG B 1 184 ? -0.561 25.438 4.996 1 98.44 184 ARG B CA 1
ATOM 3130 C C . ARG B 1 184 ? -1.785 24.578 4.734 1 98.44 184 ARG B C 1
ATOM 3132 O O . ARG B 1 184 ? -2.859 25.078 4.41 1 98.44 184 ARG B O 1
ATOM 3139 N N . LEU B 1 185 ? -1.605 23.312 4.816 1 98.75 185 LEU B N 1
ATOM 3140 C CA . LEU B 1 185 ? -2.723 22.422 4.527 1 98.75 185 LEU B CA 1
ATOM 3141 C C . LEU B 1 185 ? -3.803 22.547 5.598 1 98.75 185 LEU B C 1
ATOM 3143 O O . LEU B 1 185 ? -4.996 22.516 5.289 1 98.75 185 LEU B O 1
ATOM 3147 N N . ASN B 1 186 ? -3.4 22.688 6.859 1 98.75 186 ASN B N 1
ATOM 3148 C CA . ASN B 1 186 ? -4.363 22.859 7.941 1 98.75 186 ASN B CA 1
ATOM 3149 C C . ASN B 1 186 ? -5.223 24.109 7.727 1 98.75 186 ASN B C 1
ATOM 3151 O O . ASN B 1 186 ? -6.34 24.188 8.242 1 98.75 186 ASN B O 1
ATOM 3155 N N . ALA B 1 187 ? -4.727 25.031 7.035 1 98.56 187 ALA B N 1
ATOM 3156 C CA . ALA B 1 187 ? -5.387 26.328 6.902 1 98.56 187 ALA B CA 1
ATOM 3157 C C . ALA B 1 187 ? -6.391 26.312 5.75 1 98.56 187 ALA B C 1
ATOM 3159 O O . ALA B 1 187 ? -7.133 27.281 5.559 1 98.56 187 ALA B O 1
ATOM 3160 N N . ARG B 1 188 ? -6.387 25.297 4.906 1 98.62 188 ARG B N 1
ATOM 3161 C CA . ARG B 1 188 ? -7.402 25.219 3.863 1 98.62 188 ARG B CA 1
ATOM 3162 C C . ARG B 1 188 ? -8.805 25.281 4.457 1 98.62 188 ARG B C 1
ATOM 3164 O O . ARG B 1 188 ? -9.141 24.516 5.355 1 98.62 188 ARG B O 1
ATOM 3171 N N . PRO B 1 189 ? -9.648 26.047 3.959 1 98.62 189 PRO B N 1
ATOM 3172 C CA . PRO B 1 189 ? -10.859 26.453 4.68 1 98.62 189 PRO B CA 1
ATOM 3173 C C . PRO B 1 189 ? -11.734 25.25 5.059 1 98.62 189 PRO B C 1
ATOM 3175 O O . PRO B 1 189 ? -12.07 25.078 6.234 1 98.62 189 PRO B O 1
ATOM 3178 N N . LEU B 1 190 ? -12.109 24.438 4.098 1 98.69 190 LEU B N 1
ATOM 3179 C CA . LEU B 1 190 ? -13 23.328 4.391 1 98.69 190 LEU B CA 1
ATOM 3180 C C . LEU B 1 190 ? -12.312 22.297 5.273 1 98.69 190 LEU B C 1
ATOM 3182 O O . LEU B 1 190 ? -12.953 21.688 6.137 1 98.69 190 LEU B O 1
ATOM 3186 N N . LEU B 1 191 ? -11.031 22.109 5.055 1 98.81 191 LEU B N 1
ATOM 3187 C CA . LEU B 1 191 ? -10.281 21.172 5.891 1 98.81 191 LEU B CA 1
ATOM 3188 C C . LEU B 1 191 ? -10.148 21.719 7.312 1 98.81 191 LEU B C 1
ATOM 3190 O O . LEU B 1 191 ? -10.305 20.969 8.281 1 98.81 191 LEU B O 1
ATOM 3194 N N . LYS B 1 192 ? -9.852 22.938 7.445 1 98.81 192 LYS B N 1
ATOM 3195 C CA . LYS B 1 192 ? -9.742 23.578 8.75 1 98.81 192 LYS B CA 1
ATOM 3196 C C . LYS B 1 192 ? -11.031 23.422 9.555 1 98.81 192 LYS B C 1
ATOM 3198 O O . LYS B 1 192 ? -10.992 23.078 10.742 1 98.81 192 LYS B O 1
ATOM 3203 N N . ASP B 1 193 ? -12.148 23.672 8.859 1 98.69 193 ASP B N 1
ATOM 3204 C CA . ASP B 1 193 ? -13.445 23.5 9.508 1 98.69 193 ASP B CA 1
ATOM 3205 C C . ASP B 1 193 ? -13.609 22.078 10.031 1 98.69 193 ASP B C 1
ATOM 3207 O O . ASP B 1 193 ? -14.086 21.875 11.148 1 98.69 193 ASP B O 1
ATOM 3211 N N . PHE B 1 194 ? -13.305 21.141 9.234 1 98.81 194 PHE B N 1
ATOM 3212 C CA . PHE B 1 194 ? -13.398 19.75 9.633 1 98.81 194 PHE B CA 1
ATOM 3213 C C . PHE B 1 194 ? -12.484 19.453 10.812 1 98.81 194 PHE B C 1
ATOM 3215 O O . PHE B 1 194 ? -12.898 18.828 11.789 1 98.81 194 PHE B O 1
ATOM 3222 N N . LEU B 1 195 ? -11.18 19.891 10.727 1 98.69 195 LEU B N 1
ATOM 3223 C CA . LEU B 1 195 ? -10.188 19.625 11.766 1 98.69 195 LEU B CA 1
ATOM 3224 C C . LEU B 1 195 ? -10.602 20.25 13.094 1 98.69 195 LEU B C 1
ATOM 3226 O O . LEU B 1 195 ? -10.289 19.719 14.156 1 98.69 195 LEU B O 1
ATOM 3230 N N . GLU B 1 196 ? -11.367 21.297 13.086 1 98.25 196 GLU B N 1
ATOM 3231 C CA . GLU B 1 196 ? -11.75 22.031 14.289 1 98.25 196 GLU B CA 1
ATOM 3232 C C . GLU B 1 196 ? -13.141 21.609 14.766 1 98.25 196 GLU B C 1
ATOM 3234 O O . GLU B 1 196 ? -13.609 22.062 15.805 1 98.25 196 GLU B O 1
ATOM 3239 N N . SER B 1 197 ? -13.781 20.812 13.992 1 98.06 197 SER B N 1
ATOM 3240 C CA . SER B 1 197 ? -15.133 20.375 14.344 1 98.06 197 SER B CA 1
ATOM 3241 C C . SER B 1 197 ? -15.133 19.562 15.633 1 98.06 197 SER B C 1
ATOM 3243 O O . SER B 1 197 ? -14.164 18.844 15.914 1 98.06 197 SER B O 1
ATOM 3245 N N . ASP B 1 198 ? -16.234 19.562 16.375 1 97 198 ASP B N 1
ATOM 3246 C CA . ASP B 1 198 ? -16.406 18.781 17.609 1 97 198 ASP B CA 1
ATOM 3247 C C . ASP B 1 198 ? -16.391 17.281 17.328 1 97 198 ASP B C 1
ATOM 3249 O O . ASP B 1 198 ? -15.828 16.516 18.109 1 97 198 ASP B O 1
ATOM 3253 N N . ALA B 1 199 ? -17.031 16.953 16.25 1 94.75 199 ALA B N 1
ATOM 3254 C CA . ALA B 1 199 ? -17.094 15.531 15.891 1 94.75 199 ALA B CA 1
ATOM 3255 C C . ALA B 1 199 ? -15.695 14.938 15.734 1 94.75 199 ALA B C 1
ATOM 3257 O O . ALA B 1 199 ? -15.43 13.836 16.219 1 94.75 199 ALA B O 1
ATOM 3258 N N . ARG B 1 200 ? -14.812 15.648 15.078 1 96.62 200 ARG B N 1
ATOM 3259 C CA . ARG B 1 200 ? -13.453 15.141 14.875 1 96.62 200 ARG B CA 1
ATOM 3260 C C . ARG B 1 200 ? -12.664 15.156 16.188 1 96.62 200 ARG B C 1
ATOM 3262 O O . ARG B 1 200 ? -11.938 14.211 16.484 1 96.62 200 ARG B O 1
ATOM 3269 N N . LYS B 1 201 ? -12.805 16.234 16.938 1 95.5 201 LYS B N 1
ATOM 3270 C CA . LYS B 1 201 ? -12.023 16.406 18.172 1 95.5 201 LYS B CA 1
ATOM 3271 C C . LYS B 1 201 ? -12.383 15.344 19.203 1 95.5 201 LYS B C 1
ATOM 3273 O O . LYS B 1 201 ? -11.57 15 20.062 1 95.5 201 LYS B O 1
ATOM 3278 N N . LYS B 1 202 ? -13.547 14.781 19.109 1 94.94 202 LYS B N 1
ATOM 3279 C CA . LYS B 1 202 ? -14.023 13.789 20.078 1 94.94 202 LYS B CA 1
ATOM 3280 C C . LYS B 1 202 ? -13.484 12.398 19.75 1 94.94 202 LYS B C 1
ATOM 3282 O O . LYS B 1 202 ? -13.555 11.492 20.578 1 94.94 202 LYS B O 1
ATOM 3287 N N . ARG B 1 203 ? -12.953 12.195 18.562 1 95.75 203 ARG B N 1
ATOM 3288 C CA . ARG B 1 203 ? -12.43 10.898 18.172 1 95.75 203 ARG B CA 1
ATOM 3289 C C . ARG B 1 203 ? -10.969 10.742 18.609 1 95.75 203 ARG B C 1
ATOM 3291 O O . ARG B 1 203 ? -10.141 11.602 18.312 1 95.75 203 ARG B O 1
ATOM 3298 N N . PHE B 1 204 ? -10.766 9.625 19.281 1 96.38 204 PHE B N 1
ATOM 3299 C CA . PHE B 1 204 ? -9.375 9.305 19.594 1 96.38 204 PHE B CA 1
ATOM 3300 C C . PHE B 1 204 ? -8.617 8.891 18.344 1 96.38 204 PHE B C 1
ATOM 3302 O O . PHE B 1 204 ? -9.227 8.469 17.344 1 96.38 204 PHE B O 1
ATOM 3309 N N . ILE B 1 205 ? -7.301 9 18.422 1 98.06 205 ILE B N 1
ATOM 3310 C CA . ILE B 1 205 ? -6.492 8.609 17.266 1 98.06 205 ILE B CA 1
ATOM 3311 C C . ILE B 1 205 ? -6.539 7.094 17.094 1 98.06 205 ILE B C 1
ATOM 3313 O O . ILE B 1 205 ? -6.73 6.594 15.984 1 98.06 205 ILE B O 1
ATOM 3317 N N . ASN B 1 206 ? -6.285 6.426 18.266 1 97.31 206 ASN B N 1
ATOM 3318 C CA . ASN B 1 206 ? -6.238 4.965 18.266 1 97.31 206 ASN B CA 1
ATOM 3319 C C . ASN B 1 206 ? -7.266 4.371 19.234 1 97.31 206 ASN B C 1
ATOM 3321 O O . ASN B 1 206 ? -7.691 5.031 20.172 1 97.31 206 ASN B O 1
ATOM 3325 N N . GLY B 1 207 ? -7.617 3.137 19.016 1 93.06 207 GLY B N 1
ATOM 3326 C CA . GLY B 1 207 ? -8.672 2.484 19.781 1 93.06 207 GLY B CA 1
ATOM 3327 C C . GLY B 1 207 ? -8.18 1.914 21.094 1 93.06 207 GLY B C 1
ATOM 3328 O O . GLY B 1 207 ? -8.977 1.488 21.938 1 93.06 207 GLY B O 1
ATOM 3329 N N . ASN B 1 208 ? -6.922 1.989 21.328 1 92.19 208 ASN B N 1
ATOM 3330 C CA . ASN B 1 208 ? -6.387 1.361 22.531 1 92.19 208 ASN B CA 1
ATOM 3331 C C . ASN B 1 208 ? -6.062 2.395 23.609 1 92.19 208 ASN B C 1
ATOM 3333 O O . ASN B 1 208 ? -5.371 2.088 24.578 1 92.19 208 ASN B O 1
ATOM 3337 N N . GLY B 1 209 ? -6.445 3.584 23.359 1 88.94 209 GLY B N 1
ATOM 3338 C CA . GLY B 1 209 ? -6.266 4.637 24.359 1 88.94 209 GLY B CA 1
ATOM 3339 C C . GLY B 1 209 ? -4.887 5.27 24.312 1 88.94 209 GLY B C 1
ATOM 3340 O O . GLY B 1 209 ? -4.59 6.18 25.078 1 88.94 209 GLY B O 1
ATOM 3341 N N . LYS B 1 210 ? -4.07 4.762 23.422 1 90.56 210 LYS B N 1
ATOM 3342 C CA . LYS B 1 210 ? -2.736 5.336 23.266 1 90.56 210 LYS B CA 1
ATOM 3343 C C . LYS B 1 210 ? -2.672 6.262 22.062 1 90.56 210 LYS B C 1
ATOM 3345 O O . LYS B 1 210 ? -3.424 6.09 21.094 1 90.56 210 LYS B O 1
ATOM 3350 N N . GLN B 1 211 ? -1.896 7.242 22.281 1 89.5 211 GLN B N 1
ATOM 3351 C CA . GLN B 1 211 ? -1.719 8.156 21.156 1 89.5 211 GLN B CA 1
ATOM 3352 C C . GLN B 1 211 ? -0.364 8.852 21.219 1 89.5 211 GLN B C 1
ATOM 3354 O O . GLN B 1 211 ? 0.225 8.977 22.297 1 89.5 211 GLN B O 1
#

Sequence (422 aa):
MPGEYTLTYFPVRGRGEAIRMLLADQGQEWIEDVVNGEIWQKGDLKQLCVFGQLPRFQDGNFILHQSNAILRHLARNHGLYGQDAKEAALLDMVNDGVEDLRLKYGHLIYQNYESGKAAYIEALPAELRPFEKLLAQNDGGKGFIVGKQIAFADYNLLDLLHVHLVLAPNCLASLPLLAGYVQRLNARPLLKDFLESDARKKRFINGNGKQMPGEYTLTYFPVRGRGEAIRMLLADQGQEWIEDVVNGEIWQKGDLKQLCVFGQLPRFQDGNFILHQSNAILRHLARNHGLYGQDAKEAALLDMVNDGVEDLRLKYGHLIYQNYESGKAAYIEALPAELRPFEKLLAQNDGGKGFIVGKQIAFADYNLLDLLHVHLVLAPNCLASLPLLAGYVQRLNARPLLKDFLESDARKKRFINGNGKQ

Foldseek 3Di:
DAAQKEKEEALFCALCVLVVLVCLLLVHDYHYNHDYPVCLPPHCVLVVDPNSDDTWMTRHPDIDGDSVVSLVVVCVVRVQQDDDPVLNVVLVVLLVLLVVVVVVVVCCFPPNVPPCLVVCLVCLLVSCVVQLVQCCVPPRLPAASTDHDHHSSSSSNLLSVVVVCVSPVCSCVVRVSVVVSNVVSCVSPSSVCVCPDPSNVVHHNDPVPTD/DAAQKEKEEALFCALCVLVVLVCLLLVHGYHYNHDYPVCLPPHCVLVVDPNSDDTWMGRHPDIDGDSVVSLVVVCVVRVQQDDDPVLNVVLVVLLVLLVVVVVVVVCCFPPNVPPCLVVCLVCLLVSCVVQLVQCCVPPRLPAASTDHDHHSSSSSNLLSVVVVCVSPVCSCVVRVSVVVSNVVSCVSPSSVCVCPDPSNVPHHNDPVPTD

InterPro domains:
  IPR003082 Glutathione S-transferase, Pi class [PR01268] (49-65)
  IPR003082 Glutathione S-transferase, Pi class [PR01268] (101-122)
  IPR003082 Glutathione S-transferase, Pi class [PR01268] (192-211)
  IPR004045 Glutathione S-transferase, N-terminal [PF02798] (6-76)
  IPR004045 Glutathione S-transferase, N-terminal [PS50404] (3-82)
  IPR004046 Glutathione S-transferase, C-terminal [PF14497] (99-198)
  IPR010987 Glutathione S-transferase, C-terminal-like [PS50405] (84-204)
  IPR036249 Thioredoxin-like superfamily [SSF52833] (4-78)
  IPR036282 Glutathione S-transferase, C-terminal domain superfamily [SSF47616] (80-207)
  IPR040079 Glutathione transferase family [SFLDS00019] (4-198)
  IPR050213 Glutathione S-transferase superfamily [PTHR11571] (3-198)

Secondary structure (DSSP, 8-state):
---SEEEEE-SBSGGGHHHHHHHHHTT--EEEEE--HHHHHHSSHHHHSTTS-S-EEEETTEEEESHHHHHHHHHHHHT-S-SSHHHHHHHHHHHHHHHHHHHHHHHHHHHSHHHHHHHHHHHHHHHHHHHHHHHHTTGGGTS-SSSSS--HHHHHHHHHHHHHHHH-TTTTTT-HHHHHHHHHHHTSHHHHHHHHSHHHHTSBSSTTS--/---SEEEEE-SBSGGGHHHHHHHHHTT--EEEEE--HHHHHHSSHHHHSTTS-S-EEEETTEEEESHHHHHHHHHHHHT-S-SSHHHHHHHHHHHHHHHHHHHHHHHHHHHSHHHHHHHHHHHHHHHHHHHHHHHHTTGGGTS-SSSSS--HHHHHHHHHHHHHHHH-TTTTTT-HHHHHHHHHHHTSHHHHHHHHSHHHHTSBSSTTS--